Protein AF-0000000075120459 (afdb_homodimer)

pLDDT: mean 71.01, std 31.82, range [15.93, 98.62]

Organism: Scophthalmus maximus (NCBI:txid52904)

Sequence (460 aa):
MSLPVLLLLSLLTVQCGGCDFDLEVVKNIKTTIDSNPTGFRAVFPKDYYVVHHYTKNMLCDTDPCCVFPAAVVLLDSWHVLLRNLWDEHLNHSLIVDLKQTLDKIIKKNKNTERFQEETDLAHFSTLSSSPEELLKLTSELFTKWLDVGCLPSIETCTLPTLPPSVERKDYGPSRARLLTTRAISSVEDGQPDKMIDIIQLPSSNGPPSLSYSTSVWSPLLFRLYWWLLPMSLPVLLLLSLLTVQCGGCDFDLEVVKNIKTTIDSNPTGFRAVFPKDYYVVHHYTKNMLCDTDPCCVFPAAVVLLDSWHVLLRNLWDEHLNHSLIVDLKQTLDKIIKKNKNTERFQEETDLAHFSTLSSSPEELLKLTSELFTKWLDVGCLPSIETCTLPTLPPSVERKDYGPSRARLLTTRAISSVEDGQPDKMIDIIQLPSSNGPPSLSYSTSVWSPLLFRLYWWLLP

Structure (mmCIF, N/CA/C/O backbone):
data_AF-0000000075120459-model_v1
#
loop_
_entity.id
_entity.type
_entity.pdbx_description
1 polymer 'Uncharacterized protein'
#
loop_
_atom_site.group_PDB
_atom_site.id
_atom_site.type_symbol
_atom_site.label_atom_id
_atom_site.label_alt_id
_atom_site.label_comp_id
_atom_site.label_asym_id
_atom_site.label_entity_id
_atom_site.label_seq_id
_atom_site.pdbx_PDB_ins_code
_atom_site.Cartn_x
_atom_site.Cartn_y
_atom_site.Cartn_z
_atom_site.occupancy
_atom_site.B_iso_or_equiv
_atom_site.auth_seq_id
_atom_site.auth_comp_id
_atom_site.auth_asym_id
_atom_site.auth_atom_id
_atom_site.pdbx_PDB_model_num
ATOM 1 N N . MET A 1 1 ? 7.738 -55.188 21.922 1 35.94 1 MET A N 1
ATOM 2 C CA . MET A 1 1 ? 7.109 -54.156 21.094 1 35.94 1 MET A CA 1
ATOM 3 C C . MET A 1 1 ? 6.246 -54.812 20 1 35.94 1 MET A C 1
ATOM 5 O O . MET A 1 1 ? 6.734 -55.594 19.203 1 35.94 1 MET A O 1
ATOM 9 N N . SER A 1 2 ? 4.77 -54.938 20.156 1 40.94 2 SER A N 1
ATOM 10 C CA . SER A 1 2 ? 3.932 -55.969 19.547 1 40.94 2 SER A CA 1
ATOM 11 C C . SER A 1 2 ? 3.719 -55.688 18.062 1 40.94 2 SER A C 1
ATOM 13 O O . SER A 1 2 ? 3.836 -54.562 17.609 1 40.94 2 SER A O 1
ATOM 15 N N . LEU A 1 3 ? 3.451 -56.75 17.297 1 55.72 3 LEU A N 1
ATOM 16 C CA . LEU A 1 3 ? 3.182 -56.844 15.867 1 55.72 3 LEU A CA 1
ATOM 17 C C . LEU A 1 3 ? 2.137 -55.812 15.438 1 55.72 3 LEU A C 1
ATOM 19 O O . LEU A 1 3 ? 2.256 -55.219 14.367 1 55.72 3 LEU A O 1
ATOM 23 N N . PRO A 1 4 ? 1.115 -55.594 16.266 1 51.28 4 PRO A N 1
ATOM 24 C CA . PRO A 1 4 ? 0.122 -54.625 15.773 1 51.28 4 PRO A CA 1
ATOM 25 C C . PRO A 1 4 ? 0.663 -53.219 15.703 1 51.28 4 PRO A C 1
ATOM 27 O O . PRO A 1 4 ? 0.256 -52.438 14.844 1 51.28 4 PRO A O 1
ATOM 30 N N . VAL A 1 5 ? 1.458 -52.719 16.609 1 50.34 5 VAL A N 1
ATOM 31 C CA . VAL A 1 5 ? 1.997 -51.375 16.531 1 50.34 5 VAL A CA 1
ATOM 32 C C . VAL A 1 5 ? 2.881 -51.25 15.289 1 50.34 5 VAL A C 1
ATOM 34 O O . VAL A 1 5 ? 2.869 -50.219 14.617 1 50.34 5 VAL A O 1
ATOM 37 N N . LEU A 1 6 ? 3.631 -52.375 14.992 1 48.31 6 LEU A N 1
ATOM 38 C CA . LEU A 1 6 ? 4.43 -52.312 13.773 1 48.31 6 LEU A CA 1
ATOM 39 C C . LEU A 1 6 ? 3.533 -52.281 12.539 1 48.31 6 LEU A C 1
ATOM 41 O O . LEU A 1 6 ? 3.822 -51.562 11.57 1 48.31 6 LEU A O 1
ATOM 45 N N . LEU A 1 7 ? 2.363 -53.031 12.625 1 44.22 7 LEU A N 1
ATOM 46 C CA . LEU A 1 7 ? 1.446 -52.969 11.492 1 44.22 7 LEU A CA 1
ATOM 47 C C . LEU A 1 7 ? 0.78 -51.594 11.406 1 44.22 7 LEU A C 1
ATOM 49 O O . LEU A 1 7 ? 0.615 -51.062 10.305 1 44.22 7 LEU A O 1
ATOM 53 N N . LEU A 1 8 ? 0.303 -51.062 12.625 1 45.28 8 LEU A N 1
ATOM 54 C CA . LEU A 1 8 ? -0.302 -49.719 12.547 1 45.28 8 LEU A CA 1
ATOM 55 C C . LEU A 1 8 ? 0.721 -48.688 12.102 1 45.28 8 LEU A C 1
ATOM 57 O O . LEU A 1 8 ? 0.395 -47.781 11.328 1 45.28 8 LEU A O 1
ATOM 61 N N . LEU A 1 9 ? 1.967 -48.781 12.617 1 45.84 9 LEU A N 1
ATOM 62 C CA . LEU A 1 9 ? 2.973 -47.875 12.078 1 45.84 9 LEU A CA 1
ATOM 63 C C . LEU A 1 9 ? 3.242 -48.156 10.609 1 45.84 9 LEU A C 1
ATOM 65 O O . LEU A 1 9 ? 3.555 -47.25 9.828 1 45.84 9 LEU A O 1
ATOM 69 N N . SER A 1 10 ? 3.221 -49.469 10.195 1 42.59 10 SER A N 1
ATOM 70 C CA . SER A 1 10 ? 3.381 -49.781 8.773 1 42.59 10 SER A CA 1
ATOM 71 C C . SER A 1 10 ? 2.193 -49.281 7.961 1 42.59 10 SER A C 1
ATOM 73 O O . SER A 1 10 ? 2.354 -48.875 6.809 1 42.59 10 SER A O 1
ATOM 75 N N . LEU A 1 11 ? 0.947 -49.5 8.438 1 41.56 11 LEU A N 1
ATOM 76 C CA . LEU A 1 11 ? -0.208 -49.031 7.676 1 41.56 11 LEU A CA 1
ATOM 77 C C . LEU A 1 11 ? -0.25 -47.5 7.625 1 41.56 11 LEU A C 1
ATOM 79 O O . LEU A 1 11 ? -0.737 -46.938 6.652 1 41.56 11 LEU A O 1
ATOM 83 N N . LEU A 1 12 ? -0.036 -46.875 8.766 1 38.03 12 LEU A N 1
ATOM 84 C CA . LEU A 1 12 ? 0.038 -45.438 8.617 1 38.03 12 LEU A CA 1
ATOM 85 C C . LEU A 1 12 ? 1.219 -45.031 7.734 1 38.03 12 LEU A C 1
ATOM 87 O O . LEU A 1 12 ? 1.513 -43.844 7.578 1 38.03 12 LEU A O 1
ATOM 91 N N . THR A 1 13 ? 2.168 -45.875 7.523 1 37.09 13 THR A N 1
ATOM 92 C CA . THR A 1 13 ? 2.936 -45.625 6.309 1 37.09 13 THR A CA 1
ATOM 93 C C . THR A 1 13 ? 2.012 -45.5 5.098 1 37.09 13 THR A C 1
ATOM 95 O O . THR A 1 13 ? 1.748 -46.5 4.414 1 37.09 13 THR A O 1
ATOM 98 N N . VAL A 1 14 ? 0.626 -45.312 5.367 1 39.69 14 VAL A N 1
ATOM 99 C CA . VAL A 1 14 ? -0.026 -44.906 4.121 1 39.69 14 VAL A CA 1
ATOM 100 C C . VAL A 1 14 ? 1.024 -44.469 3.102 1 39.69 14 VAL A C 1
ATOM 102 O O . VAL A 1 14 ? 1.99 -43.781 3.449 1 39.69 14 VAL A O 1
ATOM 105 N N . GLN A 1 15 ? 1.262 -45.219 2.135 1 37 15 GLN A N 1
ATOM 106 C CA . GLN A 1 15 ? 1.966 -44.781 0.939 1 37 15 GLN A CA 1
ATOM 107 C C . GLN A 1 15 ? 1.794 -43.281 0.731 1 37 15 GLN A C 1
ATOM 109 O O . GLN A 1 15 ? 0.817 -42.812 0.122 1 37 15 GLN A O 1
ATOM 114 N N . CYS A 1 16 ? 1.54 -42.406 1.675 1 45.62 16 CYS A N 1
ATOM 115 C CA . CYS A 1 16 ? 1.766 -40.969 1.417 1 45.62 16 CYS A CA 1
ATOM 116 C C . CYS A 1 16 ? 2.711 -40.781 0.238 1 45.62 16 CYS A C 1
ATOM 118 O O . CYS A 1 16 ? 3.932 -40.812 0.403 1 45.62 16 CYS A O 1
ATOM 120 N N . GLY A 1 17 ? 2.598 -41.5 -0.789 1 51.59 17 GLY A N 1
ATOM 121 C CA . GLY A 1 17 ? 3.297 -41.531 -2.062 1 51.59 17 GLY A CA 1
ATOM 122 C C . GLY A 1 17 ? 3.83 -40.188 -2.475 1 51.59 17 GLY A C 1
ATOM 123 O O . GLY A 1 17 ? 3.441 -39.156 -1.905 1 51.59 17 GLY A O 1
ATOM 124 N N . GLY A 1 18 ? 5.078 -40.188 -3.186 1 66.5 18 GLY A N 1
ATOM 125 C CA . GLY A 1 18 ? 5.957 -39.156 -3.68 1 66.5 18 GLY A CA 1
ATOM 126 C C . GLY A 1 18 ? 5.211 -37.938 -4.188 1 66.5 18 GLY A C 1
ATOM 127 O O . GLY A 1 18 ? 5.535 -36.781 -3.816 1 66.5 18 GLY A O 1
ATOM 128 N N . CYS A 1 19 ? 4.027 -38.219 -4.762 1 77.38 19 CYS A N 1
ATOM 129 C CA . CYS A 1 19 ? 3.334 -37.094 -5.359 1 77.38 19 CYS A CA 1
ATOM 130 C C . CYS A 1 19 ? 2.6 -36.281 -4.297 1 77.38 19 CYS A C 1
ATOM 132 O O . CYS A 1 19 ? 2.631 -35.031 -4.316 1 77.38 19 CYS A O 1
ATOM 134 N N . ASP A 1 20 ? 2.102 -36.969 -3.186 1 76.25 20 ASP A N 1
ATOM 135 C CA . ASP A 1 20 ? 1.302 -36.281 -2.172 1 76.25 20 ASP A CA 1
ATOM 136 C C . ASP A 1 20 ? 2.162 -35.344 -1.339 1 76.25 20 ASP A C 1
ATOM 138 O O . ASP A 1 20 ? 1.695 -34.281 -0.911 1 76.25 20 ASP A O 1
ATOM 142 N N . PHE A 1 21 ? 3.303 -35.688 -1.151 1 75.5 21 PHE A N 1
ATOM 143 C CA . PHE A 1 21 ? 4.203 -34.844 -0.36 1 75.5 21 PHE A CA 1
ATOM 144 C C . PHE A 1 21 ? 4.434 -33.5 -1.041 1 75.5 21 PHE A C 1
ATOM 146 O O . PHE A 1 21 ? 4.414 -32.469 -0.386 1 75.5 21 PHE A O 1
ATOM 153 N N . ASP A 1 22 ? 4.594 -33.531 -2.312 1 77.5 22 ASP A N 1
ATOM 154 C CA . ASP A 1 22 ? 4.824 -32.312 -3.064 1 77.5 22 ASP A CA 1
ATOM 155 C C . ASP A 1 22 ? 3.586 -31.422 -3.053 1 77.5 22 ASP A C 1
ATOM 157 O O . ASP A 1 22 ? 3.697 -30.188 -3.012 1 77.5 22 ASP A O 1
ATOM 161 N N . LEU A 1 23 ? 2.479 -32.125 -2.918 1 91.69 23 LEU A N 1
ATOM 162 C CA . LEU A 1 23 ? 1.229 -31.359 -2.941 1 91.69 23 LEU A CA 1
ATOM 163 C C . LEU A 1 23 ? 0.958 -30.703 -1.591 1 91.69 23 LEU A C 1
ATOM 165 O O . LEU A 1 23 ? 0.248 -29.703 -1.512 1 91.69 23 LEU A O 1
ATOM 169 N N . GLU A 1 24 ? 1.62 -31.188 -0.541 1 91.5 24 GLU A N 1
ATOM 170 C CA . GLU A 1 24 ? 1.356 -30.703 0.811 1 91.5 24 GLU A CA 1
ATOM 171 C C . GLU A 1 24 ? 1.824 -29.266 0.98 1 91.5 24 GLU A C 1
ATOM 173 O O . GLU A 1 24 ? 1.172 -28.469 1.664 1 91.5 24 GLU A O 1
ATOM 178 N N . VAL A 1 25 ? 2.916 -28.969 0.411 1 90.5 25 VAL A N 1
ATOM 179 C CA . VAL A 1 25 ? 3.439 -27.609 0.5 1 90.5 25 VAL A CA 1
ATOM 180 C C . VAL A 1 25 ? 2.445 -26.641 -0.122 1 90.5 25 VAL A C 1
ATOM 182 O O . VAL A 1 25 ? 2.139 -25.594 0.465 1 90.5 25 VAL A O 1
ATOM 185 N N . VAL A 1 26 ? 1.932 -27.016 -1.245 1 96.25 26 VAL A N 1
ATOM 186 C CA . VAL A 1 26 ? 0.983 -26.156 -1.943 1 96.25 26 VAL A CA 1
ATOM 187 C C . VAL A 1 26 ? -0.318 -26.062 -1.148 1 96.25 26 VAL A C 1
ATOM 189 O O . VAL A 1 26 ? -0.896 -24.984 -1.011 1 96.25 26 VAL A O 1
ATOM 192 N N . LYS A 1 27 ? -0.695 -27.156 -0.626 1 95.94 27 LYS A N 1
ATOM 193 C CA . LYS A 1 27 ? -1.906 -27.188 0.188 1 95.94 27 LYS A CA 1
ATOM 194 C C . LYS A 1 27 ? -1.786 -26.25 1.388 1 95.94 27 LYS A C 1
ATOM 196 O O . LYS A 1 27 ? -2.727 -25.516 1.709 1 95.94 27 LYS A O 1
ATOM 201 N N . ASN A 1 28 ? -0.674 -26.25 2.014 1 94.31 28 ASN A N 1
ATOM 202 C CA . ASN A 1 28 ? -0.444 -25.406 3.184 1 94.31 28 ASN A CA 1
ATOM 203 C C . ASN A 1 28 ? -0.475 -23.922 2.822 1 94.31 28 ASN A C 1
ATOM 205 O O . ASN A 1 28 ? -1.096 -23.125 3.523 1 94.31 28 ASN A O 1
ATOM 209 N N . ILE A 1 29 ? 0.168 -23.609 1.795 1 95.94 29 ILE A N 1
ATOM 210 C CA . ILE A 1 29 ? 0.196 -22.203 1.374 1 95.94 29 ILE A CA 1
ATOM 211 C C . ILE A 1 29 ? -1.209 -21.75 0.98 1 95.94 29 ILE A C 1
ATOM 213 O O . ILE A 1 29 ? -1.629 -20.641 1.312 1 95.94 29 ILE A O 1
ATOM 217 N N . LYS A 1 30 ? -1.866 -22.625 0.292 1 97 30 LYS A N 1
ATOM 218 C CA . LYS A 1 30 ? -3.238 -22.297 -0.082 1 97 30 LYS A CA 1
ATOM 219 C C . LYS A 1 30 ? -4.109 -22.078 1.152 1 97 30 LYS A C 1
ATOM 221 O O . LYS A 1 30 ? -4.914 -21.156 1.194 1 97 30 LYS A O 1
ATOM 226 N N . THR A 1 31 ? -3.98 -22.922 2.098 1 96.12 31 THR A N 1
ATOM 227 C CA . THR A 1 31 ? -4.742 -22.781 3.336 1 96.12 31 THR A CA 1
ATOM 228 C C . THR A 1 31 ? -4.449 -21.453 4.008 1 96.12 31 THR A C 1
ATOM 230 O O . THR A 1 31 ? -5.359 -20.797 4.523 1 96.12 31 THR A O 1
ATOM 233 N N . THR A 1 32 ? -3.211 -21.078 3.98 1 93.75 32 THR A N 1
ATOM 234 C CA . THR A 1 32 ? -2.816 -19.781 4.531 1 93.75 32 THR A CA 1
ATOM 235 C C . THR A 1 32 ? -3.527 -18.641 3.805 1 93.75 32 THR A C 1
ATOM 237 O O . THR A 1 32 ? -4.043 -17.719 4.441 1 93.75 32 THR A O 1
ATOM 240 N N . ILE A 1 33 ? -3.568 -18.688 2.529 1 95.88 33 ILE A N 1
ATOM 241 C CA . ILE A 1 33 ? -4.227 -17.672 1.717 1 95.88 33 ILE A CA 1
ATOM 242 C C . ILE A 1 33 ? -5.719 -17.641 2.037 1 95.88 33 ILE A C 1
ATOM 244 O O . ILE A 1 33 ? -6.277 -16.578 2.311 1 95.88 33 ILE A O 1
ATOM 248 N N . ASP A 1 34 ? -6.27 -18.828 2.076 1 96.75 34 ASP A N 1
ATOM 249 C CA . ASP A 1 34 ? -7.723 -18.938 2.199 1 96.75 34 ASP A CA 1
ATOM 250 C C . ASP A 1 34 ? -8.18 -18.562 3.607 1 96.75 34 ASP A C 1
ATOM 252 O O . ASP A 1 34 ? -9.328 -18.156 3.801 1 96.75 34 ASP A O 1
ATOM 256 N N . SER A 1 35 ? -7.344 -18.672 4.555 1 95.12 35 SER A N 1
ATOM 257 C CA . SER A 1 35 ? -7.699 -18.359 5.934 1 95.12 35 SER A CA 1
ATOM 258 C C . SER A 1 35 ? -7.762 -16.859 6.168 1 95.12 35 SER A C 1
ATOM 260 O O . SER A 1 35 ? -8.367 -16.391 7.141 1 95.12 35 SER A O 1
ATOM 262 N N . ASN A 1 36 ? -7.121 -16.094 5.289 1 92.75 36 ASN A N 1
ATOM 263 C CA . ASN A 1 36 ? -7.137 -14.641 5.41 1 92.75 36 ASN A CA 1
ATOM 264 C C . ASN A 1 36 ? -7.277 -13.969 4.047 1 92.75 36 ASN A C 1
ATOM 266 O O . ASN A 1 36 ? -6.379 -13.25 3.609 1 92.75 36 ASN A O 1
ATOM 270 N N . PRO A 1 37 ? -8.445 -14.109 3.486 1 91.06 37 PRO A N 1
ATOM 271 C CA . PRO A 1 37 ? -8.617 -13.648 2.109 1 91.06 37 PRO A CA 1
ATOM 272 C C . PRO A 1 37 ? -8.508 -12.125 1.981 1 91.06 37 PRO A C 1
ATOM 274 O O . PRO A 1 37 ? -8.227 -11.617 0.896 1 91.06 37 PRO A O 1
ATOM 277 N N . THR A 1 38 ? -8.719 -11.367 3.117 1 93.38 38 THR A N 1
ATOM 278 C CA . THR A 1 38 ? -8.664 -9.914 3.051 1 93.38 38 THR A CA 1
ATOM 279 C C . THR A 1 38 ? -7.406 -9.391 3.734 1 93.38 38 THR A C 1
ATOM 281 O O . THR A 1 38 ? -7.312 -8.203 4.051 1 93.38 38 THR A O 1
ATOM 284 N N . GLY A 1 39 ? -6.5 -10.297 4.004 1 94.31 39 GLY A N 1
ATOM 285 C CA . GLY A 1 39 ? -5.305 -9.914 4.742 1 94.31 39 GLY A CA 1
ATOM 286 C C . GLY A 1 39 ? -4.504 -8.828 4.062 1 94.31 39 GLY A C 1
ATOM 287 O O . GLY A 1 39 ? -3.865 -8.008 4.727 1 94.31 39 GLY A O 1
ATOM 288 N N . PHE A 1 40 ? -4.566 -8.758 2.77 1 97.19 40 PHE A N 1
ATOM 289 C CA . PHE A 1 40 ? -3.785 -7.793 2.006 1 97.19 40 PHE A CA 1
ATOM 290 C C . PHE A 1 40 ? -4.336 -6.383 2.191 1 97.19 40 PHE A C 1
ATOM 292 O O . PHE A 1 40 ? -3.619 -5.398 1.99 1 97.19 40 PHE A O 1
ATOM 299 N N . ARG A 1 41 ? -5.523 -6.246 2.65 1 97 41 ARG A N 1
ATOM 300 C CA . ARG A 1 41 ? -6.137 -4.941 2.877 1 97 41 ARG A CA 1
ATOM 301 C C . ARG A 1 41 ? -5.449 -4.207 4.023 1 97 41 ARG A C 1
ATOM 303 O O . ARG A 1 41 ? -5.539 -2.98 4.125 1 97 41 ARG A O 1
ATOM 310 N N . ALA A 1 42 ? -4.746 -4.949 4.84 1 97.38 42 ALA A N 1
ATOM 311 C CA . ALA A 1 42 ? -4.055 -4.355 5.98 1 97.38 42 ALA A CA 1
ATOM 312 C C . ALA A 1 42 ? -2.791 -3.625 5.539 1 97.38 42 ALA A C 1
ATOM 314 O O . ALA A 1 42 ? -2.23 -2.826 6.293 1 97.38 42 ALA A O 1
ATOM 315 N N . VAL A 1 43 ? -2.393 -3.945 4.234 1 98.12 43 VAL A N 1
ATOM 316 C CA . VAL A 1 43 ? -1.063 -3.436 3.914 1 98.12 43 VAL A CA 1
ATOM 317 C C . VAL A 1 43 ? -1.045 -2.902 2.484 1 98.12 43 VAL A C 1
ATOM 319 O O . VAL A 1 43 ? 0.018 -2.574 1.951 1 98.12 43 VAL A O 1
ATOM 322 N N . PHE A 1 44 ? -2.131 -2.844 1.82 1 98.5 44 PHE A N 1
ATOM 323 C CA . PHE A 1 44 ? -2.236 -2.225 0.505 1 98.5 44 PHE A CA 1
ATOM 324 C C . PHE A 1 44 ? -3.424 -1.271 0.45 1 98.5 44 PHE A C 1
ATOM 326 O O . PHE A 1 44 ? -4.492 -1.568 0.99 1 98.5 44 PHE A O 1
ATOM 333 N N . PRO A 1 45 ? -3.221 -0.176 -0.234 1 98.25 45 PRO A N 1
ATOM 334 C CA . PRO A 1 45 ? -4.34 0.745 -0.447 1 98.25 45 PRO A CA 1
ATOM 335 C C . PRO A 1 45 ? -5.387 0.189 -1.41 1 98.25 45 PRO A C 1
ATOM 337 O O . PRO A 1 45 ? -5.09 -0.719 -2.191 1 98.25 45 PRO A O 1
ATOM 340 N N . LYS A 1 46 ? -6.562 0.77 -1.327 1 97.81 46 LYS A N 1
ATOM 341 C CA . LYS A 1 46 ? -7.68 0.379 -2.182 1 97.81 46 LYS A CA 1
ATOM 342 C C . LYS A 1 46 ? -7.352 0.602 -3.654 1 97.81 46 LYS A C 1
ATOM 344 O O . LYS A 1 46 ? -7.766 -0.179 -4.512 1 97.81 46 LYS A O 1
ATOM 349 N N . ASP A 1 47 ? -6.648 1.663 -3.896 1 97.25 47 ASP A N 1
ATOM 350 C CA . ASP A 1 47 ? -6.438 2.096 -5.273 1 97.25 47 ASP A CA 1
ATOM 351 C C . ASP A 1 47 ? -5.047 1.696 -5.77 1 97.25 47 ASP A C 1
ATOM 353 O O . ASP A 1 47 ? -4.469 2.371 -6.625 1 97.25 47 ASP A O 1
ATOM 357 N N . TYR A 1 48 ? -4.504 0.648 -5.176 1 98.5 48 TYR A N 1
ATOM 358 C CA . TYR A 1 48 ? -3.225 0.136 -5.66 1 98.5 48 TYR A CA 1
ATOM 359 C C . TYR A 1 48 ? -3.43 -1.073 -6.562 1 98.5 48 TYR A C 1
ATOM 361 O O . TYR A 1 48 ? -4.113 -2.029 -6.188 1 98.5 48 TYR A O 1
ATOM 369 N N . TYR A 1 49 ? -2.732 -1.017 -7.727 1 97.81 49 TYR A N 1
ATOM 370 C CA . TYR A 1 49 ? -2.896 -2.08 -8.711 1 97.81 49 TYR A CA 1
ATOM 371 C C . TYR A 1 49 ? -1.544 -2.555 -9.227 1 97.81 49 TYR A C 1
ATOM 373 O O . TYR A 1 49 ? -0.598 -1.769 -9.32 1 97.81 49 TYR A O 1
ATOM 381 N N . VAL A 1 50 ? -1.525 -3.793 -9.547 1 97.44 50 VAL A N 1
ATOM 382 C CA . VAL A 1 50 ? -0.372 -4.414 -10.188 1 97.44 50 VAL A CA 1
ATOM 383 C C . VAL A 1 50 ? -0.678 -4.676 -11.656 1 97.44 50 VAL A C 1
ATOM 385 O O . VAL A 1 50 ? -1.71 -5.262 -11.992 1 97.44 50 VAL A O 1
ATOM 388 N N . VAL A 1 51 ? 0.175 -4.195 -12.492 1 96.5 51 VAL A N 1
ATOM 389 C CA . VAL A 1 51 ? 0.033 -4.461 -13.914 1 96.5 51 VAL A CA 1
ATOM 390 C C . VAL A 1 51 ? 0.721 -5.777 -14.266 1 96.5 51 VAL A C 1
ATOM 392 O O . VAL A 1 51 ? 1.901 -5.969 -13.969 1 96.5 51 VAL A O 1
ATOM 395 N N . HIS A 1 52 ? -0.059 -6.637 -14.844 1 95.94 52 HIS A N 1
ATOM 396 C CA . HIS A 1 52 ? 0.469 -7.965 -15.141 1 95.94 52 HIS A CA 1
ATOM 397 C C . HIS A 1 52 ? -0.2 -8.57 -16.375 1 95.94 52 HIS A C 1
ATOM 399 O O . HIS A 1 52 ? -1.016 -7.91 -17.016 1 95.94 52 HIS A O 1
ATOM 405 N N . HIS A 1 53 ? 0.178 -9.82 -16.75 1 95.62 53 HIS A N 1
ATOM 406 C CA . HIS A 1 53 ? -0.295 -10.43 -17.984 1 95.62 53 HIS A CA 1
ATOM 407 C C . HIS A 1 53 ? -1.24 -11.594 -17.703 1 95.62 53 HIS A C 1
ATOM 409 O O . HIS A 1 53 ? -1.827 -12.164 -18.609 1 95.62 53 HIS A O 1
ATOM 415 N N . TYR A 1 54 ? -1.479 -11.906 -16.453 1 96 54 TYR A N 1
ATOM 416 C CA . TYR A 1 54 ? -2.25 -13.102 -16.125 1 96 54 TYR A CA 1
ATOM 417 C C . TYR A 1 54 ? -3.74 -12.859 -16.344 1 96 54 TYR A C 1
ATOM 419 O O . TYR A 1 54 ? -4.297 -11.875 -15.852 1 96 54 TYR A O 1
ATOM 427 N N . THR A 1 55 ? -4.293 -13.781 -16.953 1 92.06 55 THR A N 1
ATOM 428 C CA . THR A 1 55 ? -5.746 -13.812 -17.078 1 92.06 55 THR A CA 1
ATOM 429 C C . THR A 1 55 ? -6.301 -15.164 -16.625 1 92.06 55 THR A C 1
ATOM 431 O O . THR A 1 55 ? -5.625 -16.188 -16.734 1 92.06 55 THR A O 1
ATOM 434 N N . LYS A 1 56 ? -7.527 -15.125 -16.234 1 88.56 56 LYS A N 1
ATOM 435 C CA . LYS A 1 56 ? -8.164 -16.328 -15.703 1 88.56 56 LYS A CA 1
ATOM 436 C C . LYS A 1 56 ? -8.234 -17.422 -16.766 1 88.56 56 LYS A C 1
ATOM 438 O O . LYS A 1 56 ? -8.164 -18.609 -16.438 1 88.56 56 LYS A O 1
ATOM 443 N N . ASN A 1 57 ? -8.25 -17 -17.969 1 89.19 57 ASN A N 1
ATOM 444 C CA . ASN A 1 57 ? -8.398 -17.953 -19.062 1 89.19 57 ASN A CA 1
ATOM 445 C C . ASN A 1 57 ? -7.125 -18.766 -19.266 1 89.19 57 ASN A C 1
ATOM 447 O O . ASN A 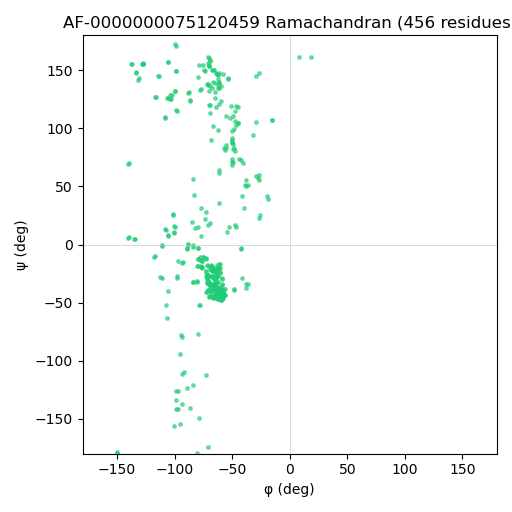1 57 ? -7.148 -19.812 -19.938 1 89.19 57 ASN A O 1
ATOM 451 N N . MET A 1 58 ? -6.105 -18.344 -18.656 1 92 58 MET A N 1
ATOM 452 C CA . MET A 1 58 ? -4.844 -19.062 -18.812 1 92 58 MET A CA 1
ATOM 453 C C . MET A 1 58 ? -4.887 -20.406 -18.078 1 92 58 MET A C 1
ATOM 455 O O . MET A 1 58 ? -4.148 -21.328 -18.422 1 92 58 MET A O 1
ATOM 459 N N . LEU A 1 59 ? -5.641 -20.656 -16.984 1 91.56 59 LEU A N 1
ATOM 460 C CA . LEU A 1 59 ? -5.805 -21.922 -16.25 1 91.56 59 LEU A CA 1
ATOM 461 C C . LEU A 1 59 ? -6.738 -22.859 -17 1 91.56 59 LEU A C 1
ATOM 463 O O . LEU A 1 59 ? -6.684 -24.078 -16.812 1 91.56 59 LEU A O 1
ATOM 467 N N . CYS A 1 60 ? -7.109 -22.562 -18.078 1 83.19 60 CYS A N 1
ATOM 468 C CA . CYS A 1 60 ? -8.023 -23.297 -18.953 1 83.19 60 CYS A CA 1
ATOM 469 C C . CYS A 1 60 ? -8.844 -24.312 -18.172 1 83.19 60 CYS A C 1
ATOM 471 O O . CYS A 1 60 ? -8.508 -24.641 -17.031 1 83.19 60 CYS A O 1
ATOM 473 N N . ASP A 1 61 ? -9.992 -24.891 -18.594 1 78.94 61 ASP A N 1
ATOM 474 C CA . ASP A 1 61 ? -10.914 -25.75 -17.859 1 78.94 61 ASP A CA 1
ATOM 475 C C . ASP A 1 61 ? -10.641 -27.219 -18.156 1 78.94 61 ASP A C 1
ATOM 477 O O . ASP A 1 61 ? -10.766 -28.062 -17.266 1 78.94 61 ASP A O 1
ATOM 481 N N . THR A 1 62 ? -10.141 -27.594 -19.281 1 84.88 62 THR A N 1
ATOM 482 C CA . THR A 1 62 ? -10.172 -28.984 -19.688 1 84.88 62 THR A CA 1
ATOM 483 C C . THR A 1 62 ? -8.766 -29.562 -19.734 1 84.88 62 THR A C 1
ATOM 485 O O . THR A 1 62 ? -8.555 -30.75 -19.422 1 84.88 62 THR A O 1
ATOM 488 N N . ASP A 1 63 ? -7.785 -28.812 -19.969 1 92.12 63 ASP A N 1
ATOM 489 C CA . ASP A 1 63 ? -6.418 -29.297 -20.125 1 92.12 63 ASP A CA 1
ATOM 490 C C . ASP A 1 63 ? -5.637 -29.141 -18.828 1 92.12 63 ASP A C 1
ATOM 492 O O . ASP A 1 63 ? -5.332 -28.031 -18.406 1 92.12 63 ASP A O 1
ATOM 496 N N . PRO A 1 64 ? -5.262 -30.281 -18.25 1 94.31 64 PRO A N 1
ATOM 497 C CA . PRO A 1 64 ? -4.535 -30.203 -16.984 1 94.31 64 PRO A CA 1
ATOM 498 C C . PRO A 1 64 ? -3.176 -29.516 -17.125 1 94.31 64 PRO A C 1
ATOM 500 O O . PRO A 1 64 ? -2.664 -28.938 -16.156 1 94.31 64 PRO A O 1
ATOM 503 N N . CYS A 1 65 ? -2.605 -29.5 -18.234 1 96.69 65 CYS A N 1
ATOM 504 C CA . CYS A 1 65 ? -1.261 -28.969 -18.406 1 96.69 65 CYS A CA 1
ATOM 505 C C . CYS A 1 65 ? -1.285 -27.438 -18.484 1 96.69 65 CYS A C 1
ATOM 507 O O . CYS A 1 65 ? -0.235 -26.797 -18.438 1 96.69 65 CYS A O 1
ATOM 509 N N . CYS A 1 66 ? -2.449 -26.859 -18.453 1 96.25 66 CYS A N 1
ATOM 510 C CA . CYS A 1 66 ? -2.584 -25.406 -18.484 1 96.25 66 CYS A CA 1
ATOM 511 C C . CYS A 1 66 ? -2.047 -24.781 -17.203 1 96.25 66 CYS A C 1
ATOM 513 O O . CYS A 1 66 ? -1.713 -23.594 -17.188 1 96.25 66 CYS A O 1
ATOM 515 N N . VAL A 1 67 ? -1.919 -25.562 -16.219 1 97 67 VAL A N 1
ATOM 516 C CA . VAL A 1 67 ? -1.473 -25.062 -14.922 1 97 67 VAL A CA 1
ATOM 517 C C . VAL A 1 67 ? -0.051 -24.516 -15.039 1 97 67 VAL A C 1
ATOM 519 O O . VAL A 1 67 ? 0.317 -23.562 -14.352 1 97 67 VAL A O 1
ATOM 522 N N . PHE A 1 68 ? 0.698 -25.031 -15.953 1 97.25 68 PHE A N 1
ATOM 523 C CA . PHE A 1 68 ? 2.113 -24.688 -16.016 1 97.25 68 PHE A CA 1
ATOM 524 C C . PHE A 1 68 ? 2.305 -23.328 -16.672 1 97.25 68 PHE A C 1
ATOM 526 O O . PHE A 1 68 ? 2.889 -22.422 -16.078 1 97.25 68 PHE A O 1
ATOM 533 N N . PRO A 1 69 ? 1.726 -23.078 -17.891 1 96.62 69 PRO A N 1
ATOM 534 C CA . PRO A 1 69 ? 1.819 -21.719 -18.438 1 96.62 69 PRO A CA 1
ATOM 535 C C . PRO A 1 69 ? 1.175 -20.688 -17.516 1 96.62 69 PRO A C 1
ATOM 537 O O . PRO A 1 69 ? 1.701 -19.578 -17.359 1 96.62 69 PRO A O 1
ATOM 540 N N . ALA A 1 70 ? 0.103 -21.016 -16.953 1 96.94 70 ALA A N 1
ATOM 541 C CA . ALA A 1 70 ? -0.567 -20.109 -16.031 1 96.94 70 ALA A CA 1
ATOM 542 C C . ALA A 1 70 ? 0.331 -19.766 -14.844 1 96.94 70 ALA A C 1
ATOM 544 O O . ALA A 1 70 ? 0.419 -18.609 -14.438 1 96.94 70 ALA A O 1
ATOM 545 N N . ALA A 1 71 ? 1.003 -20.766 -14.328 1 97.81 71 ALA A N 1
ATOM 546 C CA . ALA A 1 71 ? 1.899 -20.547 -13.188 1 97.81 71 ALA A CA 1
ATOM 547 C C . ALA A 1 71 ? 3.072 -19.656 -13.578 1 97.81 71 ALA A C 1
ATOM 549 O O . ALA A 1 71 ? 3.508 -18.812 -12.789 1 97.81 71 ALA A O 1
ATOM 550 N N . VAL A 1 72 ? 3.527 -19.875 -14.781 1 97.75 72 VAL A N 1
ATOM 551 C CA . VAL A 1 72 ? 4.641 -19.062 -15.258 1 97.75 72 VAL A CA 1
ATOM 552 C C . VAL A 1 72 ? 4.227 -17.594 -15.289 1 97.75 72 VAL A C 1
ATOM 554 O O . VAL A 1 72 ? 4.957 -16.719 -14.812 1 97.75 72 VAL A O 1
ATOM 557 N N . VAL A 1 73 ? 3.098 -17.328 -15.781 1 97.31 73 VAL A N 1
ATOM 558 C CA . VAL A 1 73 ? 2.641 -15.945 -15.922 1 97.31 73 VAL A CA 1
ATOM 559 C C . VAL A 1 73 ? 2.303 -15.367 -14.555 1 97.31 73 VAL A C 1
ATOM 561 O O . VAL A 1 73 ? 2.607 -14.203 -14.266 1 97.31 73 VAL A O 1
ATOM 564 N N . LEU A 1 74 ? 1.704 -16.125 -13.742 1 98.12 74 LEU A N 1
ATOM 565 C CA . LEU A 1 74 ? 1.371 -15.688 -12.391 1 98.12 74 LEU A CA 1
ATOM 566 C C . LEU A 1 74 ? 2.633 -15.398 -11.594 1 98.12 74 LEU A C 1
ATOM 568 O O . LEU A 1 74 ? 2.68 -14.43 -10.828 1 98.12 74 LEU A O 1
ATOM 572 N N . LEU A 1 75 ? 3.641 -16.219 -11.734 1 98.44 75 LEU A N 1
ATOM 573 C CA . LEU A 1 75 ? 4.926 -15.977 -11.094 1 98.44 75 LEU A CA 1
ATOM 574 C C . LEU A 1 75 ? 5.48 -14.617 -11.5 1 98.44 75 LEU A C 1
ATOM 576 O O . LEU A 1 75 ? 5.969 -13.859 -10.648 1 98.44 75 LEU A O 1
ATOM 580 N N . ASP A 1 76 ? 5.371 -14.328 -12.711 1 97.81 76 ASP A N 1
ATOM 581 C CA . ASP A 1 76 ? 5.832 -13.031 -13.211 1 97.81 76 ASP A CA 1
ATOM 582 C C . ASP A 1 76 ? 5.039 -11.891 -12.578 1 97.81 76 ASP A C 1
ATOM 584 O O . ASP A 1 76 ? 5.605 -10.844 -12.242 1 97.81 76 ASP A O 1
ATOM 588 N N . SER A 1 77 ? 3.75 -12.07 -12.445 1 98 77 SER A N 1
ATOM 589 C CA . SER A 1 77 ? 2.904 -11.062 -11.82 1 98 77 SER A CA 1
ATOM 590 C C . SER A 1 77 ? 3.352 -10.773 -10.391 1 98 77 SER A C 1
ATOM 592 O O . SER A 1 77 ? 3.428 -9.609 -9.984 1 98 77 SER A O 1
ATOM 594 N N . TRP A 1 78 ? 3.666 -11.805 -9.695 1 98.56 78 TRP A N 1
ATOM 595 C CA . TRP A 1 78 ? 4.125 -11.633 -8.32 1 98.56 78 TRP A CA 1
ATOM 596 C C . TRP A 1 78 ? 5.516 -11.008 -8.289 1 98.56 78 TRP A C 1
ATOM 598 O O . TRP A 1 78 ? 5.84 -10.25 -7.371 1 98.56 78 TRP A O 1
ATOM 608 N N . HIS A 1 79 ? 6.32 -11.297 -9.266 1 98.25 79 HIS A N 1
ATOM 609 C CA . HIS A 1 79 ? 7.629 -10.656 -9.367 1 98.25 79 HIS A CA 1
ATOM 610 C C . HIS A 1 79 ? 7.492 -9.148 -9.531 1 98.25 79 HIS A C 1
ATOM 612 O O . HIS A 1 79 ? 8.227 -8.383 -8.898 1 98.25 79 HIS A O 1
ATOM 618 N N . VAL A 1 80 ? 6.555 -8.773 -10.328 1 97.75 80 VAL A N 1
ATOM 619 C CA . VAL A 1 80 ? 6.316 -7.355 -10.555 1 97.75 80 VAL A CA 1
ATOM 620 C C . VAL A 1 80 ? 5.926 -6.68 -9.242 1 97.75 80 VAL A C 1
ATOM 622 O O . VAL A 1 80 ? 6.461 -5.625 -8.898 1 97.75 80 VAL A O 1
ATOM 625 N N . LEU A 1 81 ? 5.023 -7.309 -8.508 1 98.62 81 LEU A N 1
ATOM 626 C CA . LEU A 1 81 ? 4.605 -6.73 -7.238 1 98.62 81 LEU A CA 1
ATOM 627 C C . LEU A 1 81 ? 5.77 -6.676 -6.254 1 98.62 81 LEU A C 1
ATOM 629 O O . LEU A 1 81 ? 5.992 -5.656 -5.602 1 98.62 81 LEU A O 1
ATOM 633 N N . LEU A 1 82 ? 6.508 -7.742 -6.188 1 98.62 82 LEU A N 1
ATOM 634 C CA . LEU A 1 82 ? 7.586 -7.84 -5.211 1 98.62 82 LEU A CA 1
ATOM 635 C C . LEU A 1 82 ? 8.641 -6.766 -5.457 1 98.62 82 LEU A C 1
ATOM 637 O O . LEU A 1 82 ? 9.188 -6.195 -4.508 1 98.62 82 LEU A O 1
ATOM 641 N N . ARG A 1 83 ? 8.906 -6.477 -6.637 1 97.88 83 ARG A N 1
ATOM 642 C CA . ARG A 1 83 ? 9.898 -5.469 -6.988 1 97.88 83 ARG A CA 1
ATOM 643 C C . ARG A 1 83 ? 9.484 -4.09 -6.488 1 97.88 83 ARG A C 1
ATOM 645 O O . ARG A 1 83 ? 10.336 -3.219 -6.281 1 97.88 83 ARG A O 1
ATOM 652 N N . ASN A 1 84 ? 8.227 -3.924 -6.297 1 98.12 84 ASN A N 1
ATOM 653 C CA . ASN A 1 84 ? 7.715 -2.625 -5.875 1 98.12 84 ASN A CA 1
ATOM 654 C C . ASN A 1 84 ? 7.438 -2.59 -4.375 1 98.12 84 ASN A C 1
ATOM 656 O O . ASN A 1 84 ? 6.758 -1.686 -3.889 1 98.12 84 ASN A O 1
ATOM 660 N N . LEU A 1 85 ? 7.957 -3.52 -3.688 1 98.31 85 LEU A N 1
ATOM 661 C CA . LEU A 1 85 ? 7.82 -3.533 -2.234 1 98.31 85 LEU A CA 1
ATOM 662 C C . LEU A 1 85 ? 9.172 -3.346 -1.56 1 98.31 85 LEU A C 1
ATOM 664 O O . LEU A 1 85 ? 10.203 -3.777 -2.088 1 98.31 85 LEU A O 1
ATOM 668 N N . TRP A 1 86 ? 9.109 -2.68 -0.502 1 97.31 86 TRP A N 1
ATOM 669 C CA . TRP A 1 86 ? 10.273 -2.643 0.371 1 97.31 86 TRP A CA 1
ATOM 670 C C . TRP A 1 86 ? 10.5 -3.992 1.042 1 97.31 86 TRP A C 1
ATOM 672 O O . TRP A 1 86 ? 9.547 -4.75 1.254 1 97.31 86 TRP A O 1
ATOM 682 N N . ASP A 1 87 ? 11.75 -4.27 1.405 1 96 87 ASP A N 1
ATOM 683 C CA . ASP A 1 87 ? 12.047 -5.488 2.15 1 96 87 ASP A CA 1
ATOM 684 C C . ASP A 1 87 ? 11.312 -5.508 3.486 1 96 87 ASP A C 1
ATOM 686 O O . ASP A 1 87 ? 10.945 -6.578 3.986 1 96 87 ASP A O 1
ATOM 690 N N . GLU A 1 88 ? 10.969 -4.32 3.977 1 95.06 88 GLU A N 1
ATOM 691 C CA . GLU A 1 88 ? 10.305 -4.156 5.266 1 95.06 88 GLU A CA 1
ATOM 692 C C . GLU A 1 88 ? 8.805 -4.449 5.16 1 95.06 88 GLU A C 1
ATOM 694 O O . GLU A 1 88 ? 8.133 -4.613 6.176 1 95.06 88 GLU A O 1
ATOM 699 N N . HIS A 1 89 ? 8.375 -4.535 3.977 1 97.62 89 HIS A N 1
ATOM 700 C CA . HIS A 1 89 ? 6.934 -4.688 3.812 1 97.62 89 HIS A CA 1
ATOM 701 C C . HIS A 1 89 ? 6.438 -5.973 4.469 1 97.62 89 HIS A C 1
ATOM 703 O O . HIS A 1 89 ? 7.023 -7.039 4.273 1 97.62 89 HIS A O 1
ATOM 709 N N . LEU A 1 90 ? 5.352 -5.949 5.105 1 97.31 90 LEU A N 1
ATOM 710 C CA . LEU A 1 90 ? 4.855 -7.016 5.969 1 97.31 90 LEU A CA 1
ATOM 711 C C . LEU A 1 90 ? 4.504 -8.258 5.152 1 97.31 90 LEU A C 1
ATOM 713 O O . LEU A 1 90 ? 4.527 -9.375 5.672 1 97.31 90 LEU A O 1
ATOM 717 N N . ASN A 1 91 ? 4.16 -8.008 3.908 1 96.75 91 ASN A N 1
ATOM 718 C CA . ASN A 1 91 ? 3.775 -9.148 3.086 1 96.75 91 ASN A CA 1
ATOM 719 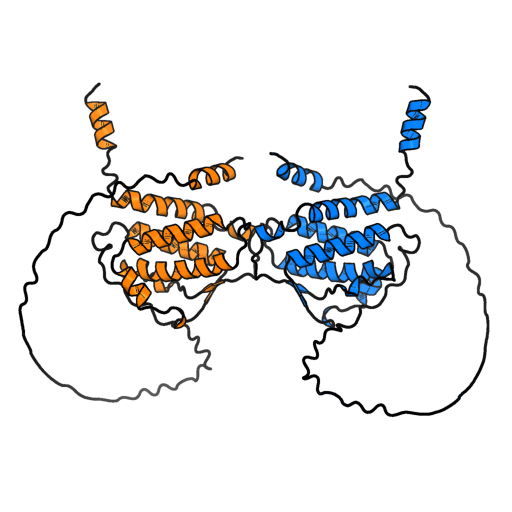C C . ASN A 1 91 ? 4.918 -9.594 2.174 1 96.75 91 ASN A C 1
ATOM 721 O O . ASN A 1 91 ? 4.715 -10.414 1.275 1 96.75 91 ASN A O 1
ATOM 725 N N . HIS A 1 92 ? 6.082 -9.062 2.389 1 97.19 92 HIS A N 1
ATOM 726 C CA . HIS A 1 92 ? 7.223 -9.414 1.552 1 97.19 92 HIS A CA 1
ATOM 727 C C . HIS A 1 92 ? 7.504 -10.914 1.6 1 97.19 92 HIS A C 1
ATOM 729 O O . HIS A 1 92 ? 7.625 -11.562 0.557 1 97.19 92 HIS A O 1
ATOM 735 N N . SER A 1 93 ? 7.516 -11.484 2.752 1 96.19 93 SER A N 1
ATOM 736 C CA . SER A 1 93 ? 7.852 -12.891 2.926 1 96.19 93 SER A CA 1
ATOM 737 C C . SER A 1 93 ? 6.777 -13.797 2.324 1 96.19 93 SER A C 1
ATOM 739 O O . SER A 1 93 ? 7.09 -14.805 1.698 1 96.19 93 SER A O 1
ATOM 741 N N . LEU A 1 94 ? 5.566 -13.445 2.584 1 96.5 94 LEU A N 1
ATOM 742 C CA . LEU A 1 94 ? 4.484 -14.234 2.008 1 96.5 94 LEU A CA 1
ATOM 743 C C . LEU A 1 94 ? 4.586 -14.266 0.487 1 96.5 94 LEU A C 1
ATOM 745 O O . LEU A 1 94 ? 4.426 -15.328 -0.128 1 96.5 94 LEU A O 1
ATOM 749 N N . ILE A 1 95 ? 4.879 -13.156 -0.098 1 98 95 ILE A N 1
ATOM 750 C CA . ILE A 1 95 ? 4.949 -13.062 -1.552 1 98 95 ILE A CA 1
ATOM 751 C C . ILE A 1 95 ? 6.133 -13.875 -2.066 1 98 95 ILE A C 1
ATOM 753 O O . ILE A 1 95 ? 6.027 -14.547 -3.096 1 98 95 ILE A O 1
ATOM 757 N N . VAL A 1 96 ? 7.203 -13.875 -1.316 1 98.19 96 VAL A N 1
ATOM 758 C CA . VAL A 1 96 ? 8.352 -14.703 -1.676 1 98.19 96 VAL A CA 1
ATOM 759 C C . VAL A 1 96 ? 7.949 -16.188 -1.631 1 98.19 96 VAL A C 1
ATOM 761 O O . VAL A 1 96 ? 8.281 -16.953 -2.539 1 98.19 96 VAL A O 1
ATOM 764 N N . ASP A 1 97 ? 7.207 -16.562 -0.651 1 96.94 97 ASP A N 1
ATOM 765 C CA . ASP A 1 97 ? 6.742 -17.938 -0.518 1 96.94 97 ASP A CA 1
ATOM 766 C C . ASP A 1 97 ? 5.832 -18.328 -1.681 1 96.94 97 ASP A C 1
ATOM 768 O O . ASP A 1 97 ? 5.914 -19.438 -2.199 1 96.94 97 ASP A O 1
ATOM 772 N N . LEU A 1 98 ? 4.984 -17.422 -2.018 1 97.88 98 LEU A N 1
ATOM 773 C CA . LEU A 1 98 ? 4.094 -17.656 -3.15 1 97.88 98 LEU A CA 1
ATOM 774 C C . LEU A 1 98 ? 4.895 -17.906 -4.426 1 97.88 98 LEU A C 1
ATOM 776 O O . LEU A 1 98 ? 4.621 -18.844 -5.164 1 97.88 98 LEU A O 1
ATOM 780 N N . LYS A 1 99 ? 5.863 -17.094 -4.645 1 98.44 99 LYS A N 1
ATOM 781 C CA . LYS A 1 99 ? 6.707 -17.234 -5.828 1 98.44 99 LYS A CA 1
ATOM 782 C C . LYS A 1 99 ? 7.438 -18.578 -5.828 1 98.44 99 LYS A C 1
ATOM 784 O O . LYS A 1 99 ? 7.5 -19.25 -6.859 1 98.44 99 LYS A O 1
ATOM 789 N N . GLN A 1 100 ? 7.934 -18.906 -4.672 1 97.62 100 GLN A N 1
ATOM 790 C CA . GLN A 1 100 ? 8.664 -20.172 -4.559 1 97.62 100 GLN A CA 1
ATOM 791 C C . GLN A 1 100 ? 7.75 -21.359 -4.82 1 97.62 100 GLN A C 1
ATOM 793 O O . GLN A 1 100 ? 8.156 -22.328 -5.465 1 97.62 100 GLN A O 1
ATOM 798 N N . THR A 1 101 ? 6.59 -21.266 -4.328 1 97.62 101 THR A N 1
ATOM 799 C CA . THR A 1 101 ? 5.617 -22.328 -4.543 1 97.62 101 THR A CA 1
ATOM 800 C C . THR A 1 101 ? 5.266 -22.453 -6.023 1 97.62 101 THR A C 1
ATOM 802 O O . THR A 1 101 ? 5.227 -23.562 -6.57 1 97.62 101 THR A O 1
ATOM 805 N N . LEU A 1 102 ? 5.047 -21.344 -6.652 1 98.31 102 LEU A N 1
ATOM 806 C CA . LEU A 1 102 ? 4.773 -21.359 -8.086 1 98.31 102 LEU A CA 1
ATOM 807 C C . LEU A 1 102 ? 5.953 -21.938 -8.859 1 98.31 102 LEU A C 1
ATOM 809 O O . LEU A 1 102 ? 5.766 -22.719 -9.789 1 98.31 102 LEU A O 1
ATOM 813 N N . ASP A 1 103 ? 7.129 -21.594 -8.453 1 97.25 103 ASP A N 1
ATOM 814 C CA . ASP A 1 103 ? 8.328 -22.109 -9.094 1 97.25 103 ASP A CA 1
ATOM 815 C C . ASP A 1 103 ? 8.406 -23.625 -8.969 1 97.25 103 ASP A C 1
ATOM 817 O O . ASP A 1 103 ? 8.781 -24.312 -9.922 1 97.25 103 ASP A O 1
ATOM 821 N N . LYS A 1 104 ? 8.031 -24.109 -7.84 1 95.62 104 LYS A N 1
ATOM 822 C CA . LYS A 1 104 ? 8.016 -25.547 -7.629 1 95.62 104 LYS A CA 1
ATOM 823 C C . LYS A 1 104 ? 7.027 -26.234 -8.57 1 95.62 104 LYS A C 1
ATOM 825 O O . LYS A 1 104 ? 7.32 -27.297 -9.125 1 95.62 104 LYS A O 1
ATOM 830 N N . ILE A 1 105 ? 5.902 -25.625 -8.711 1 96.75 105 ILE A N 1
ATOM 831 C CA . ILE A 1 105 ? 4.906 -26.156 -9.625 1 96.75 105 ILE A CA 1
ATOM 832 C C . ILE A 1 105 ? 5.457 -26.156 -11.055 1 96.75 105 ILE A C 1
ATOM 834 O O . ILE A 1 105 ? 5.383 -27.156 -11.758 1 96.75 105 ILE A O 1
ATOM 838 N N . ILE A 1 106 ? 6.027 -25.109 -11.445 1 97.31 106 ILE A N 1
ATOM 839 C CA . ILE A 1 106 ? 6.551 -24.938 -12.797 1 97.31 106 ILE A CA 1
ATOM 840 C C . ILE A 1 106 ? 7.609 -26 -13.086 1 97.31 106 ILE A C 1
ATOM 842 O O . ILE A 1 106 ? 7.613 -26.594 -14.164 1 97.31 106 ILE A O 1
ATOM 846 N N . LYS A 1 107 ? 8.43 -26.312 -12.211 1 95.75 107 LYS A N 1
ATOM 847 C CA . LYS A 1 107 ? 9.57 -27.203 -12.391 1 95.75 107 LYS A CA 1
ATOM 848 C C . LYS A 1 107 ? 9.133 -28.656 -12.461 1 95.75 107 LYS A C 1
ATOM 850 O O . LYS A 1 107 ? 9.914 -29.531 -12.844 1 95.75 107 LYS A O 1
ATOM 855 N N . LYS A 1 108 ? 7.902 -28.906 -12.148 1 94.75 108 LYS A N 1
ATOM 856 C CA . LYS A 1 108 ? 7.406 -30.266 -12.156 1 94.75 108 LYS A CA 1
ATOM 857 C C . LYS A 1 108 ? 7.277 -30.797 -13.578 1 94.75 108 LYS A C 1
ATOM 859 O O . LYS A 1 108 ? 7.324 -32.031 -13.797 1 94.75 108 LYS A O 1
ATOM 864 N N . ASN A 1 109 ? 7.055 -29.875 -14.5 1 96.88 109 ASN A N 1
ATOM 865 C CA . ASN A 1 109 ? 6.949 -30.281 -15.898 1 96.88 109 ASN A CA 1
ATOM 866 C C . ASN A 1 109 ? 8.234 -29.984 -16.672 1 96.88 109 ASN A C 1
ATOM 868 O O . ASN A 1 109 ? 8.703 -28.844 -16.688 1 96.88 109 ASN A O 1
ATOM 872 N N . LYS A 1 110 ? 8.75 -30.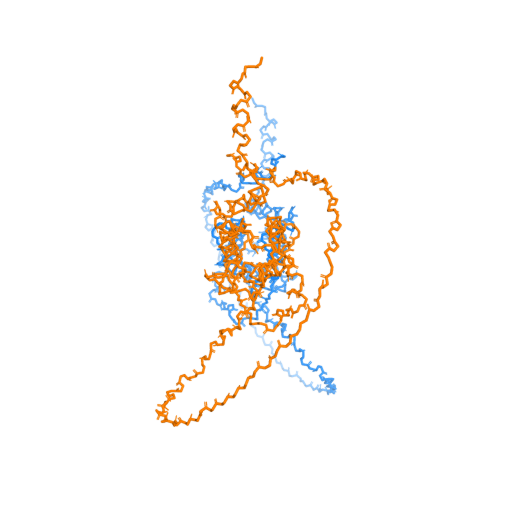891 -17.328 1 96 110 LYS A N 1
ATOM 873 C CA . LYS A 1 110 ? 10.039 -30.797 -18 1 96 110 LYS A CA 1
ATOM 874 C C . LYS A 1 110 ? 9.977 -29.828 -19.172 1 96 110 LYS A C 1
ATOM 876 O O . LYS A 1 110 ? 11 -29.281 -19.609 1 96 110 LYS A O 1
ATOM 881 N N . ASN A 1 111 ? 8.828 -29.594 -19.656 1 96.12 111 ASN A N 1
ATOM 882 C CA . ASN A 1 111 ? 8.68 -28.781 -20.875 1 96.12 111 ASN A CA 1
ATOM 883 C C . ASN A 1 111 ? 8.555 -27.297 -20.531 1 96.12 111 ASN A C 1
ATOM 885 O O . ASN A 1 111 ? 8.516 -26.453 -21.438 1 96.12 111 ASN A O 1
ATOM 889 N N . THR A 1 112 ? 8.508 -26.938 -19.281 1 96.75 112 THR A N 1
ATOM 890 C CA . THR A 1 112 ? 8.266 -25.547 -18.891 1 96.75 112 THR A CA 1
ATOM 891 C C . THR A 1 112 ? 9.461 -24.672 -19.25 1 96.75 112 THR A C 1
ATOM 893 O O . THR A 1 112 ? 9.297 -23.5 -19.578 1 96.75 112 THR A O 1
ATOM 896 N N . GLU A 1 113 ? 10.641 -25.219 -19.156 1 94.88 113 GLU A N 1
ATOM 897 C CA . GLU A 1 113 ? 11.828 -24.438 -19.484 1 94.88 113 GLU A CA 1
ATOM 898 C C . GLU A 1 113 ? 11.766 -23.938 -20.938 1 94.88 113 GLU A C 1
ATOM 900 O O . GLU A 1 113 ? 12.023 -22.766 -21.203 1 94.88 113 GLU A O 1
ATOM 905 N N . ARG A 1 114 ? 11.43 -24.859 -21.781 1 94.25 114 ARG A N 1
ATOM 906 C CA . ARG A 1 114 ? 11.289 -24.484 -23.188 1 94.25 114 ARG A CA 1
ATOM 907 C C . ARG A 1 114 ? 10.172 -23.453 -23.359 1 94.25 114 ARG A C 1
ATOM 909 O O . ARG A 1 114 ? 10.32 -22.5 -24.125 1 94.25 114 ARG A O 1
ATOM 916 N N . PHE A 1 115 ? 9.156 -23.641 -22.719 1 95.31 115 PHE A N 1
ATOM 917 C CA . PHE A 1 115 ? 8.039 -22.719 -22.781 1 95.31 115 PHE A CA 1
ATOM 918 C C . PHE A 1 115 ? 8.484 -21.312 -22.375 1 95.31 115 PHE A C 1
ATOM 920 O O . PHE A 1 115 ? 8.148 -20.328 -23.031 1 95.31 115 PHE A O 1
ATOM 927 N N . GLN A 1 116 ? 9.219 -21.219 -21.312 1 95.5 116 GLN A N 1
ATOM 928 C CA . GLN A 1 116 ? 9.672 -19.922 -20.797 1 95.5 116 GLN A CA 1
ATOM 929 C C . GLN A 1 116 ? 10.641 -19.25 -21.766 1 95.5 116 GLN A C 1
ATOM 931 O O . GLN A 1 116 ? 10.625 -18.031 -21.922 1 95.5 116 GLN A O 1
ATOM 936 N N . GLU A 1 117 ? 11.391 -20.031 -22.375 1 93.06 117 GLU A N 1
ATOM 937 C CA . GLU A 1 117 ? 12.359 -19.5 -23.328 1 93.06 117 GLU A CA 1
ATOM 938 C C . GLU A 1 117 ? 11.664 -18.969 -24.578 1 93.06 117 GLU A C 1
ATOM 940 O O . GLU A 1 117 ? 12.078 -17.969 -25.156 1 93.06 117 GLU A O 1
ATOM 945 N N . GLU A 1 118 ? 10.602 -19.609 -24.906 1 92 118 GLU A N 1
ATOM 946 C CA . GLU A 1 118 ? 9.945 -19.297 -26.172 1 92 118 GLU A CA 1
ATOM 947 C C . GLU A 1 118 ? 8.859 -18.25 -25.984 1 92 118 GLU A C 1
ATOM 949 O O . GLU A 1 118 ? 8.398 -17.641 -26.969 1 92 118 GLU A O 1
ATOM 954 N N . THR A 1 119 ? 8.508 -18.062 -24.812 1 91.69 119 THR A N 1
ATOM 955 C CA . THR A 1 119 ? 7.383 -17.156 -24.578 1 91.69 119 THR A CA 1
ATOM 956 C C . THR A 1 119 ? 7.871 -15.805 -24.078 1 91.69 119 THR A C 1
ATOM 958 O O . THR A 1 119 ? 8.547 -15.734 -23.047 1 91.69 119 THR A O 1
ATOM 961 N N . ASP A 1 120 ? 7.484 -14.758 -24.75 1 91.44 120 ASP A N 1
ATOM 962 C CA . ASP A 1 120 ? 7.73 -13.383 -24.328 1 91.44 120 ASP A CA 1
ATOM 963 C C . ASP A 1 120 ? 6.441 -12.719 -23.859 1 91.44 120 ASP A C 1
ATOM 965 O O . ASP A 1 120 ? 5.59 -12.352 -24.672 1 91.44 120 ASP A O 1
ATOM 969 N N . LEU A 1 121 ? 6.383 -12.523 -22.625 1 92.44 121 LEU A N 1
ATOM 970 C CA . LEU A 1 121 ? 5.148 -12.023 -22.031 1 92.44 121 LEU A CA 1
ATOM 971 C C . LEU A 1 121 ? 4.863 -10.594 -22.5 1 92.44 121 LEU A C 1
ATOM 973 O O . LEU A 1 121 ? 3.727 -10.125 -22.406 1 92.44 121 LEU A O 1
ATOM 977 N N . ALA A 1 122 ? 5.848 -9.922 -22.906 1 88.81 122 ALA A N 1
ATOM 978 C CA . ALA A 1 122 ? 5.684 -8.539 -23.344 1 88.81 122 ALA A CA 1
ATOM 979 C C . ALA A 1 122 ? 4.73 -8.445 -24.531 1 88.81 122 ALA A C 1
ATOM 981 O O . ALA A 1 122 ? 4.207 -7.371 -24.844 1 88.81 122 ALA A O 1
ATOM 982 N N . HIS A 1 123 ? 4.484 -9.586 -25.203 1 87.25 123 HIS A N 1
ATOM 983 C CA . HIS A 1 123 ? 3.633 -9.602 -26.375 1 87.25 123 HIS A CA 1
ATOM 984 C C . HIS A 1 123 ? 2.17 -9.805 -26 1 87.25 123 HIS A C 1
ATOM 986 O O . HIS A 1 123 ? 1.293 -9.797 -26.875 1 87.25 123 HIS A O 1
ATOM 992 N N . PHE A 1 124 ? 1.976 -9.914 -24.781 1 87.94 124 PHE A N 1
ATOM 993 C CA . PHE A 1 124 ? 0.609 -10.148 -24.328 1 87.94 124 PHE A CA 1
ATOM 994 C C . PHE A 1 124 ? 0.023 -8.891 -23.703 1 87.94 124 PHE A C 1
ATOM 996 O O . PHE A 1 124 ? 0.763 -8.023 -23.234 1 87.94 124 PHE A O 1
ATOM 1003 N N . SER A 1 125 ? -1.264 -8.922 -23.734 1 90.62 125 SER A N 1
ATOM 1004 C CA . SER A 1 125 ? -1.957 -7.777 -23.156 1 90.62 125 SER A CA 1
ATOM 1005 C C . SER A 1 125 ? -1.753 -7.719 -21.641 1 90.62 125 SER A C 1
ATOM 1007 O O . SER A 1 125 ? -1.558 -8.75 -21 1 90.62 125 SER A O 1
ATOM 1009 N N . THR A 1 126 ? -1.792 -6.477 -21.203 1 94 126 THR A N 1
ATOM 1010 C CA . THR A 1 126 ? -1.634 -6.273 -19.766 1 94 126 THR A CA 1
ATOM 1011 C C . THR A 1 126 ? -2.99 -6.082 -19.094 1 94 126 THR A C 1
ATOM 1013 O O . THR A 1 126 ? -3.941 -5.621 -19.734 1 94 126 THR A O 1
ATOM 1016 N N . LEU A 1 127 ? -2.988 -6.516 -17.875 1 94.56 127 LEU A N 1
ATOM 1017 C CA . LEU A 1 127 ? -4.125 -6.293 -16.984 1 94.56 127 LEU A CA 1
ATOM 1018 C C . LEU A 1 127 ? -3.67 -5.66 -15.672 1 94.56 127 LEU A C 1
ATOM 1020 O O . LEU A 1 127 ? -2.492 -5.734 -15.312 1 94.56 127 LEU A O 1
ATOM 1024 N N . SER A 1 128 ? -4.668 -4.969 -15.078 1 96.19 128 SER A N 1
ATOM 1025 C CA . SER A 1 128 ? -4.406 -4.387 -13.766 1 96.19 128 SER A CA 1
ATOM 1026 C C . SER A 1 128 ? -5.305 -5 -12.695 1 96.19 128 SER A C 1
ATOM 1028 O O . SER A 1 128 ? -6.523 -5.059 -12.859 1 96.19 128 SER A O 1
ATOM 1030 N N . SER A 1 129 ? -4.648 -5.465 -11.672 1 96.81 129 SER A N 1
ATOM 1031 C CA . SER A 1 129 ? -5.418 -6.023 -10.562 1 96.81 129 SER A CA 1
ATOM 1032 C C . SER A 1 129 ? -4.848 -5.582 -9.219 1 96.81 129 SER A C 1
ATOM 1034 O O . SER A 1 129 ? -3.676 -5.215 -9.125 1 96.81 129 SER A O 1
ATOM 1036 N N . SER A 1 130 ? -5.77 -5.605 -8.227 1 97.81 130 SER A N 1
ATOM 1037 C CA . SER A 1 130 ? -5.266 -5.402 -6.871 1 97.81 130 SER A CA 1
ATOM 1038 C C . SER A 1 130 ? -4.438 -6.594 -6.402 1 97.81 130 SER A C 1
ATOM 1040 O O . SER A 1 130 ? -4.586 -7.703 -6.918 1 97.81 130 SER A O 1
ATOM 1042 N N . PRO A 1 131 ? -3.613 -6.375 -5.445 1 98.25 131 PRO A N 1
ATOM 1043 C CA . PRO A 1 131 ? -2.879 -7.512 -4.879 1 98.25 131 PRO A CA 1
ATOM 1044 C C . PRO A 1 131 ? -3.801 -8.586 -4.309 1 98.25 131 PRO A C 1
ATOM 1046 O O . PRO A 1 131 ? -3.5 -9.781 -4.41 1 98.25 131 PRO A O 1
ATOM 1049 N N . GLU A 1 132 ? -4.922 -8.188 -3.748 1 97.88 132 GLU A N 1
ATOM 1050 C CA . GLU A 1 132 ? -5.906 -9.125 -3.227 1 97.88 132 GLU A CA 1
ATOM 1051 C C . GLU A 1 132 ? -6.453 -10.023 -4.332 1 97.88 132 GLU A C 1
ATOM 1053 O O . GLU A 1 132 ? -6.594 -11.234 -4.141 1 97.88 132 GLU A O 1
ATOM 1058 N N . GLU A 1 133 ? -6.75 -9.391 -5.41 1 97.44 133 GLU A N 1
ATOM 1059 C CA . GLU A 1 133 ? -7.238 -10.18 -6.543 1 97.44 133 GLU A CA 1
ATOM 1060 C C . GLU A 1 133 ? -6.168 -11.148 -7.039 1 97.44 133 GLU A C 1
ATOM 1062 O O . GLU A 1 133 ? -6.473 -12.297 -7.375 1 97.44 133 GLU A O 1
ATOM 1067 N N . LEU A 1 134 ? -4.945 -10.727 -7.145 1 97.75 134 LEU A N 1
ATOM 1068 C CA . LEU A 1 134 ? -3.844 -11.594 -7.551 1 97.75 134 LEU A CA 1
ATOM 1069 C C . LEU A 1 134 ? -3.736 -12.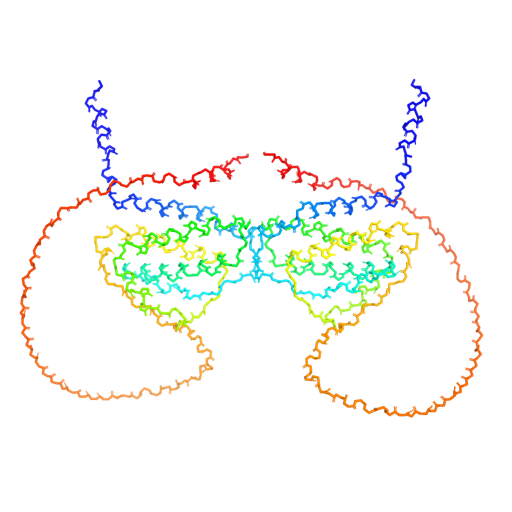805 -6.629 1 97.75 134 LEU A C 1
ATOM 1071 O O . LEU A 1 134 ? -3.463 -13.914 -7.09 1 97.75 134 LEU A O 1
ATOM 1075 N N . LEU A 1 135 ? -3.961 -12.57 -5.344 1 97.94 135 LEU A N 1
ATOM 1076 C CA . LEU A 1 135 ? -3.949 -13.641 -4.359 1 97.94 135 LEU A CA 1
ATOM 1077 C C . LEU A 1 135 ? -5.062 -14.648 -4.633 1 97.94 135 LEU A C 1
ATOM 1079 O O . LEU A 1 135 ? -4.848 -15.859 -4.562 1 97.94 135 LEU A O 1
ATOM 1083 N N . LYS A 1 136 ? -6.199 -14.148 -4.914 1 97.06 136 LYS A N 1
ATOM 1084 C CA . LYS A 1 136 ? -7.336 -15.008 -5.242 1 97.06 136 LYS A CA 1
ATOM 1085 C C . LYS A 1 136 ? -7.039 -15.867 -6.469 1 97.06 136 LYS A C 1
ATOM 1087 O O . LYS A 1 136 ? -7.332 -17.062 -6.477 1 97.06 136 LYS A O 1
ATOM 1092 N N . LEU A 1 137 ? -6.484 -15.227 -7.465 1 97.12 137 LEU A N 1
ATOM 1093 C CA . LEU A 1 137 ? -6.105 -15.945 -8.68 1 97.12 137 LEU A CA 1
ATOM 1094 C C . LEU A 1 137 ? -5.094 -17.047 -8.359 1 97.12 137 LEU A C 1
ATOM 1096 O O . LEU A 1 137 ? -5.152 -18.125 -8.945 1 97.12 137 LEU A O 1
ATOM 1100 N N . THR A 1 138 ? -4.207 -16.75 -7.477 1 97.81 138 THR A N 1
ATOM 1101 C CA . THR A 1 138 ? -3.207 -17.719 -7.074 1 97.81 138 THR A CA 1
ATOM 1102 C C . THR A 1 138 ? -3.863 -18.906 -6.363 1 97.81 138 THR A C 1
ATOM 1104 O O . THR A 1 138 ? -3.514 -20.062 -6.613 1 97.81 138 THR A O 1
ATOM 1107 N N . SER A 1 139 ? -4.789 -18.625 -5.477 1 97.75 139 SER A N 1
ATOM 1108 C CA . SER A 1 139 ? -5.527 -19.672 -4.793 1 97.75 139 SER A CA 1
ATOM 1109 C C . SER A 1 139 ? -6.25 -20.578 -5.789 1 97.75 139 SER A C 1
ATOM 1111 O O . SER A 1 139 ? -6.277 -21.797 -5.621 1 97.75 139 SER A O 1
ATOM 1113 N N . GLU A 1 140 ? -6.805 -19.984 -6.77 1 97.19 140 GLU A N 1
ATOM 1114 C CA . GLU A 1 140 ? -7.48 -20.766 -7.809 1 97.19 140 GLU A CA 1
ATOM 1115 C C . GLU A 1 140 ? -6.504 -21.672 -8.539 1 97.19 140 GLU A C 1
ATOM 1117 O O . GLU A 1 140 ? -6.812 -22.844 -8.805 1 97.19 140 GLU A O 1
ATOM 1122 N N . LEU A 1 141 ? -5.355 -21.141 -8.883 1 97.81 141 LEU A N 1
ATOM 1123 C CA . LEU A 1 141 ? -4.348 -21.969 -9.539 1 97.81 141 LEU A CA 1
ATOM 1124 C C . LEU A 1 141 ? -3.926 -23.125 -8.648 1 97.81 141 LEU A C 1
ATOM 1126 O O . LEU A 1 141 ? -3.783 -24.266 -9.117 1 97.81 141 LEU A O 1
ATOM 1130 N N . PHE A 1 142 ? -3.746 -22.875 -7.359 1 97.75 142 PHE A N 1
ATOM 1131 C CA . PHE A 1 142 ? -3.344 -23.922 -6.422 1 97.75 142 PHE A CA 1
ATOM 1132 C C . PHE A 1 142 ? -4.422 -24.984 -6.305 1 97.75 142 PHE A C 1
ATOM 1134 O O . PHE A 1 142 ? -4.113 -26.172 -6.164 1 97.75 142 PHE A O 1
ATOM 1141 N N . THR A 1 143 ? -5.652 -24.547 -6.355 1 96.88 143 THR A N 1
ATOM 1142 C CA . THR A 1 143 ? -6.746 -25.516 -6.344 1 96.88 143 THR A CA 1
ATOM 1143 C C . THR A 1 143 ? -6.641 -26.469 -7.531 1 96.88 143 THR A C 1
ATOM 1145 O O . THR A 1 143 ? -6.75 -27.688 -7.363 1 96.88 143 THR A O 1
ATOM 1148 N N . LYS A 1 144 ? -6.422 -25.906 -8.711 1 96.56 144 LYS A N 1
ATOM 1149 C CA . LYS A 1 144 ? -6.266 -26.734 -9.906 1 96.56 144 LYS A CA 1
ATOM 1150 C C . LYS A 1 144 ? -5.059 -27.656 -9.781 1 96.56 144 LYS A C 1
ATOM 1152 O O . LYS A 1 144 ? -5.129 -28.828 -10.141 1 96.56 144 LYS A O 1
ATOM 1157 N N . TRP A 1 145 ? -4.012 -27.156 -9.266 1 96.75 145 TRP A N 1
ATOM 1158 C CA . TRP A 1 145 ? -2.807 -27.953 -9.094 1 96.75 145 TRP A CA 1
ATOM 1159 C C . TRP A 1 145 ? -3.064 -29.125 -8.164 1 96.75 145 TRP A C 1
ATOM 1161 O O . TRP A 1 145 ? -2.627 -30.25 -8.438 1 96.75 145 TRP A O 1
ATOM 1171 N N . LEU A 1 146 ? -3.754 -28.891 -7.102 1 95.94 146 LEU A N 1
ATOM 1172 C CA . LEU A 1 146 ? -4.039 -29.938 -6.141 1 95.94 146 LEU A CA 1
ATOM 1173 C C . LEU A 1 146 ? -4.906 -31.031 -6.766 1 95.94 146 LEU A C 1
ATOM 1175 O O . LEU A 1 146 ? -4.863 -32.188 -6.34 1 95.94 146 LEU A O 1
ATOM 1179 N N . ASP A 1 147 ? -5.574 -30.672 -7.809 1 94.12 147 ASP A N 1
ATOM 1180 C CA . ASP A 1 147 ? -6.426 -31.625 -8.531 1 94.12 147 ASP A CA 1
ATOM 1181 C C . ASP A 1 147 ? -5.609 -32.438 -9.531 1 94.12 147 ASP A C 1
ATOM 1183 O O . ASP A 1 147 ? -5.875 -33.625 -9.727 1 94.12 147 ASP A O 1
ATOM 1187 N N . VAL A 1 148 ? -4.578 -31.812 -10.086 1 94.81 148 VAL A N 1
ATOM 1188 C CA . VAL A 1 148 ? -3.988 -32.469 -11.25 1 94.81 148 VAL A CA 1
ATOM 1189 C C . VAL A 1 148 ? -2.543 -32.844 -10.953 1 94.81 148 VAL A C 1
ATOM 1191 O O . VAL A 1 148 ? -1.915 -33.562 -11.727 1 94.81 148 VAL A O 1
ATOM 1194 N N . GLY A 1 149 ? -2.008 -32.406 -9.93 1 93.94 149 GLY A N 1
ATOM 1195 C CA . GLY A 1 149 ? -0.583 -32.531 -9.656 1 93.94 149 GLY A CA 1
ATOM 1196 C C . GLY A 1 149 ? -0.086 -33.938 -9.578 1 93.94 149 GLY A C 1
ATOM 1197 O O . GLY A 1 149 ? 1.099 -34.219 -9.789 1 93.94 149 GLY A O 1
ATOM 1198 N N . CYS A 1 150 ? -0.986 -34.844 -9.352 1 93.06 150 CYS A N 1
ATOM 1199 C CA . CYS A 1 150 ? -0.553 -36.25 -9.18 1 93.06 150 CYS A CA 1
ATOM 1200 C C . CYS A 1 150 ? -0.89 -37.062 -10.414 1 93.06 150 CYS A C 1
ATOM 1202 O O . CYS A 1 150 ? -0.665 -38.281 -10.43 1 93.06 150 CYS A O 1
ATOM 1204 N N . LEU A 1 151 ? -1.347 -36.375 -11.438 1 92.75 151 LEU A N 1
ATOM 1205 C CA . LEU A 1 151 ? -1.581 -37.094 -12.68 1 92.75 151 LEU A CA 1
ATOM 1206 C C . LEU A 1 151 ? -0.272 -37.625 -13.25 1 92.75 151 LEU A C 1
ATOM 1208 O O . LEU A 1 151 ? 0.742 -36.938 -13.25 1 92.75 151 LEU A O 1
ATOM 1212 N N . PRO A 1 152 ? -0.325 -38.812 -13.734 1 90.88 152 PRO A N 1
ATOM 1213 C CA . PRO A 1 152 ? 0.906 -39.406 -14.242 1 90.88 152 PRO A CA 1
ATOM 1214 C C . PRO A 1 152 ? 1.509 -38.656 -15.414 1 90.88 152 PRO A C 1
ATOM 1216 O O . PRO A 1 152 ? 2.732 -38.594 -15.57 1 90.88 152 PRO A O 1
ATOM 1219 N N . SER A 1 153 ? 0.712 -38.062 -16.234 1 92.44 153 SER A N 1
ATOM 1220 C CA . SER A 1 153 ? 1.184 -37.406 -17.438 1 92.44 153 SER A CA 1
ATOM 1221 C C . SER A 1 153 ? 1.661 -35.969 -17.156 1 92.44 153 SER A C 1
ATOM 1223 O O . SER A 1 153 ? 2.197 -35.312 -18.031 1 92.44 153 SER A O 1
ATOM 1225 N N . ILE A 1 154 ? 1.551 -35.625 -15.938 1 94.56 154 ILE A N 1
ATOM 1226 C CA . ILE A 1 154 ? 1.688 -34.219 -15.641 1 94.56 154 ILE A CA 1
ATOM 1227 C C . ILE A 1 154 ? 3.146 -33.781 -15.805 1 94.56 154 ILE A C 1
ATOM 1229 O O . ILE A 1 154 ? 3.43 -32.656 -16.172 1 94.56 154 ILE A O 1
ATOM 1233 N N . GLU A 1 155 ? 4.055 -34.625 -15.656 1 93.5 155 GLU A N 1
ATOM 1234 C CA . GLU A 1 155 ? 5.48 -34.312 -15.68 1 93.5 155 GLU A CA 1
ATOM 1235 C C . GLU A 1 155 ? 5.969 -34.094 -17.109 1 93.5 155 GLU A C 1
ATOM 1237 O O . GLU A 1 155 ? 6.996 -33.438 -17.344 1 93.5 155 GLU A O 1
ATOM 1242 N N . THR A 1 156 ? 5.184 -34.594 -18.141 1 95.62 156 THR A N 1
ATOM 1243 C CA . THR A 1 156 ? 5.715 -34.594 -19.5 1 95.62 156 THR A CA 1
ATOM 1244 C C . THR A 1 156 ? 4.664 -34.094 -20.484 1 95.62 156 THR A C 1
ATOM 1246 O O . THR A 1 156 ? 4.891 -34.094 -21.688 1 95.62 156 THR A O 1
ATOM 1249 N N . CYS A 1 157 ? 3.58 -33.688 -19.969 1 95.94 157 CYS A N 1
ATOM 1250 C CA . CYS A 1 157 ? 2.545 -33.219 -20.875 1 95.94 157 CYS A CA 1
ATOM 1251 C C . CYS A 1 157 ? 3.016 -31.984 -21.641 1 95.94 157 CYS A C 1
ATOM 1253 O O . CYS A 1 157 ? 3.83 -31.203 -21.141 1 95.94 157 CYS A O 1
ATOM 1255 N N . THR A 1 158 ? 2.539 -31.891 -22.891 1 94.81 158 THR A N 1
ATOM 1256 C CA . THR A 1 158 ? 2.83 -30.719 -23.719 1 94.81 158 THR A CA 1
ATOM 1257 C C . THR A 1 158 ? 2.061 -29.5 -23.203 1 94.81 158 THR A C 1
ATOM 1259 O O . THR A 1 158 ? 0.886 -29.609 -22.844 1 94.81 158 THR A O 1
ATOM 1262 N N . LEU A 1 159 ? 2.779 -28.422 -23.203 1 94.81 159 LEU A N 1
ATOM 1263 C CA . LEU A 1 159 ? 2.176 -27.219 -22.656 1 94.81 159 LEU A CA 1
ATOM 1264 C C . LEU A 1 159 ? 1.412 -26.453 -23.75 1 94.81 159 LEU A C 1
ATOM 1266 O O . LEU A 1 159 ? 1.961 -26.156 -24.812 1 94.81 159 LEU A O 1
ATOM 1270 N N . PRO A 1 160 ? 0.205 -26.109 -23.438 1 89.94 160 PRO A N 1
ATOM 1271 C CA . PRO A 1 160 ? -0.56 -25.312 -24.391 1 89.94 160 PRO A CA 1
ATOM 1272 C C . PRO A 1 160 ? -0.036 -23.875 -24.531 1 89.94 160 PRO A C 1
ATOM 1274 O O . PRO A 1 160 ? 0.629 -23.375 -23.609 1 89.94 160 PRO A O 1
ATOM 1277 N N . THR A 1 161 ? -0.293 -23.281 -25.672 1 83.81 161 THR A N 1
ATOM 1278 C CA . THR A 1 161 ? 0.04 -21.875 -25.859 1 83.81 161 THR A CA 1
ATOM 1279 C C . THR A 1 161 ? -0.923 -20.969 -25.094 1 83.81 161 THR A C 1
ATOM 1281 O O . THR A 1 161 ? -2.072 -21.344 -24.844 1 83.81 161 THR A O 1
ATOM 1284 N N . LEU A 1 162 ? -0.38 -19.906 -24.719 1 83.62 162 LEU A N 1
ATOM 1285 C CA . LEU A 1 162 ? -1.215 -18.938 -24 1 83.62 162 LEU A CA 1
ATOM 1286 C C . LEU A 1 162 ? -2.264 -18.344 -24.922 1 83.62 162 LEU A C 1
ATOM 1288 O O . LEU A 1 162 ? -1.985 -18.078 -26.109 1 83.62 162 LEU A O 1
ATOM 1292 N N . PRO A 1 163 ? -3.449 -18.281 -24.438 1 74.75 163 PRO A N 1
ATOM 1293 C CA . PRO A 1 163 ? -4.469 -17.641 -25.266 1 74.75 163 PRO A CA 1
ATOM 1294 C C . PRO A 1 163 ? -4.145 -16.188 -25.562 1 74.75 163 PRO A C 1
ATOM 1296 O O . PRO A 1 163 ? -3.49 -15.516 -24.766 1 74.75 163 PRO A O 1
ATOM 1299 N N . PRO A 1 164 ? -4.336 -15.836 -26.891 1 63.84 164 PRO A N 1
ATOM 1300 C CA . PRO A 1 164 ? -4.137 -14.414 -27.188 1 63.84 164 PRO A CA 1
ATOM 1301 C C . PRO A 1 164 ? -4.98 -13.508 -26.281 1 63.84 164 PRO A C 1
ATOM 1303 O O . PRO A 1 164 ? -5.957 -13.961 -25.688 1 63.84 164 PRO A O 1
ATOM 1306 N N . SER A 1 165 ? -4.449 -12.398 -25.891 1 56.12 165 SER A N 1
ATOM 1307 C CA . SER A 1 165 ? -5.191 -11.453 -25.062 1 56.12 165 SER A CA 1
ATOM 1308 C C . SER A 1 165 ? -6.566 -11.156 -25.656 1 56.12 165 SER A C 1
ATOM 1310 O O . SER A 1 165 ? -6.676 -10.703 -26.797 1 56.12 165 SER A O 1
ATOM 1312 N N . VAL A 1 166 ? -7.336 -12.023 -25.641 1 47.5 166 VAL A N 1
ATOM 1313 C CA . VAL A 1 166 ? -8.641 -11.773 -26.25 1 47.5 166 VAL A CA 1
ATOM 1314 C C . VAL A 1 166 ? -9.086 -10.344 -25.938 1 47.5 166 VAL A C 1
ATOM 1316 O O . VAL A 1 166 ? -9.938 -9.781 -26.625 1 47.5 166 VAL A O 1
ATOM 1319 N N . GLU A 1 167 ? -8.773 -9.938 -24.766 1 46.34 167 GLU A N 1
ATOM 1320 C CA . GLU A 1 167 ? -9.742 -8.93 -24.359 1 46.34 167 GLU A CA 1
ATOM 1321 C C . GLU A 1 167 ? -9.523 -7.625 -25.125 1 46.34 167 GLU A C 1
ATOM 1323 O O . GLU A 1 167 ? -8.773 -6.758 -24.688 1 46.34 167 GLU A O 1
ATOM 1328 N N . ARG A 1 168 ? -9.016 -7.652 -26.266 1 38.31 168 ARG A N 1
ATOM 1329 C CA . ARG A 1 168 ? -9.305 -6.301 -26.719 1 38.31 168 ARG A CA 1
ATOM 1330 C C . ARG A 1 168 ? -10.773 -5.949 -26.516 1 38.31 168 ARG A C 1
ATOM 1332 O O . ARG A 1 168 ? -11.664 -6.652 -27 1 38.31 168 ARG A O 1
ATOM 1339 N N . LYS A 1 169 ? -11.188 -5.445 -25.406 1 36.19 169 LYS A N 1
ATOM 1340 C CA . LYS A 1 169 ? -12.469 -4.762 -25.484 1 36.19 169 LYS A CA 1
ATOM 1341 C C . LYS A 1 169 ? -12.578 -3.939 -26.766 1 36.19 169 LYS A C 1
ATOM 1343 O O . LYS A 1 169 ? -11.805 -2.998 -26.969 1 36.19 169 LYS A O 1
ATOM 1348 N N . ASP A 1 170 ? -12.688 -4.477 -27.891 1 33.41 170 ASP A N 1
ATOM 1349 C CA . ASP A 1 170 ? -13.281 -3.732 -29 1 33.41 170 ASP A CA 1
ATOM 1350 C C . ASP A 1 170 ? -14.414 -2.832 -28.5 1 33.41 170 ASP A C 1
ATOM 1352 O O . ASP A 1 170 ? -15.539 -3.295 -28.297 1 33.41 170 ASP A O 1
ATOM 1356 N N . TYR A 1 171 ? -14.242 -1.999 -27.469 1 31.23 171 TYR A N 1
ATOM 1357 C CA . TYR A 1 171 ? -15.266 -0.961 -27.5 1 31.23 171 TYR A CA 1
ATOM 1358 C C . TYR A 1 171 ? -15.406 -0.378 -28.906 1 31.23 171 TYR A C 1
ATOM 1360 O O . TYR A 1 171 ? -14.992 0.757 -29.156 1 31.23 171 TYR A O 1
ATOM 1368 N N . GLY A 1 172 ? -14.891 -1.021 -29.797 1 30.34 172 GLY A N 1
ATOM 1369 C CA . GLY A 1 172 ? -15.414 -0.446 -31.031 1 30.34 172 GLY A CA 1
ATOM 1370 C C . GLY A 1 172 ? -16.922 -0.244 -31 1 30.34 172 GLY A C 1
ATOM 1371 O O . GLY A 1 172 ? -17.625 -0.877 -30.203 1 30.34 172 GLY A O 1
ATOM 1372 N N . PRO A 1 173 ? -17.391 1.023 -31.141 1 29.69 173 PRO A N 1
ATOM 1373 C CA . PRO A 1 173 ? -18.828 1.012 -31.406 1 29.69 173 PRO A CA 1
ATOM 1374 C C . PRO A 1 173 ? -19.281 -0.22 -32.188 1 29.69 173 PRO A C 1
ATOM 1376 O O . PRO A 1 173 ? -18.516 -0.742 -33 1 29.69 173 PRO A O 1
ATOM 1379 N N . SER A 1 174 ? -19.703 -1.217 -31.484 1 27.72 174 SER A N 1
ATOM 1380 C CA . SER A 1 174 ? -20.484 -2.236 -32.188 1 27.72 174 SER A CA 1
ATOM 1381 C C . SER A 1 174 ? -21.203 -1.652 -33.406 1 27.72 174 SER A C 1
ATOM 1383 O O . SER A 1 174 ? -22.156 -0.891 -33.25 1 27.72 174 SER A O 1
ATOM 1385 N N . ARG A 1 175 ? -20.453 -1.068 -34.219 1 25.25 175 ARG A N 1
ATOM 1386 C CA . ARG A 1 175 ? -21.234 -0.922 -35.438 1 25.25 175 ARG A CA 1
ATOM 1387 C C . ARG A 1 175 ? -21.938 -2.23 -35.812 1 25.25 175 ARG A C 1
ATOM 1389 O O . ARG A 1 175 ? -21.328 -3.305 -35.719 1 25.25 175 ARG A O 1
ATOM 1396 N N . ALA A 1 176 ? -23.234 -2.293 -35.531 1 26.73 176 ALA A N 1
ATOM 1397 C CA . ALA A 1 176 ? -24.141 -3.316 -36.062 1 26.73 176 ALA A CA 1
ATOM 1398 C C . ALA A 1 176 ? -23.641 -3.852 -37.406 1 26.73 176 ALA A C 1
ATOM 1400 O O . ALA A 1 176 ? -23.625 -3.129 -38.406 1 26.73 176 ALA A O 1
ATOM 1401 N N . ARG A 1 177 ? -22.469 -4.387 -37.344 1 24.06 177 ARG A N 1
ATOM 1402 C CA . ARG A 1 177 ? -22.125 -5.035 -38.594 1 24.06 177 ARG A CA 1
ATOM 1403 C C . ARG A 1 177 ? -23.281 -5.914 -39.094 1 24.06 177 ARG A C 1
ATOM 1405 O O . ARG A 1 177 ? -23.688 -6.84 -38.375 1 24.06 177 ARG A O 1
ATOM 1412 N N . LEU A 1 178 ? -24.203 -5.312 -39.688 1 23.41 178 LEU A N 1
ATOM 1413 C CA . LEU A 1 178 ? -25.203 -5.961 -40.531 1 23.41 178 LEU A CA 1
ATOM 1414 C C . LEU A 1 178 ? -24.578 -7.059 -41.375 1 23.41 178 LEU A C 1
ATOM 1416 O O . LEU A 1 178 ? -24 -6.777 -42.438 1 23.41 178 LEU A O 1
ATOM 1420 N N . LEU A 1 179 ? -23.562 -7.602 -40.719 1 20.03 179 LEU A N 1
ATOM 1421 C CA . LEU A 1 179 ? -22.922 -8.555 -41.625 1 20.03 179 LEU A CA 1
ATOM 1422 C C . LEU A 1 179 ? -23.969 -9.492 -42.25 1 20.03 179 LEU A C 1
ATOM 1424 O O . LEU A 1 179 ? -24.781 -10.07 -41.531 1 20.03 179 LEU A O 1
ATOM 1428 N N . THR A 1 180 ? -24.328 -9.156 -43.344 1 19.42 180 THR A N 1
ATOM 1429 C CA . THR A 1 180 ? -25.094 -9.898 -44.344 1 19.42 180 THR A CA 1
ATOM 1430 C C . THR A 1 180 ? -24.531 -11.305 -44.531 1 19.42 180 THR A C 1
ATOM 1432 O O . THR A 1 180 ? -23.328 -11.477 -44.688 1 19.42 180 THR A O 1
ATOM 1435 N N . THR A 1 181 ? -25.234 -12.25 -44.031 1 20.5 181 THR A N 1
ATOM 1436 C CA . THR A 1 181 ? -25.188 -13.703 -44.094 1 20.5 181 THR A CA 1
ATOM 1437 C C . THR A 1 181 ? -24.812 -14.172 -45.5 1 20.5 181 THR A C 1
ATOM 1439 O O . THR A 1 181 ? -25.641 -14.148 -46.406 1 20.5 181 THR A O 1
ATOM 1442 N N . ARG A 1 182 ? -23.672 -13.594 -46.031 1 18.72 182 ARG A N 1
ATOM 1443 C CA . ARG A 1 182 ? -23.656 -14.195 -47.375 1 18.72 182 ARG A CA 1
ATOM 1444 C C . ARG A 1 182 ? -23.438 -15.703 -47.281 1 18.72 182 ARG A C 1
ATOM 1446 O O . ARG A 1 182 ? -22.656 -16.172 -46.469 1 18.72 182 ARG A O 1
ATOM 1453 N N . ALA A 1 183 ? -24.25 -16.422 -47.969 1 21.16 183 ALA A N 1
ATOM 1454 C CA . ALA A 1 183 ? -24.547 -17.828 -48.25 1 21.16 183 ALA A CA 1
ATOM 1455 C C . ALA A 1 183 ? -23.359 -18.531 -48.906 1 21.16 183 ALA A C 1
ATOM 1457 O O . ALA A 1 183 ? -23.531 -19.562 -49.562 1 21.16 183 ALA A O 1
ATOM 1458 N N . ILE A 1 184 ? -22.078 -18.172 -48.5 1 18.34 184 ILE A N 1
ATOM 1459 C CA . ILE A 1 184 ? -21.25 -18.719 -49.562 1 18.34 184 ILE A CA 1
ATOM 1460 C C . ILE A 1 184 ? -21.359 -20.234 -49.594 1 18.34 184 ILE A C 1
ATOM 1462 O O . ILE A 1 184 ? -21.391 -20.875 -48.531 1 18.34 184 ILE A O 1
ATOM 1466 N N . SER A 1 185 ? -21.25 -20.734 -50.844 1 17.61 185 SER A N 1
ATOM 1467 C CA . SER A 1 185 ? -21.516 -22 -51.5 1 17.61 185 SER A CA 1
ATOM 1468 C C . SER A 1 185 ? -20.484 -23.062 -51.125 1 17.61 185 SER A C 1
ATOM 1470 O O . SER A 1 185 ? -20.844 -24.156 -50.688 1 17.61 185 SER A O 1
ATOM 1472 N N . SER A 1 186 ? -19.609 -23.5 -52.156 1 16.56 186 SER A N 1
ATOM 1473 C CA . SER A 1 186 ? -19.625 -24.828 -52.75 1 16.56 186 SER A CA 1
ATOM 1474 C C . SER A 1 186 ? -18.625 -25.75 -52.031 1 16.56 186 SER A C 1
ATOM 1476 O O . SER A 1 186 ? -19 -26.828 -51.562 1 16.56 186 SER A O 1
ATOM 1478 N N . VAL A 1 187 ? -17.453 -26.156 -52.812 1 18.78 187 VAL A N 1
ATOM 1479 C CA . VAL A 1 187 ? -17.266 -27.469 -53.438 1 18.78 187 VAL A CA 1
ATOM 1480 C C . VAL A 1 187 ? -16.344 -28.312 -52.562 1 18.78 187 VAL A C 1
ATOM 1482 O O . VAL A 1 187 ? -15.602 -27.781 -51.719 1 18.78 187 VAL A O 1
ATOM 1485 N N . GLU A 1 188 ? -15.656 -29.344 -53.25 1 17.09 188 GLU A N 1
ATOM 1486 C CA . GLU A 1 188 ? -15.609 -30.797 -53.219 1 17.09 188 GLU A CA 1
ATOM 1487 C C . GLU A 1 188 ? -14.328 -31.297 -52.562 1 17.09 188 GLU A C 1
ATOM 1489 O O . GLU A 1 188 ? -14.344 -32.312 -51.844 1 17.09 188 GLU A O 1
ATOM 1494 N N . ASP A 1 189 ? -13.086 -30.719 -52.75 1 17.17 189 ASP A N 1
ATOM 1495 C CA . ASP A 1 189 ? -12.289 -31.781 -53.344 1 17.17 189 ASP A CA 1
ATOM 1496 C C . ASP A 1 189 ? -11.812 -32.781 -52.281 1 17.17 189 ASP A C 1
ATOM 1498 O O . ASP A 1 189 ? -11.852 -32.469 -51.094 1 17.17 189 ASP A O 1
ATOM 1502 N N . GLY A 1 190 ? -10.484 -33.406 -52.625 1 17.14 190 GLY A N 1
ATOM 1503 C CA . GLY A 1 190 ? -10.008 -34.781 -52.875 1 17.14 190 GLY A CA 1
ATOM 1504 C C . GLY A 1 190 ? -9.344 -35.375 -51.656 1 17.14 190 GLY A C 1
ATOM 1505 O O . GLY A 1 190 ? -9.148 -34.719 -50.625 1 17.14 190 GLY A O 1
ATOM 1506 N N . GLN A 1 191 ? -8.086 -36.031 -51.906 1 17.72 191 GLN A N 1
ATOM 1507 C CA . GLN A 1 191 ? -7.746 -37.438 -51.812 1 17.72 191 GLN A CA 1
ATOM 1508 C C . GLN A 1 191 ? -7.117 -37.75 -50.438 1 17.72 191 GLN A C 1
ATOM 1510 O O . GLN A 1 191 ? -6.633 -36.844 -49.75 1 17.72 191 GLN A O 1
ATOM 1515 N N . PRO A 1 192 ? -6.27 -38.906 -50.562 1 17.88 192 PRO A N 1
ATOM 1516 C CA . PRO A 1 192 ? -6.32 -40.188 -49.875 1 17.88 192 PRO A CA 1
ATOM 1517 C C . PRO A 1 192 ? -5.414 -40.25 -48.656 1 17.88 192 PRO A C 1
ATOM 1519 O O . PRO A 1 192 ? -5.863 -40.594 -47.562 1 17.88 192 PRO A O 1
ATOM 1522 N N . ASP A 1 193 ? -4.008 -40.438 -48.938 1 16.3 193 ASP A N 1
ATOM 1523 C CA . ASP A 1 193 ? -3.494 -41.781 -48.688 1 16.3 193 ASP A CA 1
ATOM 1524 C C . ASP A 1 193 ? -2.934 -41.906 -47.281 1 16.3 193 ASP A C 1
ATOM 1526 O O . ASP A 1 193 ? -3.33 -42.812 -46.531 1 16.3 193 ASP A O 1
ATOM 1530 N N . LYS A 1 194 ? -1.446 -42.031 -47.125 1 18.73 194 LYS A N 1
ATOM 1531 C CA . LYS A 1 194 ? -0.774 -43.281 -46.812 1 18.73 194 LYS A CA 1
ATOM 1532 C C . LYS A 1 194 ? -0.489 -43.375 -45.312 1 18.73 194 LYS A C 1
ATOM 1534 O O . LYS A 1 194 ? -0.567 -42.375 -44.594 1 18.73 194 LYS A O 1
ATOM 1539 N N . MET A 1 195 ? 0.822 -44 -45.031 1 17.92 195 MET A N 1
ATOM 1540 C CA . MET A 1 195 ? 1.266 -45.25 -44.438 1 17.92 195 MET A CA 1
ATOM 1541 C C . MET A 1 195 ? 1.686 -45.031 -42.969 1 17.92 195 MET A C 1
ATOM 1543 O O . MET A 1 195 ? 2.043 -43.906 -42.594 1 17.92 195 MET A O 1
ATOM 1547 N N . ILE A 1 196 ? 1.951 -46.125 -42.312 1 17.25 196 ILE A N 1
ATOM 1548 C CA . ILE A 1 196 ? 1.768 -46.781 -41.062 1 17.25 196 ILE A CA 1
ATOM 1549 C C . ILE A 1 196 ? 2.996 -46.594 -40.156 1 17.25 196 ILE A C 1
ATOM 1551 O O . ILE A 1 196 ? 2.943 -46.812 -38.969 1 17.25 196 ILE A O 1
ATOM 1555 N N . ASP A 1 197 ? 4.172 -46.156 -40.594 1 19.06 197 ASP A N 1
ATOM 1556 C CA . ASP A 1 197 ? 5.172 -47.062 -40.031 1 19.06 197 ASP A CA 1
ATOM 1557 C C . ASP A 1 197 ? 5.312 -46.844 -38.531 1 19.06 197 ASP A C 1
ATOM 1559 O O . ASP A 1 197 ? 5.262 -45.719 -38.062 1 19.06 197 ASP A O 1
ATOM 1563 N N . ILE A 1 198 ? 5.402 -47.938 -37.781 1 18.81 198 ILE A N 1
ATOM 1564 C CA . ILE A 1 198 ? 5.219 -48.438 -36.438 1 18.81 198 ILE A CA 1
ATOM 1565 C C . ILE A 1 198 ? 6.477 -48.188 -35.594 1 18.81 198 ILE A C 1
ATOM 1567 O O . ILE A 1 198 ? 6.59 -48.656 -34.469 1 18.81 198 ILE A O 1
ATOM 1571 N N . ILE A 1 199 ? 7.344 -47.312 -35.938 1 20 199 ILE A N 1
ATOM 1572 C CA . ILE A 1 199 ? 8.609 -47.75 -35.344 1 20 199 ILE A CA 1
ATOM 1573 C C . ILE A 1 199 ? 8.477 -47.781 -33.812 1 20 199 ILE A C 1
ATOM 1575 O O . ILE A 1 199 ? 7.719 -47 -33.25 1 20 199 ILE A O 1
ATOM 1579 N N . GLN A 1 200 ? 9.234 -48.75 -33.281 1 19.52 200 GLN A N 1
ATOM 1580 C CA . GLN A 1 200 ? 9.453 -49.562 -32.062 1 19.52 200 GLN A CA 1
ATOM 1581 C C . GLN A 1 200 ? 10.031 -48.719 -30.938 1 19.52 200 GLN A C 1
ATOM 1583 O O . GLN A 1 200 ? 10.891 -47.875 -31.172 1 19.52 200 GLN A O 1
ATOM 1588 N N . LEU A 1 201 ? 9.477 -48.812 -29.75 1 19.11 201 LEU A N 1
ATOM 1589 C CA . LEU A 1 201 ? 9.477 -48.125 -28.453 1 19.11 201 LEU A CA 1
ATOM 1590 C C . LEU A 1 201 ? 10.648 -48.594 -27.594 1 19.11 201 LEU A C 1
ATOM 1592 O O . LEU A 1 201 ? 10.664 -49.719 -27.094 1 19.11 201 LEU A O 1
ATOM 1596 N N . PRO A 1 202 ? 11.922 -48.5 -28.031 1 21.05 202 PRO A N 1
ATOM 1597 C CA . PRO A 1 202 ? 12.742 -49.25 -27.062 1 21.05 202 PRO A CA 1
ATOM 1598 C C . PRO A 1 202 ? 12.633 -48.688 -25.656 1 21.05 202 PRO A C 1
ATOM 1600 O O . PRO A 1 202 ? 12.352 -47.5 -25.469 1 21.05 202 PRO A O 1
ATOM 1603 N N . SER A 1 203 ? 12.5 -49.562 -24.578 1 19.88 203 SER A N 1
ATOM 1604 C CA . SER A 1 203 ? 12.102 -49.625 -23.172 1 19.88 203 SER A CA 1
ATOM 1605 C C . SER A 1 203 ? 13.227 -49.188 -22.25 1 19.88 203 SER A C 1
ATOM 1607 O O . SER A 1 203 ? 13.078 -49.219 -21.031 1 19.88 203 SER A O 1
ATOM 1609 N N . SER A 1 204 ? 14.312 -48.562 -22.625 1 22.41 204 SER A N 1
ATOM 1610 C CA . SER A 1 204 ? 15.367 -48.812 -21.641 1 22.41 204 SER A CA 1
ATOM 1611 C C . SER A 1 204 ? 15.016 -48.219 -20.281 1 22.41 204 SER A C 1
ATOM 1613 O O . SER A 1 204 ? 14.531 -47.094 -20.203 1 22.41 204 SER A O 1
ATOM 1615 N N . ASN A 1 205 ? 14.891 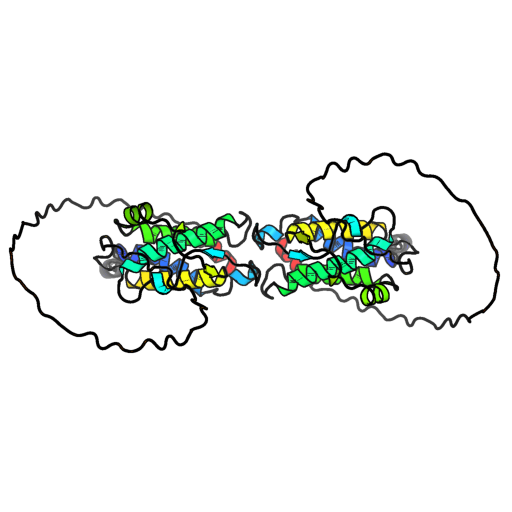-49 -19.234 1 21.12 205 ASN A N 1
ATOM 1616 C CA . ASN A 1 205 ? 14.461 -49.062 -17.844 1 21.12 205 ASN A CA 1
ATOM 1617 C C . ASN A 1 205 ? 15.406 -48.312 -16.922 1 21.12 205 ASN A C 1
ATOM 1619 O O . ASN A 1 205 ? 15.344 -48.438 -15.703 1 21.12 205 ASN A O 1
ATOM 1623 N N . GLY A 1 206 ? 16.25 -47.469 -17.281 1 24.34 206 GLY A N 1
ATOM 1624 C CA . GLY A 1 206 ? 17.266 -47.281 -16.25 1 24.34 206 GLY A CA 1
ATOM 1625 C C . GLY A 1 206 ? 16.719 -46.75 -14.938 1 24.34 206 GLY A C 1
ATOM 1626 O O . GLY A 1 206 ? 15.594 -46.25 -14.891 1 24.34 206 GLY A O 1
ATOM 1627 N N . PRO A 1 207 ? 17.312 -47.281 -13.758 1 27.39 207 PRO A N 1
ATOM 1628 C CA . PRO A 1 207 ? 16.938 -47.281 -12.344 1 27.39 207 PRO A CA 1
ATOM 1629 C C . PRO A 1 207 ? 16.938 -45.875 -11.727 1 27.39 207 PRO A C 1
ATOM 1631 O O . PRO A 1 207 ? 17.672 -45 -12.18 1 27.39 207 PRO A O 1
ATOM 1634 N N . PRO A 1 208 ? 15.844 -45.406 -11.094 1 24.56 208 PRO A N 1
ATOM 1635 C CA . PRO A 1 208 ? 15.641 -44.094 -10.508 1 24.56 208 PRO A CA 1
ATOM 1636 C C . PRO A 1 208 ? 16.5 -43.844 -9.266 1 24.56 208 PRO A C 1
ATOM 1638 O O . PRO A 1 208 ? 16.656 -44.75 -8.445 1 24.56 208 PRO A O 1
ATOM 1641 N N . SER A 1 209 ? 17.688 -43.312 -9.445 1 23.86 209 SER A N 1
ATOM 1642 C CA . SER A 1 209 ? 18.5 -42.906 -8.305 1 23.86 209 SER A CA 1
ATOM 1643 C C . SER A 1 209 ? 17.672 -42.062 -7.336 1 23.86 209 SER A C 1
ATOM 1645 O O . SER A 1 209 ? 16.969 -41.156 -7.754 1 23.86 209 SER A O 1
ATOM 1647 N N . LEU A 1 210 ? 17.391 -42.625 -6.188 1 23.05 210 LEU A N 1
ATOM 1648 C CA . LEU A 1 210 ? 16.641 -42.156 -5.02 1 23.05 210 LEU A CA 1
ATOM 1649 C C . LEU A 1 210 ? 17.266 -40.938 -4.406 1 23.05 210 LEU A C 1
ATOM 1651 O O . LEU A 1 210 ? 18.391 -40.969 -3.885 1 23.05 210 LEU A O 1
ATOM 1655 N N . SER A 1 211 ? 17.375 -39.812 -5.129 1 23.02 211 SER A N 1
ATOM 1656 C CA . SER A 1 211 ? 17.922 -38.656 -4.43 1 23.02 211 SER A CA 1
ATOM 1657 C C . SER A 1 211 ? 17.125 -38.344 -3.166 1 23.02 211 SER A C 1
ATOM 1659 O O . SER A 1 211 ? 15.898 -38.406 -3.168 1 23.02 211 SER A O 1
ATOM 1661 N N . TYR A 1 212 ? 17.781 -38.594 -2.037 1 23.8 212 TYR A N 1
ATOM 1662 C CA . TYR A 1 212 ? 17.453 -38.312 -0.643 1 23.8 212 TYR A CA 1
ATOM 1663 C C . TYR A 1 212 ? 17.062 -36.875 -0.459 1 23.8 212 TYR A C 1
ATOM 1665 O O . TYR A 1 212 ? 17.812 -35.969 -0.846 1 23.8 212 TYR A O 1
ATOM 1673 N N . SER A 1 213 ? 15.773 -36.562 -0.599 1 24.41 213 SER A N 1
ATOM 1674 C CA . SER A 1 213 ? 15.141 -35.25 -0.358 1 24.41 213 SER A CA 1
ATOM 1675 C C . SER A 1 213 ? 15.422 -34.75 1.058 1 24.41 213 SER A C 1
ATOM 1677 O O . SER A 1 213 ? 15.125 -35.469 2.033 1 24.41 213 SER A O 1
ATOM 1679 N N . THR A 1 214 ? 16.547 -34.094 1.235 1 29.66 214 THR A N 1
ATOM 1680 C CA . THR A 1 214 ? 16.797 -33.312 2.439 1 29.66 214 THR A CA 1
ATOM 1681 C C . THR A 1 214 ? 15.586 -32.469 2.793 1 29.66 214 THR A C 1
ATOM 1683 O O . THR A 1 214 ? 14.984 -31.844 1.918 1 29.66 214 THR A O 1
ATOM 1686 N N . SER A 1 215 ? 14.836 -32.844 3.793 1 27.47 215 SER A N 1
ATOM 1687 C CA . SER A 1 215 ? 13.703 -32.25 4.473 1 27.47 215 SER A CA 1
ATOM 1688 C C . SER A 1 215 ? 14.008 -30.797 4.871 1 27.47 215 SER A C 1
ATOM 1690 O O . SER A 1 215 ? 14.883 -30.562 5.707 1 27.47 215 SER A O 1
ATOM 1692 N N . VAL A 1 216 ? 14.078 -29.906 3.926 1 29.88 216 VAL A N 1
ATOM 1693 C CA . VAL A 1 216 ? 14.227 -28.484 4.215 1 29.88 216 VAL A CA 1
ATOM 1694 C C . VAL A 1 216 ? 13.086 -28.016 5.109 1 29.88 216 VAL A C 1
ATOM 1696 O O . VAL A 1 216 ? 11.914 -28.125 4.738 1 29.88 216 VAL A O 1
ATOM 1699 N N . TRP A 1 217 ? 13.172 -28.203 6.438 1 31.41 217 TRP A N 1
ATOM 1700 C CA . TRP A 1 217 ? 12.328 -27.594 7.449 1 31.41 217 TRP A CA 1
ATOM 1701 C C . TRP A 1 217 ? 12.227 -26.094 7.234 1 31.41 217 TRP A C 1
ATOM 1703 O O . TRP A 1 217 ? 13.242 -25.375 7.262 1 31.41 217 TRP A O 1
ATOM 1713 N N . SER A 1 218 ? 11.375 -25.641 6.355 1 31.75 218 SER A N 1
ATOM 1714 C CA . SER A 1 218 ? 11.234 -24.219 6.043 1 31.75 218 SER A CA 1
ATOM 1715 C C . SER A 1 218 ? 10.805 -23.422 7.273 1 31.75 218 SER A C 1
ATOM 1717 O O . SER A 1 218 ? 9.977 -23.891 8.062 1 31.75 218 SER A O 1
ATOM 1719 N N . PRO A 1 219 ? 11.531 -22.469 7.723 1 33.53 219 PRO A N 1
ATOM 1720 C CA . PRO A 1 219 ? 11.227 -21.469 8.75 1 33.53 219 PRO A CA 1
ATOM 1721 C C . PRO A 1 219 ? 9.812 -20.906 8.633 1 33.53 219 PRO A C 1
ATOM 1723 O O . PRO A 1 219 ? 9.367 -20.156 9.508 1 33.53 219 PRO A O 1
ATOM 1726 N N . LEU A 1 220 ? 9.039 -21.25 7.652 1 34.22 220 LEU A N 1
ATOM 1727 C CA . LEU A 1 220 ? 7.676 -20.734 7.523 1 34.22 220 LEU A CA 1
ATOM 1728 C C . LEU A 1 220 ? 6.801 -21.219 8.672 1 34.22 220 LEU A C 1
ATOM 1730 O O . LEU A 1 220 ? 5.809 -20.578 9.016 1 34.22 220 LEU A O 1
ATOM 1734 N N . LEU A 1 221 ? 7.066 -22.359 9.266 1 36.69 221 LEU A N 1
ATOM 1735 C CA . LEU A 1 221 ? 6.195 -22.812 10.344 1 36.69 221 LEU A CA 1
ATOM 1736 C C . LEU A 1 221 ? 6.27 -21.875 11.539 1 36.69 221 LEU A C 1
ATOM 1738 O O . LEU A 1 221 ? 5.262 -21.625 12.211 1 36.69 221 LEU A O 1
ATOM 1742 N N . PHE A 1 222 ? 7.414 -21.297 11.758 1 35.28 222 PHE A N 1
ATOM 1743 C CA . PHE A 1 222 ? 7.527 -20.5 12.977 1 35.28 222 PHE A CA 1
ATOM 1744 C C . PHE A 1 222 ? 6.711 -19.219 12.867 1 35.28 222 PHE A C 1
ATOM 1746 O O . PHE A 1 222 ? 6.102 -18.781 13.844 1 35.28 222 PHE A O 1
ATOM 1753 N N . ARG A 1 223 ? 6.664 -18.578 11.773 1 34.75 223 ARG A N 1
ATOM 1754 C CA . ARG A 1 223 ? 5.984 -17.281 11.695 1 34.75 223 ARG A CA 1
ATOM 1755 C C . ARG A 1 223 ? 4.473 -17.453 11.805 1 34.75 223 ARG A C 1
ATOM 1757 O O . ARG A 1 223 ? 3.773 -16.562 12.273 1 34.75 223 ARG A O 1
ATOM 1764 N N . LEU A 1 224 ? 3.875 -18.516 11.359 1 33.88 224 LEU A N 1
ATOM 1765 C CA . LEU A 1 224 ? 2.436 -18.703 11.5 1 33.88 224 LEU A CA 1
ATOM 1766 C C . LEU A 1 224 ? 2.047 -18.828 12.969 1 33.88 224 LEU A C 1
ATOM 1768 O O . LEU A 1 224 ? 0.958 -18.422 13.367 1 33.88 224 LEU A O 1
ATOM 1772 N N . TYR A 1 225 ? 2.98 -19.359 13.758 1 35.75 225 TYR A N 1
ATOM 1773 C CA . TYR A 1 225 ? 2.596 -19.484 15.164 1 35.75 225 TYR A CA 1
ATOM 1774 C C . TYR A 1 225 ? 2.412 -18.125 15.812 1 35.75 225 TYR A C 1
ATOM 1776 O O . TYR A 1 225 ? 1.583 -17.969 16.719 1 35.75 225 TYR A O 1
ATOM 1784 N N . TRP A 1 226 ? 3.172 -17.078 15.445 1 36.72 226 TRP A N 1
ATOM 1785 C CA . TRP A 1 226 ? 3.021 -15.812 16.141 1 36.72 226 TRP A CA 1
ATOM 1786 C C . TRP A 1 226 ? 1.631 -15.227 15.922 1 36.72 226 TRP A C 1
ATOM 1788 O O . TRP A 1 226 ? 1.068 -14.586 16.812 1 36.72 226 TRP A O 1
ATOM 1798 N N . TRP A 1 227 ? 1.004 -15.398 14.789 1 34.88 227 TRP A N 1
ATOM 1799 C CA . TRP A 1 227 ? -0.328 -14.828 14.617 1 34.88 227 TRP A CA 1
ATOM 1800 C C . TRP A 1 227 ? -1.359 -15.602 15.438 1 34.88 227 TRP A C 1
ATOM 1802 O O . TRP A 1 227 ? -2.412 -15.062 15.781 1 34.88 227 TRP A O 1
ATOM 1812 N N . LEU A 1 228 ? -1.117 -16.875 15.664 1 31.11 228 LEU A N 1
ATOM 1813 C CA . LEU A 1 228 ? -2.115 -17.609 16.422 1 31.11 228 LEU A CA 1
ATOM 1814 C C . LEU A 1 228 ? -2.004 -17.312 17.906 1 31.11 228 LEU A C 1
ATOM 1816 O O . LEU A 1 228 ? -2.676 -17.938 18.734 1 31.11 228 LEU A O 1
ATOM 1820 N N . LEU A 1 229 ? -0.968 -16.656 18.391 1 30.06 229 LEU A N 1
ATOM 1821 C CA . LEU A 1 229 ? -1.055 -16.438 19.828 1 30.06 229 LEU A CA 1
ATOM 1822 C C . LEU A 1 229 ? -2.148 -15.422 20.156 1 30.06 229 LEU A C 1
ATOM 1824 O O . LEU A 1 229 ? -2.217 -14.352 19.547 1 30.06 229 LEU A O 1
ATOM 1828 N N . PRO A 1 230 ? -3.223 -15.82 20.984 1 35.06 230 PRO A N 1
ATOM 1829 C CA . PRO A 1 230 ? -4.238 -14.906 21.516 1 35.06 230 PRO A CA 1
ATOM 1830 C C . PRO A 1 230 ? -3.631 -13.68 22.203 1 35.06 230 PRO A C 1
ATOM 1832 O O . PRO A 1 230 ? -2.504 -13.742 22.703 1 35.06 230 PRO A O 1
ATOM 1835 N N . MET B 1 1 ? 2.59 17.266 57.781 1 36.34 1 MET B N 1
ATOM 1836 C CA . MET B 1 1 ? 2.797 17.281 56.312 1 36.34 1 MET B CA 1
ATOM 1837 C C . MET B 1 1 ? 3.615 18.5 55.906 1 36.34 1 MET B C 1
ATOM 1839 O O . MET B 1 1 ? 3.195 19.641 56.094 1 36.34 1 MET B O 1
ATOM 1843 N N . SER B 1 2 ? 5.09 18.422 55.719 1 40.94 2 SER B N 1
ATOM 1844 C CA . SER B 1 2 ? 6.016 19.531 55.938 1 40.94 2 SER B CA 1
ATOM 1845 C C . SER B 1 2 ? 5.988 20.5 54.75 1 40.94 2 SER B C 1
ATOM 1847 O O . SER B 1 2 ? 5.594 20.109 53.625 1 40.94 2 SER B O 1
ATOM 1849 N N . LEU B 1 3 ? 6.332 21.734 55 1 55.62 3 LEU B N 1
ATOM 1850 C CA . LEU B 1 3 ? 6.418 22.875 54.125 1 55.62 3 LEU B CA 1
ATOM 1851 C C . LEU B 1 3 ? 7.191 22.531 52.844 1 55.62 3 LEU B C 1
ATOM 1853 O O . LEU B 1 3 ? 6.82 22.969 51.75 1 55.62 3 LEU B O 1
ATOM 1857 N N . PRO B 1 4 ? 8.242 21.734 52.969 1 52.09 4 PRO B N 1
ATOM 1858 C CA . PRO B 1 4 ? 8.969 21.469 51.719 1 52.09 4 PRO B CA 1
ATOM 1859 C C . PRO B 1 4 ? 8.164 20.609 50.75 1 52.09 4 PRO B C 1
ATOM 1861 O O . PRO B 1 4 ? 8.312 20.75 49.531 1 52.09 4 PRO B O 1
ATOM 1864 N N . VAL B 1 5 ? 7.402 19.656 51.125 1 50.69 5 VAL B N 1
ATOM 1865 C CA . VAL B 1 5 ? 6.621 18.844 50.188 1 50.69 5 VAL B CA 1
ATOM 1866 C C . VAL B 1 5 ? 5.574 19.734 49.5 1 50.69 5 VAL B C 1
ATOM 1868 O O . VAL B 1 5 ? 5.312 19.578 48.312 1 50.69 5 VAL B O 1
ATOM 1871 N N . LEU B 1 6 ? 5.039 20.703 50.344 1 48.09 6 LEU B N 1
ATOM 1872 C CA . LEU B 1 6 ? 4.086 21.609 49.688 1 48.09 6 LEU B CA 1
ATOM 1873 C C . LEU B 1 6 ? 4.785 22.516 48.688 1 48.09 6 LEU B C 1
ATOM 1875 O O . LEU B 1 6 ? 4.242 22.797 47.625 1 48.09 6 LEU B O 1
ATOM 1879 N N . LEU B 1 7 ? 6.07 22.906 49.062 1 44.84 7 LEU B N 1
ATOM 1880 C CA . LEU B 1 7 ? 6.801 23.719 48.094 1 44.84 7 LEU B CA 1
ATOM 1881 C C . LEU B 1 7 ? 7.184 22.891 46.875 1 44.84 7 LEU B C 1
ATOM 1883 O O . LEU B 1 7 ? 7.098 23.375 45.719 1 44.84 7 LEU B O 1
ATOM 1887 N N . LEU B 1 8 ? 7.711 21.609 47.125 1 45.53 8 LEU B N 1
ATOM 1888 C CA . LEU B 1 8 ? 8.039 20.812 45.938 1 45.53 8 LEU B CA 1
ATOM 1889 C C . LEU B 1 8 ? 6.793 20.516 45.125 1 45.53 8 LEU B C 1
ATOM 1891 O O . LEU B 1 8 ? 6.836 20.531 43.875 1 45.53 8 LEU B O 1
ATOM 1895 N N . LEU B 1 9 ? 5.668 20.188 45.781 1 45.94 9 LEU B N 1
ATOM 1896 C CA . LEU B 1 9 ? 4.441 20.031 45 1 45.94 9 LEU B CA 1
ATOM 1897 C C . LEU B 1 9 ? 4.027 21.344 44.375 1 45.94 9 LEU B C 1
ATOM 1899 O O . LEU B 1 9 ? 3.434 21.375 43.312 1 45.94 9 LEU B O 1
ATOM 1903 N N . SER B 1 10 ? 4.227 22.5 45.094 1 42.84 10 SER B N 1
ATOM 1904 C CA . SER B 1 10 ? 3.924 23.781 44.469 1 42.84 10 SER B CA 1
ATOM 1905 C C . SER B 1 10 ? 4.871 24.078 43.312 1 42.84 10 SER B C 1
ATOM 1907 O O . SER B 1 10 ? 4.473 24.703 42.312 1 42.84 10 SER B O 1
ATOM 1909 N N . LEU B 1 11 ? 6.203 23.875 43.469 1 41.69 11 LEU B N 1
ATOM 1910 C CA . LEU B 1 11 ? 7.125 24.125 42.375 1 41.69 11 LEU B CA 1
ATOM 1911 C C . LEU B 1 11 ? 6.871 23.156 41.219 1 41.69 11 LEU B C 1
ATOM 1913 O O . LEU B 1 11 ? 7.117 23.484 40.062 1 41.69 11 LEU B O 1
ATOM 1917 N N . LEU B 1 12 ? 6.684 21.906 41.531 1 38.53 12 LEU B N 1
ATOM 1918 C CA . LEU B 1 12 ? 6.293 21.047 40.406 1 38.53 12 LEU B CA 1
ATOM 1919 C C . LEU B 1 12 ? 4.961 21.5 39.812 1 38.53 12 LEU B C 1
ATOM 1921 O O . LEU B 1 12 ? 4.438 20.875 38.906 1 38.53 12 LEU B O 1
ATOM 1925 N N . THR B 1 13 ? 4.168 22.234 40.5 1 37.09 13 THR B N 1
ATOM 1926 C CA . THR B 1 13 ? 3.201 23.031 39.75 1 37.09 13 THR B CA 1
ATOM 1927 C C . THR B 1 13 ? 3.902 23.875 38.719 1 37.09 13 THR B C 1
ATOM 1929 O O . THR B 1 13 ? 4.211 25.047 38.938 1 37.09 13 THR B O 1
ATOM 1932 N N . VAL B 1 14 ? 5.285 23.609 38.469 1 39.44 14 VAL B N 1
ATOM 1933 C CA . VAL B 1 14 ? 5.656 24.328 37.25 1 39.44 14 VAL B CA 1
ATOM 1934 C C . VAL B 1 14 ? 4.402 24.75 36.5 1 39.44 14 VAL B C 1
ATOM 1936 O O . VAL B 1 14 ? 3.449 23.984 36.375 1 39.44 14 VAL B O 1
ATOM 1939 N N . GLN B 1 15 ? 4.062 25.938 36.5 1 37.47 15 GLN B N 1
ATOM 1940 C CA . GLN B 1 15 ? 3.111 26.531 35.594 1 37.47 15 GLN B CA 1
ATOM 1941 C C . GLN B 1 15 ? 3.066 25.766 34.281 1 37.47 15 GLN B C 1
ATOM 1943 O O . GLN B 1 15 ? 3.848 26.031 33.344 1 37.47 15 GLN B O 1
ATOM 1948 N N . CYS B 1 16 ? 3.416 24.531 34.094 1 45.84 16 CYS B N 1
ATOM 1949 C CA . CYS B 1 16 ? 2.99 23.812 32.906 1 45.84 16 CYS B CA 1
ATOM 1950 C C . CYS B 1 16 ? 1.792 24.484 32.25 1 45.84 16 CYS B C 1
ATOM 1952 O O . CYS B 1 16 ? 0.647 24.234 32.656 1 45.84 16 CYS B O 1
ATOM 1954 N N . GLY B 1 17 ? 1.728 25.75 32.188 1 51.72 17 GLY B N 1
ATOM 1955 C CA . GLY B 1 17 ? 0.784 26.688 31.594 1 51.72 17 GLY B CA 1
ATOM 1956 C C . GLY B 1 17 ? 0.037 26.109 30.406 1 51.72 17 GLY B C 1
ATOM 1957 O O . GLY B 1 17 ? 0.406 25.047 29.891 1 51.72 17 GLY B O 1
ATOM 1958 N N . GLY B 1 18 ? -1.329 26.609 30.25 1 66.94 18 GLY B N 1
ATOM 1959 C CA . GLY B 1 18 ? -2.395 26.266 29.312 1 66.94 18 GLY B CA 1
ATOM 1960 C C . GLY B 1 18 ? -1.894 25.984 27.922 1 66.94 18 GLY B C 1
ATOM 1961 O O . GLY B 1 18 ? -2.246 24.953 27.328 1 66.94 18 GLY B O 1
ATOM 1962 N N . CYS B 1 19 ? -0.81 26.734 27.578 1 78.19 19 CYS B N 1
ATOM 1963 C CA . CYS B 1 19 ? -0.378 26.547 26.203 1 78.19 19 CYS B CA 1
ATOM 1964 C C . CYS B 1 19 ? 0.467 25.297 26.047 1 78.19 19 CYS B C 1
ATOM 1966 O O . CYS B 1 19 ? 0.301 24.547 25.094 1 78.19 19 CYS B O 1
ATOM 1968 N N . ASP B 1 20 ? 1.263 24.906 27.156 1 76.75 20 ASP B N 1
ATOM 1969 C CA . ASP B 1 20 ? 2.164 23.766 27.062 1 76.75 20 ASP B CA 1
ATOM 1970 C C . ASP B 1 20 ? 1.385 22.453 27 1 76.75 20 ASP B C 1
ATOM 1972 O O . ASP B 1 20 ? 1.808 21.5 26.344 1 76.75 20 ASP B O 1
ATOM 1976 N N . PHE B 1 21 ? 0.352 22.438 27.625 1 75.94 21 PHE B N 1
ATOM 1977 C CA . PHE B 1 21 ? -0.467 21.219 27.625 1 75.94 21 PHE B CA 1
ATOM 1978 C C . PHE B 1 21 ? -0.975 20.906 26.234 1 75.94 21 PHE B C 1
ATOM 1980 O O . PHE B 1 21 ? -0.951 19.75 25.797 1 75.94 21 PHE B O 1
ATOM 1987 N N . ASP B 1 22 ? -1.353 21.922 25.547 1 77.69 22 ASP B N 1
ATOM 1988 C CA . ASP B 1 22 ? -1.861 21.734 24.188 1 77.69 22 ASP B CA 1
ATOM 1989 C C . ASP B 1 22 ? -0.754 21.266 23.25 1 77.69 22 ASP B C 1
ATOM 1991 O O . ASP B 1 22 ? -1.001 20.484 22.328 1 77.69 22 ASP B O 1
ATOM 1995 N N . LEU B 1 23 ? 0.43 21.672 23.641 1 91.88 23 LEU B N 1
ATOM 1996 C CA . LEU B 1 23 ? 1.557 21.328 22.781 1 91.88 23 LEU B CA 1
ATOM 1997 C C . LEU B 1 23 ? 2.01 19.891 23.016 1 91.88 23 LEU B C 1
ATOM 1999 O O . LEU B 1 23 ? 2.629 19.281 22.141 1 91.88 23 LEU B O 1
ATOM 2003 N N . GLU B 1 24 ? 1.615 19.312 24.156 1 91.62 24 GLU B N 1
ATOM 2004 C CA . GLU B 1 24 ? 2.088 17.984 24.516 1 91.62 24 GLU B CA 1
ATOM 2005 C C . GLU B 1 24 ? 1.534 16.906 23.578 1 91.62 24 GLU B C 1
ATOM 2007 O O . GLU B 1 24 ? 2.229 15.953 23.25 1 91.62 24 GLU B O 1
ATOM 2012 N N . VAL B 1 25 ? 0.333 17.078 23.219 1 90.5 25 VAL B N 1
ATOM 2013 C CA . VAL B 1 25 ? -0.284 16.125 22.312 1 90.5 25 VAL B CA 1
ATOM 2014 C C . VAL B 1 25 ? 0.48 16.094 20.984 1 90.5 25 VAL B C 1
ATOM 2016 O O . VAL B 1 25 ? 0.795 15.016 20.469 1 90.5 25 VAL B O 1
ATOM 2019 N N . VAL B 1 26 ? 0.805 17.25 20.516 1 96.19 26 VAL B N 1
ATOM 2020 C CA . VAL B 1 26 ? 1.521 17.359 19.25 1 96.19 26 VAL B CA 1
ATOM 2021 C C . VAL B 1 26 ? 2.936 16.797 19.406 1 96.19 26 VAL B C 1
ATOM 2023 O O . VAL B 1 26 ? 3.432 16.078 18.531 1 96.19 26 VAL B O 1
ATOM 2026 N N . LYS B 1 27 ? 3.51 17.109 20.5 1 95.88 27 LYS B N 1
ATOM 2027 C CA . LYS B 1 27 ? 4.852 16.609 20.781 1 95.88 27 LYS B CA 1
ATOM 2028 C C . LYS B 1 27 ? 4.879 15.078 20.781 1 95.88 27 LYS B C 1
ATOM 2030 O O . LYS B 1 27 ? 5.789 14.469 20.234 1 95.88 27 LYS B O 1
ATOM 2035 N N . ASN B 1 28 ? 3.91 14.484 21.375 1 94.44 28 ASN B N 1
ATOM 2036 C CA . ASN B 1 28 ? 3.834 13.031 21.453 1 94.44 28 ASN B CA 1
ATOM 2037 C C . ASN B 1 28 ? 3.66 12.398 20.078 1 94.44 28 ASN B C 1
ATOM 2039 O O . ASN B 1 28 ? 4.328 11.414 19.75 1 94.44 28 ASN B O 1
ATOM 2043 N N . ILE B 1 29 ? 2.803 12.922 19.344 1 96 29 ILE B N 1
ATOM 2044 C CA . ILE B 1 29 ? 2.566 12.383 18 1 96 29 ILE B CA 1
ATOM 2045 C C . ILE B 1 29 ? 3.822 12.547 17.156 1 96 29 ILE B C 1
ATOM 2047 O O . ILE B 1 29 ? 4.195 11.641 16.406 1 96 29 ILE B O 1
ATOM 2051 N N . LYS B 1 30 ? 4.402 13.695 17.297 1 96.94 30 LYS B N 1
ATOM 2052 C CA . LYS B 1 30 ? 5.641 13.914 16.547 1 96.94 30 LYS B CA 1
ATOM 2053 C C . LYS B 1 30 ? 6.707 12.898 16.953 1 96.94 30 LYS B C 1
ATOM 2055 O O . LYS B 1 30 ? 7.418 12.367 16.094 1 96.94 30 LYS B O 1
ATOM 2060 N N . THR B 1 31 ? 6.855 12.672 18.188 1 96.06 31 THR B N 1
ATOM 2061 C CA . THR B 1 31 ? 7.824 11.695 18.688 1 96.06 31 THR B CA 1
ATOM 2062 C C . THR B 1 31 ? 7.543 10.32 18.094 1 96.06 31 THR B C 1
ATOM 2064 O O . THR B 1 31 ? 8.469 9.594 17.719 1 96.06 31 THR B O 1
ATOM 2067 N N . THR B 1 32 ? 6.297 9.992 18.016 1 93.81 32 THR B N 1
ATOM 2068 C CA . THR B 1 32 ? 5.898 8.719 17.422 1 93.81 32 THR B CA 1
ATOM 2069 C C . THR B 1 32 ? 6.348 8.648 15.961 1 93.81 32 THR B C 1
ATOM 2071 O O . THR B 1 32 ? 6.891 7.637 15.523 1 93.81 32 THR B O 1
ATOM 2074 N N . ILE B 1 33 ? 6.121 9.672 15.227 1 95.88 33 ILE B N 1
ATOM 2075 C CA . ILE B 1 33 ? 6.512 9.734 13.82 1 95.88 33 ILE B CA 1
ATOM 2076 C C . ILE B 1 33 ? 8.031 9.609 13.703 1 95.88 33 ILE B C 1
ATOM 2078 O O . ILE B 1 33 ? 8.531 8.789 12.93 1 95.88 33 ILE B O 1
ATOM 2082 N N . ASP B 1 34 ? 8.695 10.383 14.539 1 96.75 34 ASP B N 1
ATOM 2083 C CA . ASP B 1 34 ? 10.148 10.5 14.414 1 96.75 34 ASP B CA 1
ATOM 2084 C C . ASP B 1 34 ? 10.836 9.219 14.883 1 96.75 34 ASP B C 1
ATOM 2086 O O . ASP B 1 34 ? 11.953 8.922 14.461 1 96.75 34 ASP B O 1
ATOM 2090 N N . SER B 1 35 ? 10.211 8.453 15.695 1 95.25 35 SER B N 1
ATOM 2091 C CA . SER B 1 35 ? 10.797 7.219 16.219 1 95.25 35 SER B CA 1
ATOM 2092 C C . SER B 1 35 ? 10.758 6.109 15.172 1 95.25 35 SER B C 1
ATOM 2094 O O . SER B 1 35 ? 11.492 5.125 15.281 1 95.25 35 SER B O 1
ATOM 2096 N N . ASN B 1 36 ? 9.906 6.262 14.172 1 92.81 36 ASN B N 1
ATOM 2097 C CA . ASN B 1 36 ? 9.797 5.262 13.109 1 92.81 36 ASN B CA 1
ATOM 2098 C C . ASN B 1 36 ? 9.617 5.918 11.742 1 92.81 36 ASN B C 1
ATOM 2100 O O . ASN B 1 36 ? 8.594 5.73 11.094 1 92.81 36 ASN B O 1
ATOM 2104 N N . PRO B 1 37 ? 10.656 6.555 11.297 1 91.12 37 PRO B N 1
ATOM 2105 C CA . PRO B 1 37 ? 10.531 7.352 10.078 1 91.12 37 PRO B CA 1
ATOM 2106 C C . PRO B 1 3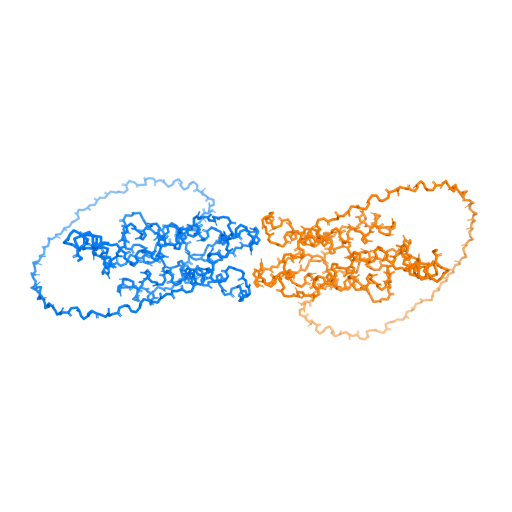7 ? 10.258 6.5 8.836 1 91.12 37 PRO B C 1
ATOM 2108 O O . PRO B 1 37 ? 9.719 6.996 7.848 1 91.12 37 PRO B O 1
ATOM 2111 N N . THR B 1 38 ? 10.617 5.18 8.891 1 93.5 38 THR B N 1
ATOM 2112 C CA . THR B 1 38 ? 10.414 4.32 7.727 1 93.5 38 THR B CA 1
ATOM 2113 C C . THR B 1 38 ? 9.266 3.348 7.961 1 93.5 38 THR B C 1
ATOM 2115 O O . THR B 1 38 ? 9.125 2.361 7.238 1 93.5 38 THR B O 1
ATOM 2118 N N . GLY B 1 39 ? 8.508 3.6 8.992 1 94.44 39 GLY B N 1
ATOM 2119 C CA . GLY B 1 39 ? 7.449 2.678 9.359 1 94.44 39 GLY B CA 1
ATOM 2120 C C . GLY B 1 39 ? 6.434 2.461 8.25 1 94.44 39 GLY B C 1
ATOM 2121 O O . GLY B 1 39 ? 5.863 1.375 8.133 1 94.44 39 GLY B O 1
ATOM 2122 N N . PHE B 1 40 ? 6.234 3.432 7.43 1 97.19 40 PHE B N 1
ATOM 2123 C CA . PHE B 1 40 ? 5.234 3.355 6.371 1 97.19 40 PHE B CA 1
ATOM 2124 C C . PHE B 1 40 ? 5.676 2.391 5.277 1 97.19 40 PHE B C 1
ATOM 2126 O O . PHE B 1 40 ? 4.848 1.875 4.523 1 97.19 40 PHE B O 1
ATOM 2133 N N . ARG B 1 41 ? 6.918 2.07 5.211 1 97 41 ARG B N 1
ATOM 2134 C CA . ARG B 1 41 ? 7.438 1.143 4.215 1 97 41 ARG B CA 1
ATOM 2135 C C . ARG B 1 41 ? 6.918 -0.271 4.457 1 97 41 ARG B C 1
ATOM 2137 O O . ARG B 1 41 ? 6.906 -1.1 3.545 1 97 41 ARG B O 1
ATOM 2144 N N . ALA B 1 42 ? 6.461 -0.521 5.668 1 97.38 42 ALA B N 1
ATOM 2145 C CA . ALA B 1 42 ? 5.949 -1.842 6.02 1 97.38 42 ALA B CA 1
ATOM 2146 C C . ALA B 1 42 ? 4.559 -2.066 5.434 1 97.38 42 ALA B C 1
ATOM 2148 O O . ALA B 1 42 ? 4.082 -3.201 5.367 1 97.38 42 ALA B O 1
ATOM 2149 N N . VAL B 1 43 ? 3.949 -0.893 4.98 1 98.12 43 VAL B N 1
ATOM 2150 C CA . VAL B 1 43 ? 2.539 -1.082 4.656 1 98.12 43 VAL B CA 1
ATOM 2151 C C . VAL B 1 43 ? 2.193 -0.303 3.389 1 98.12 43 VAL B C 1
ATOM 2153 O O . VAL B 1 43 ? 1.021 -0.194 3.021 1 98.12 43 VAL B O 1
ATOM 2156 N N . PHE B 1 44 ? 3.117 0.273 2.742 1 98.5 44 PHE B N 1
ATOM 2157 C CA . PHE B 1 44 ? 2.91 0.918 1.451 1 98.5 44 PHE B CA 1
ATOM 2158 C C . PHE B 1 44 ? 3.969 0.477 0.448 1 98.5 44 PHE B C 1
ATOM 2160 O O . PHE B 1 44 ? 5.145 0.342 0.797 1 98.5 44 PHE B O 1
ATOM 2167 N N . PRO B 1 45 ? 3.549 0.329 -0.782 1 98.25 45 PRO B N 1
ATOM 2168 C CA . PRO B 1 45 ? 4.516 0.027 -1.841 1 98.25 45 PRO B CA 1
ATOM 2169 C C . PRO B 1 45 ? 5.41 1.218 -2.18 1 98.25 45 PRO B C 1
ATOM 2171 O O . PRO B 1 45 ? 5.059 2.363 -1.886 1 98.25 45 PRO B O 1
ATOM 2174 N N . LYS B 1 46 ? 6.508 0.898 -2.811 1 97.81 46 LYS B N 1
ATOM 2175 C CA . LYS B 1 46 ? 7.48 1.906 -3.229 1 97.81 46 LYS B CA 1
ATOM 2176 C C . LYS B 1 46 ? 6.859 2.889 -4.219 1 97.81 46 LYS B C 1
ATOM 2178 O O . LYS B 1 46 ? 7.172 4.078 -4.199 1 97.81 46 LYS B O 1
ATOM 2183 N N . ASP B 1 47 ? 6.027 2.354 -5.055 1 97.25 47 ASP B N 1
ATOM 2184 C CA . ASP B 1 47 ? 5.523 3.143 -6.172 1 97.25 47 ASP B CA 1
ATOM 2185 C C . ASP B 1 47 ? 4.109 3.65 -5.895 1 97.25 47 ASP B C 1
ATOM 2187 O O . ASP B 1 47 ? 3.322 3.85 -6.824 1 97.25 47 ASP B O 1
ATOM 2191 N N . TYR B 1 48 ? 3.787 3.789 -4.617 1 98.5 48 TYR B N 1
ATOM 2192 C CA . TYR B 1 48 ? 2.494 4.363 -4.266 1 98.5 48 TYR B CA 1
ATOM 2193 C C . TYR B 1 48 ? 2.635 5.84 -3.906 1 98.5 48 TYR B C 1
ATOM 2195 O O . TYR B 1 48 ? 3.457 6.203 -3.062 1 98.5 48 TYR B O 1
ATOM 2203 N N . TYR B 1 49 ? 1.729 6.648 -4.52 1 97.88 49 TYR B N 1
ATOM 2204 C CA . TYR B 1 49 ? 1.799 8.086 -4.312 1 97.88 49 TYR B CA 1
ATOM 2205 C C . TYR B 1 49 ? 0.422 8.664 -3.998 1 97.88 49 TYR B C 1
ATOM 2207 O O . TYR B 1 49 ? -0.594 8.156 -4.48 1 97.88 49 TYR B O 1
ATOM 2215 N N . VAL B 1 50 ? 0.469 9.672 -3.213 1 97.38 50 VAL B N 1
ATOM 2216 C CA . VAL B 1 50 ? -0.724 10.445 -2.891 1 97.38 50 VAL B CA 1
ATOM 2217 C C . VAL B 1 50 ? -0.683 11.789 -3.625 1 97.38 50 VAL B C 1
ATOM 2219 O O . VAL B 1 50 ? 0.315 12.508 -3.561 1 97.38 50 VAL B O 1
ATOM 2222 N N . VAL B 1 51 ? -1.717 12.055 -4.336 1 96.5 51 VAL B N 1
ATOM 2223 C CA . VAL B 1 51 ? -1.829 13.344 -5.004 1 96.5 51 VAL B CA 1
ATOM 2224 C C . VAL B 1 51 ? -2.445 14.367 -4.055 1 96.5 51 VAL B C 1
ATOM 2226 O O . VAL B 1 51 ? -3.518 14.133 -3.492 1 96.5 51 VAL B O 1
ATOM 2229 N N . HIS B 1 52 ? -1.723 15.422 -3.883 1 95.88 52 HIS B N 1
ATOM 2230 C CA . HIS B 1 52 ? -2.166 16.422 -2.918 1 95.88 52 HIS B CA 1
ATOM 2231 C C . HIS B 1 52 ? -1.698 17.812 -3.318 1 95.88 52 HIS B C 1
ATOM 2233 O O . HIS B 1 52 ? -1.09 18 -4.375 1 95.88 52 HIS B O 1
ATOM 2239 N N . HIS B 1 53 ? -2.02 18.859 -2.498 1 95.5 53 HIS B N 1
ATOM 2240 C CA . HIS B 1 53 ? -1.736 20.25 -2.846 1 95.5 53 HIS B CA 1
ATOM 2241 C C . HIS B 1 53 ? -0.653 20.828 -1.943 1 95.5 53 HIS B C 1
ATOM 2243 O O . HIS B 1 53 ? -0.209 21.953 -2.152 1 95.5 53 HIS B O 1
ATOM 2249 N N . TYR B 1 54 ? -0.151 20.062 -1.015 1 95.88 54 TYR B N 1
ATOM 2250 C CA . TYR B 1 54 ? 0.774 20.609 -0.033 1 95.88 54 TYR B CA 1
ATOM 2251 C C . TYR B 1 54 ? 2.168 20.781 -0.629 1 95.88 54 TYR B C 1
ATOM 2253 O O . TYR B 1 54 ? 2.713 19.844 -1.215 1 95.88 54 TYR B O 1
ATOM 2261 N N . THR B 1 55 ? 2.662 21.891 -0.382 1 92 55 THR B N 1
ATOM 2262 C CA . THR B 1 55 ? 4.059 22.141 -0.715 1 92 55 THR B CA 1
ATOM 2263 C C . THR B 1 55 ? 4.812 22.672 0.499 1 92 55 THR B C 1
ATOM 2265 O O . THR B 1 55 ? 4.23 23.344 1.355 1 92 55 THR B O 1
ATOM 2268 N N . LYS B 1 56 ? 6.086 22.453 0.47 1 88.69 56 LYS B N 1
ATOM 2269 C CA . LYS B 1 56 ? 6.918 22.844 1.601 1 88.69 56 LYS B CA 1
ATOM 2270 C C . LYS B 1 56 ? 6.883 24.359 1.808 1 88.69 56 LYS B C 1
ATOM 2272 O O . LYS B 1 56 ? 6.98 24.844 2.939 1 88.69 56 LYS B O 1
ATOM 2277 N N . ASN B 1 57 ? 6.641 25.047 0.755 1 89.38 57 ASN B N 1
ATOM 2278 C CA . ASN B 1 57 ? 6.664 26.5 0.817 1 89.38 57 ASN B CA 1
ATOM 2279 C C . ASN B 1 57 ? 5.453 27.047 1.568 1 89.38 57 ASN B C 1
ATOM 2281 O O . ASN B 1 57 ? 5.441 28.219 1.967 1 89.38 57 ASN B O 1
ATOM 2285 N N . MET B 1 58 ? 4.535 26.203 1.808 1 92 58 MET B N 1
ATOM 2286 C CA . MET B 1 58 ? 3.342 26.641 2.523 1 92 58 MET B CA 1
ATOM 2287 C C . MET B 1 58 ? 3.65 26.891 3.996 1 92 58 MET B C 1
ATOM 2289 O O . MET B 1 58 ? 2.957 27.656 4.656 1 92 58 MET B O 1
ATOM 2293 N N . LEU B 1 59 ? 4.645 26.266 4.691 1 91.56 59 LEU B N 1
ATOM 2294 C CA . LEU B 1 59 ? 5.066 26.484 6.066 1 91.56 59 LEU B CA 1
ATOM 2295 C C . LEU B 1 59 ? 5.961 27.719 6.172 1 91.56 59 LEU B C 1
ATOM 2297 O O . LEU B 1 59 ? 6.055 28.328 7.238 1 91.56 59 LEU B O 1
ATOM 2301 N N . CYS B 1 60 ? 5.996 28.484 5.277 1 83.12 60 CYS B N 1
ATOM 2302 C CA . CYS B 1 60 ? 6.805 29.688 5.129 1 83.12 60 CYS B CA 1
ATOM 2303 C C . CYS B 1 60 ? 7.832 29.797 6.246 1 83.12 60 CYS B C 1
ATOM 2305 O O . CYS B 1 60 ? 7.715 29.125 7.27 1 83.12 60 CYS B O 1
ATOM 2307 N N . ASP B 1 61 ? 8.938 30.562 6.238 1 79.31 61 ASP B N 1
ATOM 2308 C CA . ASP B 1 61 ? 10.047 30.609 7.184 1 79.31 61 ASP B CA 1
ATOM 2309 C C . ASP B 1 61 ? 9.867 31.766 8.18 1 79.31 61 ASP B C 1
ATOM 2311 O O . ASP B 1 61 ? 10.242 31.641 9.344 1 79.31 61 ASP B O 1
ATOM 2315 N N . THR B 1 62 ? 9.203 32.812 7.848 1 84.88 62 THR B N 1
ATOM 2316 C CA . THR B 1 62 ? 9.281 34.031 8.656 1 84.88 62 THR B CA 1
ATOM 2317 C C . THR B 1 62 ? 7.953 34.281 9.359 1 84.88 62 THR B C 1
ATOM 2319 O O . THR B 1 62 ? 7.93 34.781 10.484 1 84.88 62 THR B O 1
ATOM 2322 N N . ASP B 1 63 ? 6.883 33.875 8.844 1 92.12 63 ASP B N 1
ATOM 2323 C CA . ASP B 1 63 ? 5.566 34.156 9.406 1 92.12 63 ASP B CA 1
ATOM 2324 C C . ASP B 1 63 ? 5.043 32.969 10.219 1 92.12 63 ASP B C 1
ATOM 2326 O O . ASP B 1 63 ? 4.723 31.922 9.656 1 92.12 63 ASP B O 1
ATOM 2330 N N . PRO B 1 64 ? 4.895 33.219 11.508 1 94.25 64 PRO B N 1
ATOM 2331 C CA . PRO B 1 64 ? 4.422 32.094 12.352 1 94.25 64 PRO B CA 1
ATOM 2332 C C . PRO B 1 64 ? 3.006 31.656 11.992 1 94.25 64 PRO B C 1
ATOM 2334 O O . PRO B 1 64 ? 2.643 30.5 12.227 1 94.25 64 PRO B O 1
ATOM 2337 N N . CYS B 1 65 ? 2.232 32.438 11.445 1 96.69 65 CYS B N 1
ATOM 2338 C CA . CYS B 1 65 ? 0.834 32.125 11.18 1 96.69 65 CYS B CA 1
ATOM 2339 C C . CYS B 1 65 ? 0.701 31.25 9.945 1 96.69 65 CYS B C 1
ATOM 2341 O O . CYS B 1 65 ? -0.375 30.703 9.672 1 96.69 65 CYS B O 1
ATOM 2343 N N . CYS B 1 66 ? 1.792 30.969 9.289 1 96.25 66 CYS B N 1
ATOM 2344 C CA . CYS B 1 66 ? 1.778 30.109 8.109 1 96.25 66 CYS B CA 1
ATOM 2345 C C . CYS B 1 66 ? 1.441 28.672 8.484 1 96.25 66 CYS B C 1
ATOM 2347 O O . CYS B 1 66 ? 1.01 27.891 7.637 1 96.25 66 CYS B O 1
ATOM 2349 N N . VAL B 1 67 ? 1.58 28.375 9.703 1 96.94 67 VAL B N 1
ATOM 2350 C CA . VAL B 1 67 ? 1.343 27.016 10.164 1 96.94 67 VAL B CA 1
ATOM 2351 C C . VAL B 1 67 ? -0.121 26.641 9.945 1 96.94 67 VAL B C 1
ATOM 2353 O O . VAL B 1 67 ? -0.438 25.469 9.695 1 96.94 67 VAL B O 1
ATOM 2356 N N . PHE B 1 68 ? -0.98 27.609 9.953 1 97.25 68 PHE B N 1
ATOM 2357 C CA . PHE B 1 68 ? -2.408 27.312 9.914 1 97.25 68 PHE B CA 1
ATOM 2358 C C . PHE B 1 68 ? -2.848 26.953 8.5 1 97.25 68 PHE B C 1
ATOM 2360 O O . PHE B 1 68 ? -3.389 25.875 8.258 1 97.25 68 PHE B O 1
ATOM 2367 N N . PRO B 1 69 ? -2.539 27.812 7.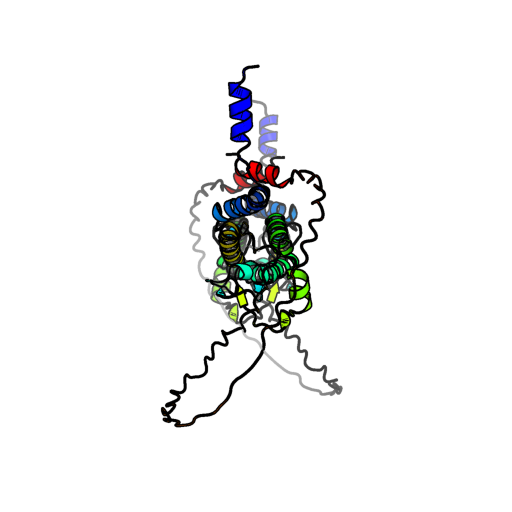457 1 96.62 69 PRO B N 1
ATOM 2368 C CA . PRO B 1 69 ? -2.861 27.375 6.098 1 96.62 69 PRO B CA 1
ATOM 2369 C C . PRO B 1 69 ? -2.152 26.078 5.711 1 96.62 69 PRO B C 1
ATOM 2371 O O . PRO B 1 69 ? -2.74 25.219 5.043 1 96.62 69 PRO B O 1
ATOM 2374 N N . ALA B 1 70 ? -0.964 25.953 6.109 1 96.88 70 ALA B N 1
ATOM 2375 C CA . ALA B 1 70 ? -0.218 24.734 5.82 1 96.88 70 ALA B CA 1
ATOM 2376 C C . ALA B 1 70 ? -0.9 23.516 6.434 1 96.88 70 ALA B C 1
ATOM 2378 O O . ALA B 1 70 ? -1.014 22.469 5.789 1 96.88 70 ALA B O 1
ATOM 2379 N N . ALA B 1 71 ? -1.371 23.656 7.645 1 97.81 71 ALA B N 1
ATOM 2380 C CA . ALA B 1 71 ? -2.051 22.562 8.328 1 97.81 71 ALA B CA 1
ATOM 2381 C C . ALA B 1 71 ? -3.354 22.203 7.621 1 97.81 71 ALA B C 1
ATOM 2383 O O . ALA B 1 71 ? -3.705 21.016 7.516 1 97.81 71 ALA B O 1
ATOM 2384 N N . VAL B 1 72 ? -4.012 23.234 7.16 1 97.62 72 VAL B N 1
ATOM 2385 C CA . VAL B 1 72 ? -5.266 23 6.449 1 97.62 72 VAL B CA 1
ATOM 2386 C C . VAL B 1 72 ? -5 22.156 5.207 1 97.62 72 VAL B C 1
ATOM 2388 O O . VAL B 1 72 ? -5.703 21.172 4.957 1 97.62 72 VAL B O 1
ATOM 2391 N N . VAL B 1 73 ? -4.016 22.469 4.488 1 97.25 73 VAL B N 1
ATOM 2392 C CA . VAL B 1 73 ? -3.725 21.766 3.242 1 97.25 73 VAL B CA 1
ATOM 2393 C C . VAL B 1 73 ? -3.184 20.375 3.551 1 97.25 73 VAL B C 1
ATOM 2395 O O . VAL B 1 73 ? -3.533 19.406 2.877 1 97.25 73 VAL B O 1
ATOM 2398 N N . LEU B 1 74 ? -2.361 20.266 4.516 1 98.06 74 LEU B N 1
ATOM 2399 C CA . LEU B 1 74 ? -1.818 18.984 4.906 1 98.06 74 LEU B CA 1
ATOM 2400 C C . LEU B 1 74 ? -2.926 18.047 5.402 1 98.06 74 LEU B C 1
ATOM 2402 O O . LEU B 1 74 ? -2.912 16.859 5.113 1 98.06 74 LEU B O 1
ATOM 2406 N N . LEU B 1 75 ? -3.859 18.594 6.152 1 98.44 75 LEU B N 1
ATOM 2407 C CA . LEU B 1 75 ? -5.012 17.812 6.59 1 98.44 75 LEU B CA 1
ATOM 2408 C C . LEU B 1 75 ? -5.762 17.219 5.395 1 98.44 75 LEU B C 1
ATOM 2410 O O . LEU B 1 75 ? -6.141 16.047 5.406 1 98.44 75 LEU B O 1
ATOM 2414 N N . ASP B 1 76 ? -5.914 18.016 4.434 1 97.81 76 ASP B N 1
ATOM 2415 C CA . ASP B 1 76 ? -6.582 17.547 3.223 1 97.81 76 ASP B CA 1
ATOM 2416 C C . ASP B 1 76 ? -5.793 16.422 2.559 1 97.81 76 ASP B C 1
ATOM 2418 O O . ASP B 1 76 ? -6.375 15.461 2.051 1 97.81 76 ASP B O 1
ATOM 2422 N N . SER B 1 77 ? -4.496 16.562 2.516 1 97.94 77 SER B N 1
ATOM 2423 C CA . SER B 1 77 ? -3.646 15.523 1.937 1 97.94 77 SER B CA 1
ATOM 2424 C C . SER B 1 77 ? -3.836 14.188 2.648 1 97.94 77 SER B C 1
ATOM 2426 O O . SER B 1 77 ? -3.939 13.141 2.002 1 97.94 77 SER B O 1
ATOM 2428 N N . TRP B 1 78 ? -3.906 14.25 3.932 1 98.56 78 TRP B N 1
ATOM 2429 C CA . TRP B 1 78 ? -4.109 13.031 4.707 1 98.56 78 TRP B CA 1
ATOM 2430 C C . TRP B 1 78 ? -5.52 12.492 4.504 1 98.56 78 TRP B C 1
ATOM 2432 O O . TRP B 1 78 ? -5.73 11.273 4.523 1 98.56 78 TRP B O 1
ATOM 2442 N N . HIS B 1 79 ? -6.473 13.367 4.293 1 98.19 79 HIS B N 1
ATOM 2443 C CA . HIS B 1 79 ? -7.828 12.93 3.986 1 98.19 79 HIS B CA 1
ATOM 2444 C C . HIS B 1 79 ? -7.867 12.133 2.689 1 98.19 79 HIS B C 1
ATOM 2446 O O . HIS B 1 79 ? -8.539 11.102 2.611 1 98.19 79 HIS B O 1
ATOM 2452 N N . VAL B 1 80 ? -7.137 12.602 1.749 1 97.69 80 VAL B N 1
ATOM 2453 C CA . VAL B 1 80 ? -7.078 11.922 0.46 1 97.69 80 VAL B CA 1
ATOM 2454 C C . VAL B 1 80 ? -6.512 10.516 0.644 1 97.69 80 VAL B C 1
ATOM 2456 O O . VAL B 1 80 ? -7.062 9.547 0.126 1 97.69 80 VAL B O 1
ATOM 2459 N N . LEU B 1 81 ? -5.43 10.422 1.394 1 98.62 81 LEU B N 1
ATOM 2460 C CA . LEU B 1 81 ? -4.836 9.109 1.624 1 98.62 81 LEU B CA 1
ATOM 2461 C C . LEU B 1 81 ? -5.793 8.203 2.389 1 98.62 81 LEU B C 1
ATOM 2463 O O . LEU B 1 81 ? -5.98 7.043 2.023 1 98.62 81 LEU B O 1
ATOM 2467 N N . LEU B 1 82 ? -6.402 8.75 3.391 1 98.56 82 LEU B N 1
ATOM 2468 C CA . LEU B 1 82 ? -7.266 7.949 4.254 1 98.56 82 LEU B CA 1
ATOM 2469 C C . LEU B 1 82 ? -8.438 7.379 3.469 1 98.56 82 LEU B C 1
ATOM 2471 O O . LEU B 1 82 ? -8.844 6.238 3.697 1 98.56 82 LEU B O 1
ATOM 2475 N N . ARG B 1 83 ? -8.945 8.094 2.58 1 97.81 83 ARG B N 1
ATOM 2476 C CA . ARG B 1 83 ? -10.078 7.652 1.771 1 97.81 83 ARG B CA 1
ATOM 2477 C C . ARG B 1 83 ? -9.695 6.445 0.919 1 97.81 83 ARG B C 1
ATOM 2479 O O . ARG B 1 83 ? -10.562 5.66 0.523 1 97.81 83 ARG B O 1
ATOM 2486 N N . ASN B 1 84 ? -8.453 6.316 0.664 1 98.12 84 ASN B N 1
ATOM 2487 C CA . ASN B 1 84 ? -7.984 5.234 -0.196 1 98.12 84 ASN B CA 1
ATOM 2488 C C . ASN B 1 84 ? -7.434 4.07 0.621 1 98.12 84 ASN B C 1
ATOM 2490 O O . ASN B 1 84 ? -6.758 3.191 0.08 1 98.12 84 ASN B O 1
ATOM 2494 N N . LEU B 1 85 ? -7.715 4.059 1.857 1 98.31 85 LEU B N 1
ATOM 2495 C CA . LEU B 1 85 ? -7.301 2.949 2.711 1 98.31 85 LEU B CA 1
ATOM 2496 C C . LEU B 1 85 ? -8.508 2.176 3.227 1 98.31 85 LEU B C 1
ATOM 2498 O O . LEU B 1 85 ? -9.578 2.756 3.439 1 98.31 85 LEU B O 1
ATOM 2502 N N . TRP B 1 86 ? -8.312 0.956 3.344 1 97.31 86 TRP B N 1
ATOM 2503 C CA . TRP B 1 86 ? -9.289 0.139 4.059 1 97.31 86 TRP B CA 1
ATOM 2504 C C . TRP B 1 86 ? -9.258 0.436 5.551 1 97.31 86 TRP B C 1
ATOM 2506 O O . TRP B 1 86 ? -8.219 0.836 6.09 1 97.31 86 TRP B O 1
ATOM 2516 N N . ASP B 1 87 ? -10.383 0.206 6.215 1 95.94 87 ASP B N 1
ATOM 2517 C CA . ASP B 1 87 ? -10.422 0.354 7.668 1 95.94 87 ASP B CA 1
ATOM 2518 C C . ASP B 1 87 ? -9.445 -0.607 8.344 1 95.94 87 ASP B C 1
ATOM 2520 O O . ASP B 1 87 ? -8.898 -0.301 9.406 1 95.94 87 ASP B O 1
ATOM 2524 N N . GLU B 1 88 ? -9.125 -1.691 7.652 1 95.12 88 GLU B N 1
ATOM 2525 C CA . GLU B 1 88 ? -8.25 -2.738 8.164 1 95.12 88 GLU B CA 1
ATOM 2526 C C . GLU B 1 88 ? -6.781 -2.336 8.047 1 95.12 88 GLU B C 1
ATOM 2528 O O . GLU B 1 88 ? -5.91 -2.963 8.656 1 95.12 88 GLU B O 1
ATOM 2533 N N . HIS B 1 89 ? -6.57 -1.323 7.316 1 97.62 89 HIS B N 1
ATOM 2534 C CA . HIS B 1 89 ? -5.176 -0.97 7.066 1 97.62 89 HIS B CA 1
ATOM 2535 C C . HIS B 1 89 ? -4.449 -0.637 8.367 1 97.62 89 HIS B C 1
ATOM 2537 O O . HIS B 1 89 ? -4.961 0.121 9.188 1 97.62 89 HIS B O 1
ATOM 2543 N N . LEU B 1 90 ? -3.266 -1.036 8.531 1 97.25 90 LEU B N 1
ATOM 2544 C CA . LEU B 1 90 ? -2.52 -1.003 9.789 1 97.25 90 LEU B CA 1
ATOM 2545 C C . LEU B 1 90 ? -2.213 0.433 10.195 1 97.25 90 LEU B C 1
ATOM 2547 O O . LEU B 1 90 ? -2.033 0.718 11.383 1 97.25 90 LEU B O 1
ATOM 2551 N N . ASN B 1 91 ? -2.141 1.279 9.195 1 96.69 91 ASN B N 1
ATOM 2552 C CA . ASN B 1 91 ? -1.817 2.664 9.523 1 96.69 91 ASN B CA 1
ATOM 2553 C C . ASN B 1 91 ? -3.064 3.541 9.539 1 96.69 91 ASN B C 1
ATOM 2555 O O . ASN B 1 91 ? -2.967 4.77 9.602 1 96.69 91 ASN B O 1
ATOM 2559 N N . HIS B 1 92 ? -4.203 2.932 9.477 1 97.19 92 HIS B N 1
ATOM 2560 C CA . HIS B 1 92 ? -5.449 3.693 9.469 1 97.19 92 HIS B CA 1
ATOM 2561 C C . HIS B 1 92 ? -5.574 4.559 10.719 1 97.19 92 HIS B C 1
ATOM 2563 O O . HIS B 1 92 ? -5.832 5.762 10.625 1 97.19 92 HIS B O 1
ATOM 2569 N N . SER B 1 93 ? -5.312 4.012 11.852 1 96.12 93 SER B N 1
ATOM 2570 C CA . SER B 1 93 ? -5.473 4.715 13.117 1 96.12 93 SER B CA 1
ATOM 2571 C C . SER B 1 93 ? -4.457 5.844 13.258 1 96.12 93 SER B C 1
ATOM 2573 O O . SER B 1 93 ? -4.789 6.93 13.727 1 96.12 93 SER B O 1
ATOM 2575 N N . LEU B 1 94 ? -3.26 5.535 12.906 1 96.5 94 LEU B N 1
ATOM 2576 C CA . LEU B 1 94 ? -2.24 6.574 12.977 1 96.5 94 LEU B CA 1
ATOM 2577 C C . LEU B 1 94 ? -2.627 7.773 12.117 1 96.5 94 LEU B C 1
ATOM 2579 O O . LEU B 1 94 ? -2.484 8.922 12.539 1 96.5 94 LEU B O 1
ATOM 2583 N N . ILE B 1 95 ? -3.135 7.512 10.945 1 98 95 ILE B N 1
ATOM 2584 C CA . ILE B 1 95 ? -3.488 8.578 10.016 1 98 95 ILE B CA 1
ATOM 2585 C C . ILE B 1 95 ? -4.664 9.375 10.57 1 98 95 ILE B C 1
ATOM 2587 O O . ILE B 1 95 ? -4.695 10.602 10.461 1 98 95 ILE B O 1
ATOM 2591 N N . VAL B 1 96 ? -5.559 8.688 11.234 1 98.19 96 VAL B N 1
ATOM 2592 C CA . VAL B 1 96 ? -6.668 9.375 11.883 1 98.19 96 VAL B CA 1
ATOM 2593 C C . VAL B 1 96 ? -6.133 10.289 12.984 1 98.19 96 VAL B C 1
ATOM 2595 O O . VAL B 1 96 ? -6.562 11.445 13.102 1 98.19 96 VAL B O 1
ATOM 2598 N N . ASP B 1 97 ? -5.184 9.844 13.727 1 96.94 97 ASP B N 1
ATOM 2599 C CA . ASP B 1 97 ? -4.57 10.633 14.789 1 96.94 97 ASP B CA 1
ATOM 2600 C C . ASP B 1 97 ? -3.867 11.867 14.219 1 96.94 97 ASP B C 1
ATOM 2602 O O . ASP B 1 97 ? -3.947 12.953 14.797 1 96.94 97 ASP B O 1
ATOM 2606 N N . LEU B 1 98 ? -3.195 11.641 13.148 1 97.94 98 LEU B N 1
ATOM 2607 C CA . LEU B 1 98 ? -2.52 12.75 12.492 1 97.94 98 LEU B CA 1
ATOM 2608 C C . LEU B 1 98 ? -3.521 13.82 12.07 1 97.94 98 LEU B C 1
ATOM 2610 O O . LEU B 1 98 ? -3.307 15.008 12.312 1 97.94 98 LEU B O 1
ATOM 2614 N N . LYS B 1 99 ? -4.582 13.406 11.516 1 98.44 99 LYS B N 1
ATOM 2615 C CA . LYS B 1 99 ? -5.621 14.328 11.078 1 98.44 99 LYS B CA 1
ATOM 2616 C C . LYS B 1 99 ? -6.215 15.094 12.258 1 98.44 99 LYS B C 1
ATOM 2618 O O . LYS B 1 99 ? -6.414 16.312 12.18 1 98.44 99 LYS B O 1
ATOM 2623 N N . GLN B 1 100 ? -6.441 14.352 13.289 1 97.62 100 GLN B N 1
ATOM 2624 C CA . GLN B 1 100 ? -7.02 14.977 14.477 1 97.62 100 GLN B CA 1
ATOM 2625 C C . GLN B 1 100 ? -6.062 16 15.07 1 97.62 100 GLN B C 1
ATOM 2627 O O . GLN B 1 100 ? -6.492 17.062 15.531 1 97.62 100 GLN B O 1
ATOM 2632 N N . THR B 1 101 ? -4.844 15.672 15.078 1 97.69 101 THR B N 1
ATOM 2633 C CA . THR B 1 101 ? -3.836 16.594 15.594 1 97.69 101 THR B CA 1
ATOM 2634 C C . THR B 1 101 ? -3.768 17.859 14.742 1 97.69 101 THR B C 1
ATOM 2636 O O . THR B 1 101 ? -3.73 18.969 15.273 1 97.69 101 THR B O 1
ATOM 2639 N N . LEU B 1 102 ? -3.789 17.688 13.453 1 98.31 102 LEU B N 1
ATOM 2640 C CA . LEU B 1 102 ? -3.801 18.828 12.547 1 98.31 102 LEU B CA 1
ATOM 2641 C C . LEU B 1 102 ? -5.047 19.672 12.766 1 98.31 102 LEU B C 1
ATOM 2643 O O . LEU B 1 102 ? -4.973 20.906 12.781 1 98.31 102 LEU B O 1
ATOM 2647 N N . ASP B 1 103 ? -6.141 19.031 12.977 1 97.25 103 ASP B N 1
ATOM 2648 C CA . ASP B 1 103 ? -7.395 19.734 13.227 1 97.25 103 ASP B CA 1
ATOM 2649 C C . ASP B 1 103 ? -7.305 20.578 14.5 1 97.25 103 ASP B C 1
ATOM 2651 O O . ASP B 1 103 ? -7.797 21.703 14.547 1 97.25 103 ASP B O 1
ATOM 2655 N N . LYS B 1 104 ? -6.672 20.031 15.469 1 95.69 104 LYS B N 1
ATOM 2656 C CA . LYS B 1 104 ? -6.484 20.766 16.719 1 95.69 104 LYS B CA 1
ATOM 2657 C C . LYS B 1 104 ? -5.637 22.016 16.5 1 95.69 104 LYS B C 1
ATOM 2659 O O . LYS B 1 104 ? -5.934 23.078 17.062 1 95.69 104 LYS B O 1
ATOM 2664 N N . ILE B 1 105 ? -4.625 21.844 15.719 1 96.81 105 ILE B N 1
ATOM 2665 C CA . ILE B 1 105 ? -3.777 22.984 15.398 1 96.81 105 ILE B CA 1
ATOM 2666 C C . ILE B 1 105 ? -4.594 24.031 14.648 1 96.81 105 ILE B C 1
ATOM 2668 O O . ILE B 1 105 ? -4.559 25.219 14.992 1 96.81 105 ILE B O 1
ATOM 2672 N N . ILE B 1 106 ? -5.32 23.656 13.719 1 97.31 106 ILE B N 1
ATOM 2673 C CA . ILE B 1 106 ? -6.109 24.547 12.875 1 97.31 106 ILE B CA 1
ATOM 2674 C C . ILE B 1 106 ? -7.102 25.328 13.734 1 97.31 106 ILE B C 1
ATOM 2676 O O . ILE B 1 106 ? -7.254 26.531 13.57 1 97.31 106 ILE B O 1
ATOM 2680 N N . LYS B 1 107 ? -7.703 24.766 14.664 1 95.81 107 LYS B N 1
ATOM 2681 C CA . LYS B 1 107 ? -8.773 25.344 15.477 1 95.81 107 LYS B CA 1
ATOM 2682 C C . LYS B 1 107 ? -8.219 26.344 16.484 1 95.81 107 LYS B C 1
ATOM 2684 O O . LYS B 1 107 ? -8.969 27.109 17.078 1 95.81 107 LYS B O 1
ATOM 2689 N N . LYS B 1 108 ? -6.938 26.359 16.609 1 94.75 108 LYS B N 1
ATOM 2690 C CA . LYS B 1 108 ? -6.324 27.266 17.578 1 94.75 108 LYS B CA 1
ATOM 2691 C C . LYS B 1 108 ? -6.41 28.719 17.125 1 94.75 108 LYS B C 1
ATOM 2693 O O . LYS B 1 108 ? -6.348 29.641 17.938 1 94.75 108 LYS B O 1
ATOM 2698 N N . ASN B 1 109 ? -6.48 28.875 15.812 1 96.88 109 ASN B N 1
ATOM 2699 C CA . ASN B 1 109 ? -6.605 30.234 15.273 1 96.88 109 ASN B CA 1
ATOM 2700 C C . ASN B 1 109 ? -8.031 30.516 14.82 1 96.88 109 ASN B C 1
ATOM 2702 O O . ASN B 1 109 ? -8.594 29.781 14.008 1 96.88 109 ASN B O 1
ATOM 2706 N N . LYS B 1 110 ? -8.586 31.547 15.234 1 95.88 110 LYS B N 1
ATOM 2707 C CA . LYS B 1 110 ? -9.984 31.891 15 1 95.88 110 LYS B CA 1
ATOM 2708 C C . LYS B 1 110 ? -10.234 32.219 13.531 1 95.88 110 LYS B C 1
ATOM 2710 O O . LYS B 1 110 ? -11.367 32.125 13.055 1 95.88 110 LYS B O 1
ATOM 2715 N N . ASN B 1 111 ? -9.211 32.562 12.844 1 96 111 ASN B N 1
ATOM 2716 C CA . ASN B 1 111 ? -9.375 33 11.469 1 96 111 ASN B CA 1
ATOM 2717 C C . ASN B 1 111 ? -9.32 31.844 10.477 1 96 111 ASN B C 1
ATOM 2719 O O . ASN B 1 111 ? -9.539 32.031 9.281 1 96 111 ASN B O 1
ATOM 2723 N N . THR B 1 112 ? -9.078 30.641 10.945 1 96.69 112 THR B N 1
ATOM 2724 C CA . THR B 1 112 ? -8.883 29.516 10.047 1 96.69 112 THR B CA 1
ATOM 2725 C C . THR B 1 112 ? -10.203 29.125 9.383 1 96.69 112 THR B C 1
ATOM 2727 O O . THR B 1 112 ? -10.219 28.672 8.234 1 96.69 112 THR B O 1
ATOM 2730 N N . GLU B 1 113 ? -11.297 29.281 10.086 1 94.81 113 GLU B N 1
ATOM 2731 C CA . GLU B 1 113 ? -12.586 28.953 9.5 1 94.81 113 GLU B CA 1
ATOM 2732 C C . GLU B 1 113 ? -12.852 29.766 8.234 1 94.81 113 GLU B C 1
ATOM 2734 O O . GLU B 1 113 ? -13.258 29.234 7.207 1 94.81 113 GLU B O 1
ATOM 2739 N N . ARG B 1 114 ? -12.594 31.031 8.383 1 94.12 114 ARG B N 1
ATOM 2740 C CA . ARG B 1 114 ? -12.758 31.906 7.227 1 94.12 114 ARG B CA 1
ATOM 2741 C C . ARG B 1 114 ? -11.797 31.516 6.109 1 94.12 114 ARG B C 1
ATOM 2743 O O . ARG B 1 114 ? -12.172 31.5 4.934 1 94.12 114 ARG B O 1
ATOM 2750 N N . PHE B 1 115 ? -10.672 31.219 6.441 1 95.25 115 PHE B N 1
ATOM 2751 C CA . PHE B 1 115 ? -9.68 30.781 5.469 1 95.25 115 PHE B CA 1
ATOM 2752 C C . PHE B 1 115 ? -10.156 29.562 4.707 1 95.25 115 PHE B C 1
ATOM 2754 O O . PHE B 1 115 ? -10.047 29.5 3.479 1 95.25 115 PHE B O 1
ATOM 2761 N N . GLN B 1 116 ? -10.688 28.625 5.398 1 95.38 116 GLN B N 1
ATOM 2762 C CA . GLN B 1 116 ? -11.148 27.375 4.793 1 95.38 116 GLN B CA 1
ATOM 2763 C C . GLN B 1 116 ? -12.352 27.609 3.879 1 95.38 116 GLN B C 1
ATOM 2765 O O . GLN B 1 116 ? -12.477 26.969 2.832 1 95.38 116 GLN B O 1
ATOM 2770 N N . GLU B 1 117 ? -13.125 28.5 4.25 1 93 117 GLU B N 1
ATOM 2771 C CA . GLU B 1 117 ? -14.297 28.828 3.451 1 93 117 GLU B CA 1
ATOM 2772 C C . GLU B 1 117 ? -13.906 29.547 2.162 1 93 117 GLU B C 1
ATOM 2774 O O . GLU B 1 117 ? -14.523 29.328 1.113 1 93 117 GLU B O 1
ATOM 2779 N N . GLU B 1 118 ? -12.883 30.281 2.256 1 91.81 118 GLU B N 1
ATOM 2780 C CA . GLU B 1 118 ? -12.516 31.141 1.136 1 91.81 118 GLU B CA 1
ATOM 2781 C C . GLU B 1 118 ? -11.516 30.453 0.213 1 91.81 118 GLU B C 1
ATOM 2783 O O . GLU B 1 118 ? -11.312 30.891 -0.924 1 91.81 118 GLU B O 1
ATOM 2788 N N . THR B 1 119 ? -10.953 29.453 0.691 1 91.62 119 THR B N 1
ATOM 2789 C CA . THR B 1 119 ? -9.891 28.828 -0.088 1 91.62 119 THR B CA 1
ATOM 2790 C C . THR B 1 119 ? -10.391 27.547 -0.737 1 91.62 119 THR B C 1
ATOM 2792 O O . THR B 1 119 ? -10.852 26.625 -0.047 1 91.62 119 THR B O 1
ATOM 2795 N N . ASP B 1 120 ? -10.242 27.469 -2.025 1 91.19 120 ASP B N 1
ATOM 2796 C CA . ASP B 1 120 ? -10.523 26.25 -2.789 1 91.19 120 ASP B CA 1
ATOM 2797 C C . ASP B 1 120 ? -9.234 25.594 -3.275 1 91.19 120 ASP B C 1
ATOM 2799 O O . ASP B 1 120 ? -8.594 26.094 -4.203 1 91.19 120 ASP B O 1
ATOM 2803 N N . LEU B 1 121 ? -8.961 24.516 -2.709 1 92.19 121 LEU B N 1
ATOM 2804 C CA . LEU B 1 121 ? -7.688 23.859 -2.979 1 92.19 121 LEU B CA 1
ATOM 2805 C C . LEU B 1 121 ? -7.625 23.359 -4.418 1 92.19 121 LEU B C 1
ATOM 2807 O O . LEU B 1 121 ? -6.539 23.109 -4.945 1 92.19 121 LEU B O 1
ATOM 2811 N N . ALA B 1 122 ? -8.727 23.172 -4.996 1 88.69 122 ALA B N 1
ATOM 2812 C CA . ALA B 1 122 ? -8.773 22.672 -6.363 1 88.69 122 ALA B CA 1
ATOM 2813 C C . ALA B 1 122 ? -8.078 23.625 -7.328 1 88.69 122 ALA B C 1
ATOM 2815 O O . ALA B 1 122 ? -7.727 23.25 -8.445 1 88.69 122 ALA B O 1
ATOM 2816 N N . HIS B 1 123 ? -7.863 24.875 -6.887 1 86.69 123 HIS B N 1
ATOM 2817 C CA . HIS B 1 123 ? -7.254 25.891 -7.742 1 86.69 123 HIS B CA 1
ATOM 2818 C C . HIS B 1 123 ? -5.734 25.859 -7.633 1 86.69 123 HIS B C 1
ATOM 2820 O O . HIS B 1 123 ? -5.043 26.609 -8.328 1 86.69 123 HIS B O 1
ATOM 2826 N N . PHE B 1 124 ? -5.297 25 -6.855 1 87.56 124 PHE B N 1
ATOM 2827 C CA . PHE B 1 124 ? -3.852 24.922 -6.668 1 87.56 124 PHE B CA 1
ATOM 2828 C C . PHE B 1 124 ? -3.277 23.703 -7.391 1 87.56 124 PHE B C 1
ATOM 2830 O O . PHE B 1 124 ? -3.994 22.734 -7.656 1 87.56 124 PHE B O 1
ATOM 2837 N N . SER B 1 125 ? -2.037 23.875 -7.645 1 90.38 125 SER B N 1
ATOM 2838 C CA . SER B 1 125 ? -1.356 22.781 -8.328 1 90.38 125 SER B CA 1
ATOM 2839 C C . SER B 1 125 ? -1.269 21.547 -7.434 1 90.38 125 SER B C 1
ATOM 2841 O O . SER B 1 125 ? -1.228 21.656 -6.207 1 90.38 125 SER B O 1
ATOM 2843 N N . THR B 1 126 ? -1.263 20.438 -8.141 1 93.94 126 THR B N 1
ATOM 2844 C CA . THR B 1 126 ? -1.162 19.172 -7.41 1 93.94 126 THR B CA 1
ATOM 2845 C C . THR B 1 126 ? 0.274 18.656 -7.41 1 93.94 126 THR B C 1
ATOM 2847 O O . THR B 1 126 ? 1.043 18.953 -8.328 1 93.94 126 THR B O 1
ATOM 2850 N N . LEU B 1 127 ? 0.544 17.984 -6.359 1 94.62 127 LEU B N 1
ATOM 2851 C CA . LEU B 1 127 ? 1.803 17.266 -6.219 1 94.62 127 LEU B CA 1
ATOM 2852 C C . LEU B 1 127 ? 1.553 15.805 -5.84 1 94.62 127 LEU B C 1
ATOM 2854 O O . LEU B 1 127 ? 0.471 15.461 -5.355 1 94.62 127 LEU B O 1
ATOM 2858 N N . SER B 1 128 ? 2.582 15.008 -6.199 1 96.19 128 SER B N 1
ATOM 2859 C CA . SER B 1 128 ? 2.52 13.602 -5.82 1 96.19 128 SER B CA 1
ATOM 2860 C C . SER B 1 128 ? 3.658 13.234 -4.875 1 96.19 128 SER B C 1
ATOM 2862 O O . SER B 1 128 ? 4.824 13.516 -5.156 1 96.19 128 SER B O 1
ATOM 2864 N N . SER B 1 129 ? 3.256 12.664 -3.768 1 96.94 129 SER B N 1
ATOM 2865 C CA . SER B 1 129 ? 4.27 12.219 -2.814 1 96.94 129 SER B CA 1
ATOM 2866 C C . SER B 1 129 ? 3.932 10.844 -2.25 1 96.94 129 SER B C 1
ATOM 2868 O O . SER B 1 129 ? 2.77 10.438 -2.25 1 96.94 129 SER B O 1
ATOM 2870 N N . SER B 1 130 ? 5.016 10.156 -1.809 1 97.81 130 SER B N 1
ATOM 2871 C CA . SER B 1 130 ? 4.77 8.93 -1.063 1 97.81 130 SER B CA 1
ATOM 2872 C C . SER B 1 130 ? 4.16 9.219 0.304 1 97.81 130 SER B C 1
ATOM 2874 O O . SER B 1 130 ? 4.312 10.328 0.832 1 97.81 130 SER B O 1
ATOM 2876 N N . PRO B 1 131 ? 3.52 8.273 0.85 1 98.25 131 PRO B N 1
ATOM 2877 C CA . PRO B 1 131 ? 3.014 8.461 2.211 1 98.25 131 PRO B CA 1
ATOM 2878 C C . PRO B 1 131 ? 4.125 8.773 3.213 1 98.25 131 PRO B C 1
ATOM 2880 O O . PRO B 1 131 ? 3.92 9.562 4.137 1 98.25 131 PRO B O 1
ATOM 2883 N N . GLU B 1 132 ? 5.289 8.195 3.023 1 97.88 132 GLU B N 1
ATOM 2884 C CA . GLU B 1 132 ? 6.438 8.469 3.881 1 97.88 132 GLU B CA 1
ATOM 2885 C C . GLU B 1 132 ? 6.844 9.938 3.816 1 97.88 132 GLU B C 1
ATOM 2887 O O . GLU B 1 132 ? 7.133 10.547 4.844 1 97.88 132 GLU B O 1
ATOM 2892 N N . GLU B 1 133 ? 6.863 10.406 2.623 1 97.5 133 GLU B N 1
ATOM 2893 C CA . GLU B 1 133 ? 7.195 11.82 2.465 1 97.5 133 GLU B CA 1
ATOM 2894 C C . GLU B 1 133 ? 6.145 12.711 3.125 1 97.5 133 GLU B C 1
ATOM 2896 O O . GLU B 1 133 ? 6.484 13.711 3.76 1 97.5 133 GLU B O 1
ATOM 2901 N N . LEU B 1 134 ? 4.891 12.414 2.977 1 97.75 134 LEU B N 1
ATOM 2902 C CA . LEU B 1 134 ? 3.816 13.164 3.619 1 97.75 134 LEU B CA 1
ATOM 2903 C C . LEU B 1 134 ? 4 13.188 5.133 1 97.75 134 LEU B C 1
ATOM 2905 O O . LEU B 1 134 ? 3.746 14.203 5.777 1 97.75 134 LEU B O 1
ATOM 2909 N N . LEU B 1 135 ? 4.449 12.062 5.668 1 98 135 LEU B N 1
ATOM 2910 C CA . LEU B 1 135 ? 4.723 11.961 7.098 1 98 135 LEU B CA 1
ATOM 2911 C C . LEU B 1 135 ? 5.855 12.898 7.504 1 98 135 LEU B C 1
ATOM 2913 O O . LEU B 1 135 ? 5.77 13.57 8.531 1 98 135 LEU B O 1
ATOM 2917 N N . LYS B 1 136 ? 6.859 12.922 6.73 1 97.12 136 LYS B N 1
ATOM 2918 C CA . LYS B 1 136 ? 7.984 13.82 6.984 1 97.12 136 LYS B CA 1
ATOM 2919 C C . LYS B 1 136 ? 7.539 15.281 6.98 1 97.12 136 LYS B C 1
ATOM 2921 O O . LYS B 1 136 ? 7.934 16.062 7.852 1 97.12 136 LYS B O 1
ATOM 2926 N N . LEU B 1 137 ? 6.754 15.602 5.992 1 97.19 137 LEU B N 1
ATOM 2927 C CA . LEU B 1 137 ? 6.219 16.953 5.902 1 97.19 137 LEU B CA 1
ATOM 2928 C C . LEU B 1 137 ? 5.391 17.297 7.137 1 97.19 137 LEU B C 1
ATOM 2930 O O . LEU B 1 137 ? 5.434 18.422 7.625 1 97.19 137 LEU B O 1
ATOM 2934 N N . THR B 1 138 ? 4.68 16.328 7.605 1 97.88 138 THR B N 1
ATOM 2935 C CA . THR B 1 138 ? 3.869 16.531 8.805 1 97.88 138 THR B CA 1
ATOM 2936 C C . THR B 1 138 ? 4.754 16.781 10.023 1 97.88 138 THR B C 1
ATOM 2938 O O . THR B 1 138 ? 4.469 17.656 10.836 1 97.88 138 THR B O 1
ATOM 2941 N N . SER B 1 139 ? 5.801 16 10.156 1 97.75 139 SER B N 1
ATOM 2942 C CA . SER B 1 139 ? 6.746 16.203 11.25 1 97.75 139 SER B CA 1
ATOM 2943 C C . SER B 1 139 ? 7.348 17.594 11.219 1 97.75 139 SER B C 1
ATOM 2945 O O . SER B 1 139 ? 7.52 18.219 12.266 1 97.75 139 SER B O 1
ATOM 2947 N N . GLU B 1 140 ? 7.648 18.031 10.07 1 97.19 140 GLU B N 1
ATOM 2948 C CA . GLU B 1 140 ? 8.18 19.391 9.914 1 97.19 140 GLU B CA 1
ATOM 2949 C C . GLU B 1 140 ? 7.172 20.438 10.383 1 97.19 140 GLU B C 1
ATOM 2951 O O . GLU B 1 140 ? 7.531 21.391 11.07 1 97.19 140 GLU B O 1
ATOM 2956 N N . LEU B 1 141 ? 5.93 20.266 9.992 1 97.88 141 LEU B N 1
ATOM 2957 C CA . LEU B 1 141 ? 4.895 21.188 10.43 1 97.88 141 LEU B CA 1
ATOM 2958 C C . LEU B 1 141 ? 4.762 21.172 11.953 1 97.88 141 LEU B C 1
ATOM 2960 O O . LEU B 1 141 ? 4.637 22.234 12.578 1 97.88 141 LEU B O 1
ATOM 2964 N N . PHE B 1 142 ? 4.812 20 12.547 1 97.75 142 PHE B N 1
ATOM 2965 C CA . PHE B 1 142 ? 4.695 19.875 14 1 97.75 142 PHE B CA 1
ATOM 2966 C C . PHE B 1 142 ? 5.871 20.547 14.695 1 97.75 142 PHE 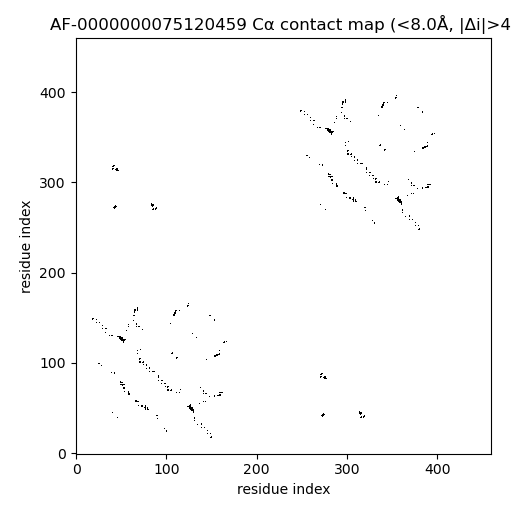B C 1
ATOM 2968 O O . PHE B 1 142 ? 5.707 21.141 15.758 1 97.75 142 PHE B O 1
ATOM 2975 N N . THR B 1 143 ? 7.02 20.438 14.078 1 96.94 143 THR B N 1
ATOM 2976 C CA . THR B 1 143 ? 8.18 21.125 14.625 1 96.94 143 THR B CA 1
ATOM 2977 C C . THR B 1 143 ? 7.934 22.641 14.688 1 96.94 143 THR B C 1
ATOM 2979 O O . THR B 1 143 ? 8.18 23.266 15.711 1 96.94 143 THR B O 1
ATOM 2982 N N . LYS B 1 144 ? 7.445 23.172 13.594 1 96.56 144 LYS B N 1
ATOM 2983 C CA . LYS B 1 144 ? 7.141 24.594 13.555 1 96.56 144 LYS B CA 1
ATOM 2984 C C . LYS B 1 144 ? 6.07 24.953 14.578 1 96.56 144 LYS B C 1
ATOM 2986 O O . LYS B 1 144 ? 6.18 25.984 15.266 1 96.56 144 LYS B O 1
ATOM 2991 N N . TRP B 1 145 ? 5.102 24.141 14.695 1 96.75 145 TRP B N 1
ATOM 2992 C CA . TRP B 1 145 ? 4.031 24.391 15.656 1 96.75 145 TRP B CA 1
ATOM 2993 C C . TRP B 1 145 ? 4.57 24.422 17.078 1 96.75 145 TRP B C 1
ATOM 2995 O O . TRP B 1 145 ? 4.195 25.297 17.875 1 96.75 145 TRP B O 1
ATOM 3005 N N . LEU B 1 146 ? 5.414 23.516 17.391 1 95.94 146 LEU B N 1
ATOM 3006 C CA . LEU B 1 146 ? 5.973 23.453 18.75 1 95.94 146 LEU B CA 1
ATOM 3007 C C . LEU B 1 146 ? 6.805 24.688 19.047 1 95.94 146 LEU B C 1
ATOM 3009 O O . LEU B 1 146 ? 6.949 25.078 20.219 1 95.94 146 LEU B O 1
ATOM 3013 N N . ASP B 1 147 ? 7.227 25.344 18.016 1 94.12 147 ASP B N 1
ATOM 3014 C CA . ASP B 1 147 ? 8.008 26.578 18.172 1 94.12 147 ASP B CA 1
ATOM 3015 C C . ASP B 1 147 ? 7.094 27.781 18.359 1 94.12 147 ASP B C 1
ATOM 3017 O O . ASP B 1 147 ? 7.422 28.703 19.125 1 94.12 147 ASP B O 1
ATOM 3021 N N . VAL B 1 148 ? 5.922 27.734 17.734 1 94.88 148 VAL B N 1
ATOM 3022 C CA . VAL B 1 148 ? 5.184 28.984 17.656 1 94.88 148 VAL B CA 1
ATOM 3023 C C . VAL B 1 148 ? 3.863 28.859 18.406 1 94.88 148 VAL B C 1
ATOM 3025 O O . VAL B 1 148 ? 3.176 29.859 18.641 1 94.88 148 VAL B O 1
ATOM 3028 N N . GLY B 1 149 ? 3.49 27.734 18.797 1 93.94 149 GLY B N 1
ATOM 3029 C CA . GLY B 1 149 ? 2.156 27.453 19.297 1 93.94 149 GLY B CA 1
ATOM 3030 C C . GLY B 1 149 ? 1.821 28.234 20.562 1 93.94 149 GLY B C 1
ATOM 3031 O O . GLY B 1 149 ? 0.648 28.438 20.875 1 93.94 149 GLY B O 1
ATOM 3032 N N . CYS B 1 150 ? 2.832 28.688 21.219 1 93.06 150 CYS B N 1
ATOM 3033 C CA . CYS B 1 150 ? 2.572 29.375 22.484 1 93.06 150 CYS B CA 1
ATOM 3034 C C . CYS B 1 150 ? 2.74 30.875 22.344 1 93.06 150 CYS B C 1
ATOM 3036 O O . CYS B 1 150 ? 2.629 31.609 23.328 1 93.06 150 CYS B O 1
ATOM 3038 N N . LEU B 1 151 ? 2.916 31.297 21.109 1 92.75 151 LEU B N 1
ATOM 3039 C CA . LEU B 1 151 ? 2.979 32.75 20.906 1 92.75 151 LEU B CA 1
ATOM 3040 C C . LEU B 1 151 ? 1.636 33.375 21.219 1 92.75 151 LEU B C 1
ATOM 3042 O O . LEU B 1 151 ? 0.583 32.844 20.859 1 92.75 151 LEU B O 1
ATOM 3046 N N . PRO B 1 152 ? 1.697 34.469 21.828 1 90.56 152 PRO B N 1
ATOM 3047 C CA . PRO B 1 152 ? 0.452 35.125 22.234 1 90.56 152 PRO B CA 1
ATOM 3048 C C . PRO B 1 152 ? -0.425 35.531 21.047 1 90.56 152 PRO B C 1
ATOM 3050 O O . PRO B 1 152 ? -1.654 35.5 21.141 1 90.56 152 PRO B O 1
ATOM 3053 N N . SER B 1 153 ? 0.141 35.875 19.953 1 92.31 153 SER B N 1
ATOM 3054 C CA . SER B 1 153 ? -0.604 36.375 18.797 1 92.31 153 SER B CA 1
ATOM 3055 C C . SER B 1 153 ? -1.146 35.219 17.953 1 92.31 153 SER B C 1
ATOM 3057 O O . SER B 1 153 ? -1.906 35.438 17.016 1 92.31 153 SER B O 1
ATOM 3059 N N . ILE B 1 154 ? -0.823 34.062 18.375 1 94.5 154 ILE B N 1
ATOM 3060 C CA . ILE B 1 154 ? -1.035 32.938 17.469 1 94.5 154 ILE B CA 1
ATOM 3061 C C . ILE B 1 154 ? -2.531 32.656 17.312 1 94.5 154 ILE B C 1
ATOM 3063 O O . ILE B 1 154 ? -2.988 32.219 16.266 1 94.5 154 ILE B O 1
ATOM 3067 N N . GLU B 1 155 ? -3.314 32.969 18.234 1 93.31 155 GLU B N 1
ATOM 3068 C CA . GLU B 1 155 ? -4.742 32.688 18.234 1 93.31 155 GLU B CA 1
ATOM 3069 C C . GLU B 1 155 ? -5.516 33.625 17.328 1 93.31 155 GLU B C 1
ATOM 3071 O O . GLU B 1 155 ? -6.621 33.281 16.875 1 93.31 155 GLU B O 1
ATOM 3076 N N . THR B 1 156 ? -4.898 34.812 16.969 1 95.56 156 THR B N 1
ATOM 3077 C CA . THR B 1 156 ? -5.68 35.812 16.25 1 95.56 156 THR B CA 1
ATOM 3078 C C . THR B 1 156 ? -4.891 36.375 15.062 1 95.56 156 THR B C 1
ATOM 3080 O O . THR B 1 156 ? -5.344 37.281 14.375 1 95.56 156 THR B O 1
ATOM 3083 N N . CYS B 1 157 ? -3.762 35.812 14.852 1 95.94 157 CYS B N 1
ATOM 3084 C CA . CYS B 1 157 ? -2.971 36.312 13.742 1 95.94 157 CYS B CA 1
ATOM 3085 C C . CYS B 1 157 ? -3.691 36.125 12.414 1 95.94 157 CYS B C 1
ATOM 3087 O O . CYS B 1 157 ? -4.465 35.156 12.266 1 95.94 157 CYS B O 1
ATOM 3089 N N . THR B 1 158 ? -3.479 37.094 11.5 1 94.81 158 THR B N 1
ATOM 3090 C CA . THR B 1 158 ? -4.027 36.969 10.156 1 94.81 158 THR B CA 1
ATOM 3091 C C . THR B 1 158 ? -3.281 35.906 9.359 1 94.81 158 THR B C 1
ATOM 3093 O O . THR B 1 158 ? -2.055 35.781 9.438 1 94.81 158 THR B O 1
ATOM 3096 N N . LEU B 1 159 ? -4.078 35.156 8.648 1 94.75 159 LEU B N 1
ATOM 3097 C CA . LEU B 1 159 ? -3.492 34.031 7.918 1 94.75 159 LEU B CA 1
ATOM 3098 C C . LEU B 1 159 ? -3.02 34.5 6.539 1 94.75 159 LEU B C 1
ATOM 3100 O O . LEU B 1 159 ? -3.785 35.094 5.777 1 94.75 159 LEU B O 1
ATOM 3104 N N . PRO B 1 160 ? -1.817 34.156 6.219 1 89.94 160 PRO B N 1
ATOM 3105 C CA . PRO B 1 160 ? -1.329 34.5 4.879 1 89.94 160 PRO B CA 1
ATOM 3106 C C . PRO B 1 160 ? -1.996 33.656 3.787 1 89.94 160 PRO B C 1
ATOM 3108 O O . PRO B 1 160 ? -2.518 32.562 4.062 1 89.94 160 PRO B O 1
ATOM 3111 N N . THR B 1 161 ? -2.008 34.188 2.59 1 83.75 161 THR B N 1
ATOM 3112 C CA . THR B 1 161 ? -2.5 33.438 1.441 1 83.75 161 THR B CA 1
ATOM 3113 C C . THR B 1 161 ? -1.493 32.375 1.021 1 83.75 161 THR B C 1
ATOM 3115 O O . THR B 1 161 ? -0.289 32.531 1.229 1 83.75 161 THR B O 1
ATOM 3118 N N . LEU B 1 162 ? -2.053 31.359 0.5 1 83.62 162 LEU B N 1
ATOM 3119 C CA . LEU B 1 162 ? -1.189 30.297 0.013 1 83.62 162 LEU B CA 1
ATOM 3120 C C . LEU B 1 162 ? -0.409 30.734 -1.219 1 83.62 162 LEU B C 1
ATOM 3122 O O . LEU B 1 162 ? -0.93 31.484 -2.053 1 83.62 162 LEU B O 1
ATOM 3126 N N . PRO B 1 163 ? 0.849 30.391 -1.202 1 74.94 163 PRO B N 1
ATOM 3127 C CA . PRO B 1 163 ? 1.614 30.75 -2.402 1 74.94 163 PRO B CA 1
ATOM 3128 C C . PRO B 1 163 ? 1.076 30.062 -3.66 1 74.94 163 PRO B C 1
ATOM 3130 O O . PRO B 1 163 ? 0.522 28.969 -3.586 1 74.94 163 PRO B O 1
ATOM 3133 N N . PRO B 1 164 ? 0.966 30.922 -4.73 1 63.94 164 PRO B N 1
ATOM 3134 C CA . PRO B 1 164 ? 0.547 30.281 -5.98 1 63.94 164 PRO B CA 1
ATOM 3135 C C . PRO B 1 164 ? 1.431 29.094 -6.355 1 63.94 164 PRO B C 1
ATOM 3137 O O . PRO B 1 164 ? 2.555 28.969 -5.863 1 63.94 164 PRO B O 1
ATOM 3140 N N . SER B 1 165 ? 0.853 28.047 -6.922 1 56.34 165 SER B N 1
ATOM 3141 C CA . SER B 1 165 ? 1.62 26.891 -7.359 1 56.34 165 SER B CA 1
ATOM 3142 C C . SER B 1 165 ? 2.809 27.297 -8.219 1 56.34 165 SER B C 1
ATOM 3144 O O . SER B 1 165 ? 2.639 27.984 -9.234 1 56.34 165 SER B O 1
ATOM 3146 N N . VAL B 1 166 ? 3.689 27.781 -7.684 1 47.94 166 VAL B N 1
ATOM 3147 C CA . VAL B 1 166 ? 4.812 28.219 -8.508 1 47.94 166 VAL B CA 1
ATOM 3148 C C . VAL B 1 166 ? 5.109 27.156 -9.578 1 47.94 166 VAL B C 1
ATOM 3150 O O . VAL B 1 166 ? 5.844 27.422 -10.531 1 47.94 166 VAL B O 1
ATOM 3153 N N . GLU B 1 167 ? 4.809 25.938 -9.242 1 46.28 167 GLU B N 1
ATOM 3154 C CA . GLU B 1 167 ? 5.688 25.094 -10.047 1 46.28 167 GLU B CA 1
ATOM 3155 C C . GLU B 1 167 ? 5.246 25.047 -11.5 1 46.28 167 GLU B C 1
ATOM 3157 O O . GLU B 1 167 ? 4.465 24.188 -11.898 1 46.28 167 GLU B O 1
ATOM 3162 N N . ARG B 1 168 ? 4.547 25.922 -12 1 37.94 168 ARG B N 1
ATOM 3163 C CA . ARG B 1 168 ? 4.605 25.547 -13.414 1 37.94 168 ARG B CA 1
ATOM 3164 C C . ARG B 1 168 ? 6.047 25.312 -13.859 1 37.94 168 ARG B C 1
ATOM 3166 O O . ARG B 1 168 ? 6.887 26.219 -13.734 1 37.94 168 ARG B O 1
ATOM 3173 N N . LYS B 1 169 ? 6.609 24.141 -13.711 1 35.91 169 LYS B N 1
ATOM 3174 C CA . LYS B 1 169 ? 7.773 23.922 -14.57 1 35.91 169 LYS B CA 1
ATOM 3175 C C . LYS B 1 169 ? 7.508 24.406 -15.984 1 35.91 169 LYS B C 1
ATOM 3177 O O . LYS B 1 169 ? 6.609 23.906 -16.672 1 35.91 169 LYS B O 1
ATOM 3182 N N . ASP B 1 170 ? 7.477 25.625 -16.281 1 32.75 170 ASP B N 1
ATOM 3183 C CA . ASP B 1 170 ? 7.719 26.078 -17.656 1 32.75 170 ASP B CA 1
ATOM 3184 C C . ASP B 1 170 ? 8.805 25.25 -18.328 1 32.75 170 ASP B C 1
ATOM 3186 O O . ASP B 1 170 ? 10 25.469 -18.094 1 32.75 170 ASP B O 1
ATOM 3190 N N . TYR B 1 171 ? 8.766 23.891 -18.312 1 31.33 171 TYR B N 1
ATOM 3191 C CA . TYR B 1 171 ? 9.625 23.359 -19.375 1 31.33 171 TYR B CA 1
ATOM 3192 C C . TYR B 1 171 ? 9.359 24.078 -20.688 1 31.33 171 TYR B C 1
ATOM 3194 O O . TYR B 1 171 ? 8.766 23.5 -21.609 1 31.33 171 TYR B O 1
ATOM 3202 N N . GLY B 1 172 ? 8.781 25.109 -20.625 1 30.06 172 GLY B N 1
ATOM 3203 C CA . GLY B 1 172 ? 8.938 25.766 -21.906 1 30.06 172 GLY B CA 1
ATOM 3204 C C . GLY B 1 172 ? 10.367 25.719 -22.422 1 30.06 172 GLY B C 1
ATOM 3205 O O . GLY B 1 172 ? 11.305 25.547 -21.641 1 30.06 172 GLY B O 1
ATOM 3206 N N . PRO B 1 173 ? 10.648 25.078 -23.609 1 30.03 173 PRO B N 1
ATOM 3207 C CA . PRO B 1 173 ? 11.992 25.375 -24.094 1 30.03 173 PRO B CA 1
ATOM 3208 C C . PRO B 1 173 ? 12.484 26.766 -23.656 1 30.03 173 PRO B C 1
ATOM 3210 O O . PRO B 1 173 ? 11.672 27.672 -23.438 1 30.03 173 PRO B O 1
ATOM 3213 N N . SER B 1 174 ? 13.359 26.766 -22.719 1 29.97 174 SER B N 1
ATOM 3214 C CA . SER B 1 174 ? 14.156 27.984 -22.516 1 29.97 174 SER B CA 1
ATOM 3215 C C . SER B 1 174 ? 14.297 28.781 -23.797 1 29.97 174 SER B C 1
ATOM 3217 O O . SER B 1 174 ? 15 28.359 -24.719 1 29.97 174 SER B O 1
ATOM 3219 N N . ARG B 1 175 ? 13.266 29.141 -24.359 1 25.23 175 ARG B N 1
ATOM 3220 C CA . ARG B 1 175 ? 13.594 30.141 -25.375 1 25.23 175 ARG B CA 1
ATOM 3221 C C . ARG B 1 175 ? 14.5 31.219 -24.797 1 25.23 175 ARG B C 1
ATOM 3223 O O . ARG B 1 175 ? 14.242 31.734 -23.703 1 25.23 175 ARG B O 1
ATOM 3230 N N . ALA B 1 176 ? 15.844 31.094 -25.062 1 27.02 176 ALA B N 1
ATOM 3231 C CA . ALA B 1 176 ? 16.766 32.219 -24.906 1 27.02 176 ALA B CA 1
ATOM 3232 C C . ALA B 1 176 ? 16.062 33.562 -25.141 1 27.02 176 ALA B C 1
ATOM 3234 O O . ALA B 1 176 ? 15.664 33.875 -26.25 1 27.02 176 ALA B O 1
ATOM 3235 N N . ARG B 1 177 ? 15.094 33.75 -24.359 1 23.83 177 ARG B N 1
ATOM 3236 C CA . ARG B 1 177 ? 14.617 35.125 -24.469 1 23.83 177 ARG B CA 1
ATOM 3237 C C . ARG B 1 177 ? 15.773 36.125 -24.359 1 23.83 177 ARG B C 1
ATOM 3239 O O . ARG B 1 177 ? 16.516 36.094 -23.375 1 23.83 177 ARG B O 1
ATOM 3246 N N . LEU B 1 178 ? 16.344 36.375 -25.5 1 21.81 178 LEU B N 1
ATOM 3247 C CA . LEU B 1 178 ? 17.156 37.594 -25.719 1 21.81 178 LEU B CA 1
ATOM 3248 C C . LEU B 1 178 ? 16.547 38.781 -25.016 1 21.81 178 LEU B C 1
ATOM 3250 O O . LEU B 1 178 ? 15.492 39.281 -25.438 1 21.81 178 LEU B O 1
ATOM 3254 N N . LEU B 1 179 ? 16.391 38.562 -23.812 1 20.44 179 LEU B N 1
ATOM 3255 C CA . LEU B 1 179 ? 15.953 39.719 -23.047 1 20.44 179 LEU B CA 1
ATOM 3256 C C . LEU B 1 179 ? 16.703 40.969 -23.469 1 20.44 179 LEU B C 1
ATOM 3258 O O . LEU B 1 179 ? 17.922 41.031 -23.375 1 20.44 179 LEU B O 1
ATOM 3262 N N . THR B 1 180 ? 16.312 41.375 -24.609 1 18.83 180 THR B N 1
ATOM 3263 C CA . THR B 1 180 ? 16.781 42.75 -24.906 1 18.83 180 THR B CA 1
ATOM 3264 C C . THR B 1 180 ? 16.438 43.688 -23.766 1 18.83 180 THR B C 1
ATOM 3266 O O . THR B 1 180 ? 15.344 43.625 -23.203 1 18.83 180 THR B O 1
ATOM 3269 N N . THR B 1 181 ? 17.453 44.219 -23.219 1 20.41 181 THR B N 1
ATOM 3270 C CA . THR B 1 181 ? 17.656 45.281 -22.234 1 20.41 181 THR B CA 1
ATOM 3271 C C . THR B 1 181 ? 16.734 46.438 -22.5 1 20.41 181 THR B C 1
ATOM 3273 O O . THR B 1 181 ? 17.016 47.281 -23.375 1 20.41 181 THR B O 1
ATOM 3276 N N . ARG B 1 182 ? 15.414 46.156 -22.859 1 17.89 182 ARG B N 1
ATOM 3277 C CA . ARG B 1 182 ? 14.93 47.5 -23.156 1 17.89 182 ARG B CA 1
ATOM 3278 C C . ARG B 1 182 ? 14.961 48.375 -21.922 1 17.89 182 ARG B C 1
ATOM 3280 O O . ARG B 1 182 ? 14.703 47.906 -20.812 1 17.89 182 ARG B O 1
ATOM 3287 N N . ALA B 1 183 ? 15.219 49.656 -22.188 1 19.36 183 ALA B N 1
ATOM 3288 C CA . ALA B 1 183 ? 15.57 50.906 -21.531 1 19.36 183 ALA B CA 1
ATOM 3289 C C . ALA B 1 183 ? 14.391 51.438 -20.719 1 19.36 183 ALA B C 1
ATOM 3291 O O . ALA B 1 183 ? 14.586 52.094 -19.688 1 19.36 183 ALA B O 1
ATOM 3292 N N . ILE B 1 184 ? 13.023 51.25 -21.141 1 16.95 184 ILE B N 1
ATOM 3293 C CA . ILE B 1 184 ? 12.469 52.594 -21.047 1 16.95 184 ILE B CA 1
ATOM 3294 C C . ILE B 1 184 ? 12.32 53 -19.578 1 16.95 184 ILE B C 1
ATOM 3296 O O . ILE B 1 184 ? 12.227 52.125 -18.703 1 16.95 184 ILE B O 1
ATOM 3300 N N . SER B 1 185 ? 11.633 54.281 -19.5 1 16.64 185 SER B N 1
ATOM 3301 C CA . SER B 1 185 ? 11.656 55.625 -18.906 1 16.64 185 SER B CA 1
ATOM 3302 C C . SER B 1 185 ? 10.797 55.688 -17.641 1 16.64 185 SER B C 1
ATOM 3304 O O . SER B 1 185 ? 11.266 56.094 -16.594 1 16.64 185 SER B O 1
ATOM 3306 N N . SER B 1 186 ? 9.445 56.125 -17.812 1 15.93 186 SER B N 1
ATOM 3307 C CA . SER B 1 186 ? 9.07 57.406 -17.234 1 15.93 186 SER B CA 1
ATOM 3308 C C . SER B 1 186 ? 8.586 57.25 -15.797 1 15.93 186 SER B C 1
ATOM 3310 O O . SER B 1 186 ? 8.469 56.125 -15.305 1 15.93 186 SER B O 1
ATOM 3312 N N . VAL B 1 187 ? 7.219 57.781 -15.57 1 18.44 187 VAL B N 1
ATOM 3313 C CA . VAL B 1 187 ? 6.773 58.969 -14.891 1 18.44 187 VAL B CA 1
ATOM 3314 C C . VAL B 1 187 ? 6.324 58.656 -13.477 1 18.44 187 VAL B C 1
ATOM 3316 O O . VAL B 1 187 ? 5.926 57.5 -13.195 1 18.44 187 VAL B O 1
ATOM 3319 N N . GLU B 1 188 ? 6.109 59.75 -12.812 1 16.86 188 GLU B N 1
ATOM 3320 C CA . GLU B 1 188 ? 6.227 60.406 -11.508 1 16.86 188 GLU B CA 1
ATOM 3321 C C . GLU B 1 188 ? 5.086 59.969 -10.586 1 16.86 188 GLU B C 1
ATOM 3323 O O . GLU B 1 188 ? 5.316 59.594 -9.438 1 16.86 188 GLU B O 1
ATOM 3328 N N . ASP B 1 189 ? 3.797 60.562 -10.82 1 16.27 189 ASP B N 1
ATOM 3329 C CA . ASP B 1 189 ? 3.453 61.562 -9.836 1 16.27 189 ASP B CA 1
ATOM 3330 C C . ASP B 1 189 ? 2.838 60.938 -8.586 1 16.27 189 ASP B C 1
ATOM 3332 O O . ASP B 1 189 ? 3.191 59.812 -8.211 1 16.27 189 ASP B O 1
ATOM 3336 N N . GLY B 1 190 ? 1.445 61.438 -8.297 1 16.39 190 GLY B N 1
ATOM 3337 C CA . GLY B 1 190 ? 1.005 62.375 -7.25 1 16.39 190 GLY B CA 1
ATOM 3338 C C . GLY B 1 190 ? 0.428 61.656 -6.039 1 16.39 190 GLY B C 1
ATOM 3339 O O . GLY B 1 190 ? 0.305 60.438 -6.035 1 16.39 190 GLY B O 1
ATOM 3340 N N . GLN B 1 191 ? -0.879 62.094 -5.664 1 16.44 191 GLN B N 1
ATOM 3341 C CA . GLN B 1 191 ? -1.235 62.844 -4.461 1 16.44 191 GLN B CA 1
ATOM 3342 C C . GLN B 1 191 ? -1.733 61.906 -3.365 1 16.44 191 GLN B C 1
ATOM 3344 O O . GLN B 1 191 ? -1.842 60.688 -3.578 1 16.44 191 GLN B O 1
ATOM 3349 N N . PRO B 1 192 ? -3.072 62.312 -2.861 1 17.8 192 PRO B N 1
ATOM 3350 C CA . PRO B 1 192 ? -3.324 62.938 -1.57 1 17.8 192 PRO B CA 1
ATOM 3351 C C . PRO B 1 192 ? -3.688 61.938 -0.475 1 17.8 192 PRO B C 1
ATOM 3353 O O . PRO B 1 192 ? -3.918 60.75 -0.76 1 17.8 192 PRO B O 1
ATOM 3356 N N . ASP B 1 193 ? -4.777 62.406 0.336 1 16.09 193 ASP B N 1
ATOM 3357 C CA . ASP B 1 193 ? -4.965 62.844 1.723 1 16.09 193 ASP B CA 1
ATOM 3358 C C . ASP B 1 193 ? -5.719 61.781 2.52 1 16.09 193 ASP B C 1
ATOM 3360 O O . ASP B 1 193 ? -5.332 61.438 3.643 1 16.09 193 ASP B O 1
ATOM 3364 N N . LYS B 1 194 ? -7.023 61.406 2.213 1 18.92 194 LYS B N 1
ATOM 3365 C CA . LYS B 1 194 ? -8 61.781 3.225 1 18.92 194 LYS B CA 1
ATOM 3366 C C . LYS B 1 194 ? -8.016 60.812 4.387 1 18.92 194 LYS B C 1
ATOM 3368 O O . LYS B 1 194 ? -7.617 59.656 4.23 1 18.92 194 LYS B O 1
ATOM 3373 N N . MET B 1 195 ? -8.984 61.188 5.359 1 16.83 195 MET B N 1
ATOM 3374 C CA . MET B 1 195 ? -9.203 61.438 6.781 1 16.83 195 MET B CA 1
ATOM 3375 C C . MET B 1 195 ? -9.719 60.188 7.484 1 16.83 195 MET B C 1
ATOM 3377 O O . MET B 1 195 ? -9.18 59.781 8.523 1 16.83 195 MET B O 1
ATOM 3381 N N . ILE B 1 196 ? -11.047 59.906 7.355 1 16.83 196 ILE B N 1
ATOM 3382 C CA . ILE B 1 196 ? -11.836 60.188 8.547 1 16.83 196 ILE B CA 1
ATOM 3383 C C . ILE B 1 196 ? -11.797 58.969 9.492 1 16.83 196 ILE B C 1
ATOM 3385 O O . ILE B 1 196 ? -11.438 57.875 9.078 1 16.83 196 ILE B O 1
ATOM 3389 N N . ASP B 1 197 ? -13.047 58.75 10.078 1 17.14 197 ASP B N 1
ATOM 3390 C CA . ASP B 1 197 ? -13.562 58.906 11.43 1 17.14 197 ASP B CA 1
ATOM 3391 C C . ASP B 1 197 ? -13.57 57.562 12.164 1 17.14 197 ASP B C 1
ATOM 3393 O O . ASP B 1 197 ? -13.445 56.5 11.539 1 17.14 197 ASP B O 1
ATOM 3397 N N . ILE B 1 198 ? -14.719 57.344 13.016 1 18.22 198 ILE B N 1
ATOM 3398 C CA . ILE B 1 198 ? -14.922 57.344 14.461 1 18.22 198 ILE B CA 1
ATOM 3399 C C . ILE B 1 198 ? -15.133 55.906 14.953 1 18.22 198 ILE B C 1
ATOM 3401 O O . ILE B 1 198 ? -14.539 55.5 15.945 1 18.22 198 ILE B O 1
ATOM 3405 N N . ILE B 1 199 ? -16.078 55.094 14.375 1 19.83 199 ILE B N 1
ATOM 3406 C CA . ILE B 1 199 ? -17.109 54.75 15.344 1 19.83 199 ILE B CA 1
ATOM 3407 C C . ILE B 1 199 ? -16.609 53.625 16.25 1 19.83 199 ILE B C 1
ATOM 3409 O O . ILE B 1 199 ? -15.883 52.75 15.797 1 19.83 199 ILE B O 1
ATOM 3413 N N . GLN B 1 200 ? -17.031 53.75 17.484 1 19.17 200 GLN B N 1
ATOM 3414 C CA . GLN B 1 200 ? -16.781 53.281 18.844 1 19.17 200 GLN B CA 1
ATOM 3415 C C . GLN B 1 200 ? -17.328 51.875 19.047 1 19.17 200 GLN B C 1
ATOM 3417 O O . GLN B 1 200 ? -17.297 51.344 20.172 1 19.17 200 GLN B O 1
ATOM 3422 N N . LEU B 1 201 ? -17.422 50.969 18.203 1 19.86 201 LEU B N 1
ATOM 3423 C CA . LEU B 1 201 ? -18.391 50 18.672 1 19.86 201 LEU B CA 1
ATOM 3424 C C . LEU B 1 201 ? -17.938 49.344 19.984 1 19.86 201 LEU B C 1
ATOM 3426 O O . LEU B 1 201 ? -16.734 49.125 20.172 1 19.86 201 LEU B O 1
ATOM 3430 N N . PRO B 1 202 ? -18.922 49.188 20.938 1 21.19 202 PRO B N 1
ATOM 3431 C CA . PRO B 1 202 ? -18.938 48.812 22.359 1 21.19 202 PRO B CA 1
ATOM 3432 C C . PRO B 1 202 ? -18.5 47.375 22.594 1 21.19 202 PRO B C 1
ATOM 3434 O O . PRO B 1 202 ? -18.594 46.531 21.688 1 21.19 202 PRO B O 1
ATOM 3437 N N . SER B 1 203 ? -17.891 47.094 23.766 1 19.81 203 SER B N 1
ATOM 3438 C CA . SER B 1 203 ? -17.062 46.094 24.422 1 19.81 203 SER B CA 1
ATOM 3439 C C . SER B 1 203 ? -17.922 44.938 24.984 1 19.81 203 SER B C 1
ATOM 3441 O O . SER B 1 203 ? -17.469 44.188 25.844 1 19.81 203 SER B O 1
ATOM 3443 N N . SER B 1 204 ? -18.953 44.406 24.25 1 21.53 204 SER B N 1
ATOM 3444 C CA . SER B 1 204 ? -19.734 43.5 25.078 1 21.53 204 SER B CA 1
ATOM 3445 C C . SER B 1 204 ? -18.891 42.312 25.562 1 21.53 204 SER B C 1
ATOM 3447 O O . SER B 1 204 ? -18.297 41.594 24.766 1 21.53 204 SER B O 1
ATOM 3449 N N . ASN B 1 205 ? -18.391 42.344 26.75 1 20.38 205 ASN B N 1
ATOM 3450 C CA . ASN B 1 205 ? -17.484 41.469 27.5 1 20.38 205 ASN B CA 1
ATOM 3451 C C . ASN B 1 205 ? -18.125 40.156 27.844 1 20.38 205 ASN B C 1
ATOM 3453 O O . ASN B 1 205 ? -17.625 39.406 28.703 1 20.38 205 ASN B O 1
ATOM 3457 N N . GLY B 1 206 ? -19.188 39.656 27.266 1 24.8 206 GLY B N 1
ATOM 3458 C CA . GLY B 1 206 ? -19.781 38.625 28.094 1 24.8 206 GLY B CA 1
ATOM 3459 C C . GLY B 1 206 ? -18.812 37.5 28.391 1 24.8 206 GLY B C 1
ATOM 3460 O O . GLY B 1 206 ? -17.797 37.344 27.703 1 24.8 206 GLY B O 1
ATOM 3461 N N . PRO B 1 207 ? -18.938 36.875 29.656 1 26.7 207 PRO B N 1
ATOM 3462 C CA . PRO B 1 207 ? -18.078 35.969 30.438 1 26.7 207 PRO B CA 1
ATOM 3463 C C . PRO B 1 207 ? -17.969 34.594 29.812 1 26.7 207 PRO B C 1
ATOM 3465 O O . PRO B 1 207 ? -18.938 34.094 29.234 1 26.7 207 PRO B O 1
ATOM 3468 N N . PRO B 1 208 ? -16.859 34.125 29.312 1 24.14 208 PRO B N 1
ATOM 3469 C CA . PRO B 1 208 ? -16.719 32.812 28.688 1 24.14 208 PRO B CA 1
ATOM 3470 C C . PRO B 1 208 ? -16.906 31.656 29.688 1 24.14 208 PRO B C 1
ATOM 3472 O O . PRO B 1 208 ? -16.562 31.797 30.859 1 24.14 208 PRO B O 1
ATOM 3475 N N . SER B 1 209 ? -18.094 31.047 29.641 1 24.27 209 SER B N 1
ATOM 3476 C CA . SER B 1 209 ? -18.406 29.812 30.344 1 24.27 209 SER B CA 1
ATOM 3477 C C . SER B 1 209 ? -17.312 28.766 30.141 1 24.27 209 SER B C 1
ATOM 3479 O O . SER B 1 209 ? -16.812 28.594 29.016 1 24.27 209 SER B O 1
ATOM 3481 N N . LEU B 1 210 ? -16.641 28.406 31.203 1 23.12 210 LEU B N 1
ATOM 3482 C CA . LEU B 1 210 ? -15.547 27.469 31.438 1 23.12 210 LEU B CA 1
ATOM 3483 C C . LEU B 1 210 ? -15.953 26.047 31.078 1 23.12 210 LEU B C 1
ATOM 3485 O O . LEU B 1 210 ? -16.828 25.469 31.703 1 23.12 210 LEU B O 1
ATOM 3489 N N . SER B 1 211 ? -16.25 25.766 29.797 1 23.64 211 SER B N 1
ATOM 3490 C CA . SER B 1 211 ? -16.531 24.359 29.484 1 23.64 211 SER B CA 1
ATOM 3491 C C . SER B 1 211 ? -15.414 23.453 29.984 1 23.64 211 SER B C 1
ATOM 3493 O O . SER B 1 211 ? -14.234 23.781 29.828 1 23.64 211 SER B O 1
ATOM 3495 N N . TYR B 1 212 ? -15.742 22.703 31.031 1 23.81 212 TYR B N 1
ATOM 3496 C CA . TYR B 1 212 ? -15.031 21.609 31.688 1 23.81 212 TYR B CA 1
ATOM 3497 C C . TYR B 1 212 ? -14.578 20.578 30.656 1 23.81 212 TYR B C 1
ATOM 3499 O O . TYR B 1 212 ? -15.383 20.062 29.875 1 23.81 212 TYR B O 1
ATOM 3507 N N . SER B 1 213 ? -13.383 20.719 30.125 1 24.41 213 SER B N 1
ATOM 3508 C CA . SER B 1 213 ? -12.68 19.812 29.219 1 24.41 213 SER B CA 1
ATOM 3509 C C . SER B 1 213 ? -12.555 18.422 29.828 1 24.41 213 SER B C 1
ATOM 3511 O O . SER B 1 213 ? -12 18.25 30.922 1 24.41 213 SER B O 1
ATOM 3513 N N . THR B 1 214 ? -13.617 17.641 29.719 1 30.25 214 THR B N 1
ATOM 3514 C CA . THR B 1 214 ? -13.5 16.203 29.969 1 30.25 214 THR B CA 1
ATOM 3515 C C . THR B 1 214 ? -12.273 15.633 29.281 1 30.25 214 THR B C 1
ATOM 3517 O O . THR B 1 214 ? -12.008 15.93 28.109 1 30.25 214 THR B O 1
ATOM 3520 N N . SER B 1 215 ? -11.234 15.344 30.031 1 27.84 215 SER B N 1
ATOM 3521 C CA . SER B 1 215 ? -9.977 14.664 29.734 1 27.84 215 SER B CA 1
ATOM 3522 C C . SER B 1 215 ? -10.219 13.344 29 1 27.84 215 SER B C 1
ATOM 3524 O O . SER B 1 215 ? -10.797 12.414 29.562 1 27.84 215 SER B O 1
ATOM 3526 N N . VAL B 1 216 ? -10.633 13.398 27.766 1 30.31 216 VAL B N 1
ATOM 3527 C CA . VAL B 1 216 ? -10.758 12.203 26.938 1 30.31 216 VAL B CA 1
ATOM 3528 C C . VAL B 1 216 ? -9.422 11.461 26.891 1 30.31 216 VAL B C 1
ATOM 3530 O O . VAL B 1 216 ? -8.406 12.016 26.469 1 30.31 216 VAL B O 1
ATOM 3533 N N . TRP B 1 217 ? -9.117 10.625 27.891 1 32.53 217 TRP B N 1
ATOM 3534 C CA . TRP B 1 217 ? -8.047 9.633 27.875 1 32.53 217 TRP B CA 1
ATOM 3535 C C . TRP B 1 217 ? -8.086 8.812 26.594 1 32.53 217 TRP B C 1
ATOM 3537 O O . TRP B 1 217 ? -9.086 8.141 26.297 1 32.53 217 TRP B O 1
ATOM 3547 N N . SER B 1 218 ? -7.523 9.312 25.531 1 32.62 218 SER B N 1
ATOM 3548 C CA . SER B 1 218 ? -7.551 8.656 24.219 1 32.62 218 SER B CA 1
ATOM 3549 C C . SER B 1 218 ? -6.898 7.277 24.281 1 32.62 218 SER B C 1
ATOM 3551 O O . SER B 1 218 ? -5.898 7.09 24.984 1 32.62 218 SER B O 1
ATOM 3553 N N . PRO B 1 219 ? -7.555 6.238 23.922 1 34.25 219 PRO B N 1
ATOM 3554 C CA . PRO B 1 219 ? -7.078 4.871 23.703 1 34.25 219 PRO B CA 1
ATOM 3555 C C . PRO B 1 219 ? -5.742 4.824 22.953 1 34.25 219 PRO B C 1
ATOM 3557 O O . PRO B 1 219 ? -5.172 3.744 22.781 1 34.25 219 PRO B O 1
ATOM 3560 N N . LEU B 1 220 ? -5.191 5.922 22.531 1 34.81 220 LEU B N 1
ATOM 3561 C CA . LEU B 1 220 ? -3.918 5.906 21.812 1 34.81 220 LEU B CA 1
ATOM 3562 C C . LEU B 1 220 ? -2.791 5.434 22.719 1 34.81 220 LEU B C 1
ATOM 3564 O O . LEU B 1 220 ? -1.812 4.848 22.25 1 34.81 220 LEU B O 1
ATOM 3568 N N . LEU B 1 221 ? -2.861 5.656 24.016 1 37.22 221 LEU B N 1
ATOM 3569 C CA . LEU B 1 221 ? -1.755 5.207 24.844 1 37.22 221 LEU B CA 1
ATOM 3570 C C . LEU B 1 221 ? -1.639 3.688 24.828 1 37.22 221 LEU B C 1
ATOM 3572 O O . LEU B 1 221 ? -0.531 3.146 24.844 1 37.22 221 LEU B O 1
ATOM 3576 N N . PHE B 1 222 ? -2.746 3.037 24.719 1 35.59 222 PHE B N 1
ATOM 3577 C CA . PHE B 1 222 ? -2.656 1.587 24.828 1 35.59 222 PHE B CA 1
ATOM 3578 C C . PHE B 1 222 ? -1.974 0.995 23.594 1 35.59 222 PHE B C 1
ATOM 3580 O O . PHE B 1 222 ? -1.199 0.042 23.703 1 35.59 222 PHE B O 1
ATOM 3587 N N . ARG B 1 223 ? -2.215 1.466 22.453 1 34.81 223 ARG B N 1
ATOM 3588 C CA . ARG B 1 223 ? -1.66 0.839 21.25 1 34.81 223 ARG B CA 1
ATOM 3589 C C . ARG B 1 223 ? -0.151 1.044 21.172 1 34.81 223 ARG B C 1
ATOM 3591 O O . ARG B 1 223 ? 0.569 0.202 20.641 1 34.81 223 ARG B O 1
ATOM 3598 N N . LEU B 1 224 ? 0.411 2.1 21.625 1 34.03 224 LEU B N 1
ATOM 3599 C CA . LEU B 1 224 ? 1.858 2.283 21.609 1 34.03 224 LEU B CA 1
ATOM 3600 C C . LEU B 1 224 ? 2.547 1.266 22.516 1 34.03 224 LEU B C 1
ATOM 3602 O O . LEU B 1 224 ? 3.662 0.827 22.219 1 34.03 224 LEU B O 1
ATOM 3606 N N . TYR B 1 225 ? 1.826 0.86 23.547 1 36.16 225 TYR B N 1
ATOM 3607 C CA . TYR B 1 225 ? 2.488 -0.11 24.422 1 36.16 225 TYR B CA 1
ATOM 3608 C C . TYR B 1 225 ? 2.715 -1.428 23.688 1 36.16 225 TYR B C 1
ATOM 3610 O O . TYR B 1 225 ? 3.736 -2.088 23.875 1 36.16 225 TYR B O 1
ATOM 3618 N N . TRP B 1 226 ? 1.809 -1.87 22.797 1 37.31 226 TRP B N 1
ATOM 3619 C CA . TRP B 1 226 ? 2.006 -3.17 22.156 1 37.31 226 TRP B CA 1
ATOM 3620 C C . TRP B 1 226 ? 3.242 -3.16 21.266 1 37.31 226 TRP B C 1
ATOM 3622 O O . TRP B 1 226 ? 3.941 -4.172 21.156 1 37.31 226 TRP B O 1
ATOM 3632 N N . TRP B 1 227 ? 3.594 -2.084 20.625 1 34.88 227 TRP B N 1
ATOM 3633 C CA . TRP B 1 227 ? 4.793 -2.104 19.797 1 34.88 227 TRP B CA 1
ATOM 3634 C C . TRP B 1 227 ? 6.051 -2.145 20.656 1 34.88 227 TRP B C 1
ATOM 3636 O O . TRP B 1 227 ? 7.09 -2.65 20.219 1 34.88 227 TRP B O 1
ATOM 3646 N N . LEU B 1 228 ? 5.984 -1.581 21.828 1 31.92 228 LEU B N 1
ATOM 3647 C CA . LEU B 1 228 ? 7.184 -1.597 22.672 1 31.92 228 LEU B CA 1
ATOM 3648 C C . LEU B 1 228 ? 7.371 -2.961 23.328 1 31.92 228 LEU B C 1
ATOM 3650 O O . LEU B 1 228 ? 8.273 -3.141 24.141 1 31.92 228 LEU B O 1
ATOM 3654 N N . LEU B 1 229 ? 6.41 -3.844 23.328 1 30.44 229 LEU B N 1
ATOM 3655 C CA . LEU B 1 229 ? 6.773 -5.098 23.969 1 30.44 229 LEU B CA 1
ATOM 3656 C C . LEU B 1 229 ? 7.801 -5.863 23.141 1 30.44 229 LEU B C 1
ATOM 3658 O O . LEU B 1 229 ? 7.637 -6.012 21.938 1 30.44 229 LEU B O 1
ATOM 3662 N N . PRO B 1 230 ? 9.078 -6.18 23.703 1 35.44 230 PRO B N 1
ATOM 3663 C CA . PRO B 1 230 ? 10.078 -7.027 23.062 1 35.44 230 PRO B CA 1
ATOM 3664 C C . PRO B 1 230 ? 9.508 -8.359 22.578 1 35.44 230 PRO B C 1
ATOM 3666 O O . PRO B 1 230 ? 8.523 -8.852 23.141 1 35.44 230 PRO B O 1
#

Nearest PDB structures (foldseek):
  1exz-assembly3_A  TM=7.038E-01  e=3.960E-04  Homo sapiens
  2o27-assembly2_A  TM=6.822E-01  e=9.441E-04  Mus musculus
  2e9w-assembly1_D  TM=7.405E-01  e=2.369E-03  Homo sapiens
  2o27-assembly2_B-2  TM=6.837E-01  e=2.369E-03  Mus musculus
  2o26-assembly2_F  TM=6.760E-01  e=5.648E-03  Mus musculus

Foldseek 3Di:
DDPVVVVVVVVVVVCCDPLVVLLVLLVVLLCVCVVCLCVCVVQDDPPDKFKFQADLCQCPDPDLLSLQVNLVRLLVSLVRVLVVDDPPRPCNVSSVSLSVSSVSLNQLAPCSVVVVVPDDSVQADMDIDDPSVSSVSSSVSSVSCSVPRPPPCNRYDDHDDGDHNPPPVCPVVPPVCPVDPPPDDDDDDDDDDDDDDDDDDDDPDDDDDPPDPPPPPPPVVVVVVVVPPD/DDPVVVVVVVVVVVCCDPLVVLLVLLVVLLCVCVVCLCVCVVQDDPPDKFKFQADLCQCPDPDLLSLQVNLVRLLVSLVRVLVVDDPPRPCNVSSVSLSVSSVSLNQLAPCSVVVVVPDDSVQADMDIDDPSVSSVSSSVSSVSCSVPRPPPCNRYDDHDDGDHNPPPVCPVVPPVPPPDPDDDDDDDDYYDDDDDDDDDPDDPPPDDDPPDPPPPPDPVVVVVVVVPPD

Solvent-accessible surface area (backbone atoms only — not comparable to full-atom values): 28089 Å² total; per-residue (Å²): 137,61,69,62,58,55,45,52,57,51,52,69,48,50,77,75,41,79,54,55,58,64,44,45,60,54,50,52,52,41,49,57,46,67,74,42,71,65,56,52,37,33,40,39,49,70,82,43,66,41,73,27,62,62,53,80,73,39,43,50,92,81,51,75,45,22,50,41,57,30,32,55,40,44,38,49,36,51,48,55,49,53,71,37,42,39,89,65,17,73,58,42,63,58,51,50,50,50,41,52,52,36,48,54,58,35,66,54,25,69,53,44,62,59,48,56,72,72,52,62,70,85,79,43,50,76,40,75,37,37,67,50,55,53,50,51,54,49,44,52,51,50,53,52,42,71,71,40,67,69,43,84,57,50,42,68,47,75,69,63,77,77,71,72,61,65,74,62,75,68,74,49,77,74,61,80,70,74,69,70,80,70,73,82,77,83,87,80,83,86,89,84,84,88,85,74,85,71,84,81,77,82,70,86,68,81,79,80,79,78,75,80,76,76,80,74,78,64,73,66,64,61,63,58,52,63,74,68,56,130,137,61,68,63,58,54,46,51,55,50,55,70,47,50,77,74,42,80,53,54,59,64,45,45,60,54,49,51,52,42,49,56,48,66,75,40,68,64,56,51,37,32,39,40,48,69,84,44,67,42,72,27,62,64,52,81,74,38,44,48,92,81,50,75,46,22,50,42,58,32,32,54,42,44,38,49,37,51,49,53,50,53,71,36,42,39,87,64,18,72,57,42,62,58,52,50,50,52,41,51,50,35,50,54,57,34,67,53,25,71,54,43,62,58,49,56,73,72,52,63,69,85,79,44,50,75,39,75,39,37,67,53,53,52,50,51,54,48,44,52,52,50,51,52,40,70,70,40,66,69,42,85,56,51,41,68,47,75,69,66,77,76,70,71,56,66,71,64,75,69,74,50,77,77,64,80,66,74,68,69,79,76,78,87,82,88,90,76,85,85,87,89,81,90,81,84,88,78,84,70,83,80,74,85,67,78,79,81,78,79,75,78,76,74,79,73,80,61,72,64,64,61,60,56,52,63,72,66,55,130

Radius of gyration: 34.94 Å; Cα contacts (8 Å, |Δi|>4): 381; chains: 2; bounding box: 44×120×110 Å

Secondary structure (DSSP, 8-state):
--HHHHHHHHHSS----HHHHHHHHHHHHHHHHHH-TTGGGGTS-TT--EEE---GGGG-SS-GGGHHHHHHHHHHHHHHHHHTS-TT-TTHHHHHHHHHHHHHHHHTSTTHHHHHHH--GGGS--EEE-HHHHHHHHHHHHHHHHHHTT-GGGGTPPPPPPPP-------S----------------------------------------------THHHHHHHHT--/--HHHHHHHHHSS----HHHHHHHHHHHHHHHHHH-TTGGGGTS-TT--EEE---GGGG-SS-GGGHHHHHHHHHHHHHHHHHTS-TT-TTHHHHHHHHHHHHHHHHTSTTHHHHHHH--GGGS--EEE-HHHHHHHHHHHHHHHHHHTT-GGGGTPPPPPPPP-------S----------------------------------------------THHHHHHHHT--